Protein AF-A0A388K4M9-F1 (afdb_monomer_lite)

Structure (mmCIF, N/CA/C/O backbone):
data_AF-A0A388K4M9-F1
#
_entry.id   AF-A0A388K4M9-F1
#
loop_
_atom_site.group_PDB
_atom_site.id
_atom_site.type_symbol
_atom_site.label_atom_id
_atom_site.label_alt_id
_atom_site.label_comp_id
_atom_site.label_asym_id
_atom_site.label_entity_id
_atom_site.label_seq_id
_atom_site.pdbx_PDB_ins_code
_atom_site.Cartn_x
_atom_site.Cartn_y
_atom_site.Cartn_z
_atom_site.occupancy
_atom_site.B_iso_or_equiv
_atom_site.auth_seq_id
_atom_site.auth_comp_id
_atom_site.auth_asym_id
_atom_site.auth_atom_id
_atom_site.pdbx_PDB_model_num
ATOM 1 N N . MET A 1 1 ? 69.221 -53.387 -74.752 1.00 43.31 1 MET A N 1
ATOM 2 C CA . MET A 1 1 ? 69.304 -51.910 -74.796 1.00 43.31 1 MET A CA 1
ATOM 3 C C . MET A 1 1 ? 68.475 -51.336 -73.655 1.00 43.31 1 MET A C 1
ATOM 5 O O . MET A 1 1 ? 67.285 -51.608 -73.589 1.00 43.31 1 MET A O 1
ATOM 9 N N . ARG A 1 2 ? 69.130 -50.636 -72.721 1.00 49.19 2 ARG A N 1
ATOM 10 C CA . ARG A 1 2 ? 68.546 -49.963 -71.547 1.00 49.19 2 ARG A CA 1
ATOM 11 C C . ARG A 1 2 ? 67.994 -48.592 -71.967 1.00 49.19 2 ARG A C 1
ATOM 13 O O . ARG A 1 2 ? 68.710 -47.861 -72.643 1.00 49.19 2 ARG A O 1
ATOM 20 N N . ARG A 1 3 ? 66.774 -48.233 -71.549 1.00 52.12 3 ARG A N 1
ATOM 21 C CA . ARG A 1 3 ? 66.249 -46.854 -71.605 1.00 52.12 3 ARG A CA 1
ATOM 22 C C . ARG A 1 3 ? 66.003 -46.350 -70.185 1.00 52.12 3 ARG A C 1
ATOM 24 O O . ARG A 1 3 ? 65.363 -47.021 -69.381 1.00 52.12 3 ARG A O 1
ATOM 31 N N . SER A 1 4 ? 66.614 -45.209 -69.903 1.00 60.78 4 SER A N 1
ATOM 32 C CA . SER A 1 4 ? 66.806 -44.604 -68.593 1.00 60.78 4 SER A CA 1
ATOM 33 C C . SER A 1 4 ? 65.573 -43.846 -68.101 1.00 60.78 4 SER A C 1
ATOM 35 O O . SER A 1 4 ? 64.842 -43.250 -68.887 1.00 60.78 4 SER A O 1
ATOM 37 N N . ARG A 1 5 ? 65.401 -43.854 -66.774 1.00 51.69 5 ARG A N 1
ATOM 38 C CA . ARG A 1 5 ? 64.570 -42.931 -65.991 1.00 51.69 5 ARG A CA 1
ATOM 39 C C . ARG A 1 5 ? 65.113 -41.500 -66.136 1.00 51.69 5 ARG A C 1
ATOM 41 O O . ARG A 1 5 ? 66.325 -41.334 -66.028 1.00 51.69 5 ARG A O 1
ATOM 48 N N . SER A 1 6 ? 64.240 -40.503 -66.290 1.00 55.78 6 SER A N 1
ATOM 49 C CA . SER A 1 6 ? 64.561 -39.101 -65.995 1.00 55.78 6 SER A CA 1
ATOM 50 C C . SER A 1 6 ? 63.522 -38.547 -65.024 1.00 55.78 6 SER A C 1
ATOM 52 O O . SER A 1 6 ? 62.330 -38.522 -65.322 1.00 55.78 6 SER A O 1
ATOM 54 N N . VAL A 1 7 ? 64.006 -38.208 -63.833 1.00 62.66 7 VAL A N 1
ATOM 55 C CA . VAL A 1 7 ? 63.351 -37.424 -62.788 1.00 62.66 7 VAL A CA 1
ATOM 56 C C . VAL A 1 7 ? 63.793 -35.990 -63.039 1.00 62.66 7 VAL A C 1
ATOM 58 O O . VAL A 1 7 ? 64.982 -35.711 -62.926 1.00 62.66 7 VAL A O 1
ATOM 61 N N . GLU A 1 8 ? 62.861 -35.097 -63.355 1.00 50.41 8 GLU A N 1
ATOM 62 C CA . GLU A 1 8 ? 63.085 -33.655 -63.253 1.00 50.41 8 GLU A CA 1
ATOM 63 C C . GLU A 1 8 ? 61.968 -33.060 -62.398 1.00 50.41 8 GLU A C 1
ATOM 65 O O . GLU A 1 8 ? 60.834 -32.847 -62.815 1.00 50.41 8 GLU A O 1
ATOM 70 N N . SER A 1 9 ? 62.338 -32.891 -61.133 1.00 62.28 9 SER A N 1
ATOM 71 C CA . SER A 1 9 ? 61.758 -31.991 -60.151 1.00 62.28 9 SER A CA 1
ATOM 72 C C . SER A 1 9 ? 62.135 -30.563 -60.551 1.00 62.28 9 SER A C 1
ATOM 74 O O . SER A 1 9 ? 63.321 -30.242 -60.590 1.00 62.28 9 SER A O 1
ATOM 76 N N . GLY A 1 10 ? 61.151 -29.713 -60.841 1.00 48.94 10 GLY A N 1
ATOM 77 C CA . GLY A 1 10 ? 61.364 -28.334 -61.280 1.00 48.94 10 GLY A CA 1
ATOM 78 C C . GLY A 1 10 ? 60.375 -27.383 -60.619 1.00 48.94 10 GLY A C 1
ATOM 79 O O . GLY A 1 10 ? 59.351 -27.070 -61.207 1.00 48.94 10 GLY A O 1
ATOM 80 N N . GLY A 1 11 ? 60.719 -26.995 -59.388 1.00 56.16 11 GLY A N 1
ATOM 81 C CA . GLY A 1 11 ? 60.156 -25.941 -58.539 1.00 56.16 11 GLY A CA 1
ATOM 82 C C . GLY A 1 11 ? 58.960 -25.158 -59.070 1.00 56.16 11 GLY A C 1
ATOM 83 O O . GLY A 1 11 ? 59.120 -24.208 -59.838 1.00 56.16 11 GLY A O 1
ATOM 84 N N . GLU A 1 12 ? 57.787 -25.469 -58.522 1.00 54.53 12 GLU A N 1
ATOM 85 C CA . GLU A 1 12 ? 56.731 -24.477 -58.381 1.00 54.53 12 GLU A CA 1
ATOM 86 C C . GLU A 1 12 ? 57.297 -23.355 -57.510 1.00 54.53 12 GLU A C 1
ATOM 88 O O . GLU A 1 12 ? 57.520 -23.496 -56.309 1.00 54.53 12 GLU A O 1
ATOM 93 N N . CYS A 1 13 ? 57.655 -22.262 -58.175 1.00 48.34 13 CYS A N 1
ATOM 94 C CA . CYS A 1 13 ? 58.009 -21.011 -57.543 1.00 48.34 13 CYS A CA 1
ATOM 95 C C . CYS A 1 13 ? 56.725 -20.510 -56.881 1.00 48.34 13 CYS A C 1
ATOM 97 O O . CYS A 1 13 ? 55.894 -19.878 -57.534 1.00 48.34 13 CYS A O 1
ATOM 99 N N . GLU A 1 14 ? 56.551 -20.917 -55.625 1.00 58.22 14 GLU A N 1
ATOM 100 C CA . GLU A 1 14 ? 55.515 -20.529 -54.677 1.00 58.22 14 GLU A CA 1
ATOM 101 C C . GLU A 1 14 ? 55.541 -19.001 -54.565 1.00 58.22 14 GLU A C 1
ATOM 103 O O . GLU A 1 14 ? 56.216 -18.401 -53.728 1.00 58.22 14 GLU A O 1
ATOM 108 N N . ARG A 1 15 ? 54.881 -18.348 -55.525 1.00 59.38 15 ARG A N 1
ATOM 109 C CA . ARG A 1 15 ? 54.555 -16.934 -55.457 1.00 59.38 15 ARG A CA 1
ATOM 110 C C . ARG A 1 15 ? 53.638 -16.827 -54.260 1.00 59.38 15 ARG A C 1
ATOM 112 O O . ARG A 1 15 ? 52.476 -17.193 -54.349 1.00 59.38 15 ARG A O 1
ATOM 119 N N . THR A 1 16 ? 54.207 -16.411 -53.138 1.00 61.00 16 THR A N 1
ATOM 120 C CA . THR A 1 16 ? 53.469 -16.051 -51.937 1.00 61.00 16 THR A CA 1
ATOM 121 C C . THR A 1 16 ? 52.482 -14.981 -52.375 1.00 61.00 16 THR A C 1
ATOM 123 O O . THR A 1 16 ? 52.883 -13.847 -52.659 1.00 61.00 16 THR A O 1
ATOM 126 N N . ASP A 1 17 ? 51.229 -15.383 -52.584 1.00 69.19 17 ASP A N 1
ATOM 127 C CA . ASP A 1 17 ? 50.222 -14.503 -53.142 1.00 69.19 17 ASP A CA 1
ATOM 128 C C . ASP A 1 17 ? 50.055 -13.343 -52.154 1.00 69.19 17 ASP A C 1
ATOM 130 O O . ASP A 1 17 ? 49.812 -13.564 -50.962 1.00 69.19 17 ASP A O 1
ATOM 134 N N . PRO A 1 18 ? 50.211 -12.082 -52.593 1.00 75.62 18 PRO A N 1
ATOM 135 C CA . PRO A 1 18 ? 50.041 -10.927 -51.712 1.00 75.62 18 PRO A CA 1
ATOM 136 C C . PRO A 1 18 ? 48.643 -10.892 -51.060 1.00 75.62 18 PRO A C 1
ATOM 138 O O . PRO A 1 18 ? 48.448 -10.218 -50.045 1.00 75.62 18 PRO A O 1
ATOM 141 N N . ASP A 1 19 ? 47.695 -11.666 -51.588 1.00 82.12 19 ASP A N 1
ATOM 142 C CA . ASP A 1 19 ? 46.345 -11.847 -51.068 1.00 82.12 19 ASP A CA 1
ATOM 143 C C . ASP A 1 19 ? 46.285 -12.621 -49.736 1.00 82.12 19 ASP A C 1
ATOM 145 O O . ASP A 1 19 ? 45.409 -12.333 -48.915 1.00 82.12 19 ASP A O 1
ATOM 149 N N . ASP A 1 20 ? 47.251 -13.495 -49.433 1.00 86.62 20 ASP A N 1
ATOM 150 C CA . ASP A 1 20 ? 47.300 -14.216 -48.149 1.00 86.62 20 ASP A CA 1
ATOM 151 C C . ASP A 1 20 ? 47.605 -13.264 -46.989 1.00 86.62 20 ASP A C 1
ATOM 153 O O . ASP A 1 20 ? 46.967 -13.301 -45.933 1.00 86.62 20 ASP A O 1
ATOM 157 N N . THR A 1 21 ? 48.532 -12.326 -47.207 1.00 87.38 21 THR A N 1
ATOM 158 C CA . THR A 1 21 ? 48.868 -11.309 -46.199 1.00 87.38 21 THR A CA 1
ATOM 159 C C . THR A 1 21 ? 47.705 -10.345 -45.949 1.00 87.38 21 THR A C 1
ATOM 161 O O . THR A 1 21 ? 47.452 -9.949 -44.809 1.00 87.38 21 THR A O 1
ATOM 164 N N . ASN A 1 22 ? 46.942 -10.004 -46.992 1.00 91.81 22 ASN A N 1
ATOM 165 C CA . ASN A 1 22 ? 45.747 -9.166 -46.886 1.00 91.81 22 ASN A CA 1
ATOM 166 C C . ASN A 1 22 ? 44.615 -9.891 -46.138 1.00 91.81 22 ASN A C 1
ATOM 168 O O . ASN A 1 22 ? 43.924 -9.283 -45.319 1.00 91.81 22 ASN A O 1
ATOM 172 N N . THR A 1 23 ? 44.460 -11.196 -46.370 1.00 93.94 23 THR A N 1
ATOM 173 C CA . THR A 1 23 ? 43.475 -12.043 -45.682 1.00 93.94 23 THR A CA 1
ATOM 174 C C . THR A 1 23 ? 43.780 -12.136 -44.187 1.00 93.94 23 THR A C 1
ATOM 176 O O . THR A 1 23 ? 42.919 -11.792 -43.376 1.00 93.94 23 THR A O 1
ATOM 179 N N . LEU A 1 24 ? 45.030 -12.437 -43.815 1.00 94.50 24 LEU A N 1
ATOM 180 C CA . LEU A 1 24 ? 45.490 -12.444 -42.419 1.00 94.50 24 LEU A CA 1
ATOM 181 C C . LEU A 1 24 ? 45.253 -11.103 -41.706 1.00 94.50 24 LEU A C 1
ATOM 183 O O . LEU A 1 24 ? 44.788 -11.075 -40.566 1.00 94.50 24 LEU A O 1
ATOM 187 N N . MET A 1 25 ? 45.521 -9.972 -42.370 1.00 95.12 25 MET A N 1
ATOM 188 C CA . MET A 1 25 ? 45.263 -8.653 -41.775 1.00 95.12 25 MET A CA 1
ATOM 189 C C . MET A 1 25 ? 43.768 -8.371 -41.572 1.00 95.12 25 MET A C 1
ATOM 191 O O . MET A 1 25 ? 43.390 -7.761 -40.568 1.00 95.12 25 MET A O 1
ATOM 195 N N . ARG A 1 26 ? 42.902 -8.802 -42.497 1.00 95.88 26 ARG A N 1
ATOM 196 C CA . ARG A 1 26 ? 41.444 -8.643 -42.364 1.00 95.88 26 ARG A CA 1
ATOM 197 C C . ARG A 1 26 ? 40.886 -9.494 -41.232 1.00 95.88 26 ARG A C 1
ATOM 199 O O . ARG A 1 26 ? 40.092 -8.987 -40.443 1.00 95.88 26 ARG A O 1
ATOM 206 N N . GLU A 1 27 ? 41.322 -10.745 -41.133 1.00 96.25 27 GLU A N 1
ATOM 207 C CA . GLU A 1 27 ? 40.940 -11.647 -40.046 1.00 96.25 27 GLU A CA 1
ATOM 208 C C . GLU A 1 27 ? 41.382 -11.099 -38.690 1.00 96.25 27 GLU A C 1
ATOM 210 O O . GLU A 1 27 ? 40.573 -11.041 -37.767 1.00 96.25 27 GLU A O 1
ATOM 215 N N . TYR A 1 28 ? 42.609 -10.581 -38.590 1.00 97.12 28 TYR A N 1
ATOM 216 C CA . TYR A 1 28 ? 43.100 -9.948 -37.367 1.00 97.12 28 TYR A CA 1
ATOM 217 C C . TYR A 1 28 ? 42.239 -8.749 -36.932 1.00 97.12 28 TYR A C 1
ATOM 219 O O . TYR A 1 28 ? 41.904 -8.612 -35.755 1.00 97.12 28 TYR A O 1
ATOM 227 N N . LEU A 1 29 ? 41.826 -7.887 -37.869 1.00 98.06 29 LEU A N 1
ATOM 228 C CA . LEU A 1 29 ? 40.950 -6.748 -37.562 1.00 98.06 29 LEU A CA 1
ATOM 229 C C . LEU A 1 29 ? 39.539 -7.182 -37.143 1.00 98.06 29 LEU A C 1
ATOM 231 O O . LEU A 1 29 ? 38.957 -6.568 -36.244 1.00 98.06 29 LEU A O 1
ATOM 235 N N . LEU A 1 30 ? 38.990 -8.228 -37.769 1.00 97.81 30 LEU A N 1
ATOM 236 C CA . LEU A 1 30 ? 37.705 -8.809 -37.373 1.00 97.81 30 LEU A CA 1
ATOM 237 C C . LEU A 1 30 ? 37.789 -9.426 -35.977 1.00 97.81 30 LEU A C 1
ATOM 239 O O . LEU A 1 30 ? 36.929 -9.144 -35.145 1.00 97.81 30 LEU A O 1
ATOM 243 N N . GLN A 1 31 ? 38.861 -10.160 -35.685 1.00 97.81 31 GLN A N 1
ATOM 244 C CA . GLN A 1 31 ? 39.112 -10.740 -34.371 1.00 97.81 31 GLN A CA 1
ATOM 245 C C . GLN A 1 31 ? 39.222 -9.655 -33.289 1.00 97.81 31 GLN A C 1
ATOM 247 O O . GLN A 1 31 ? 38.605 -9.775 -32.232 1.00 97.81 31 GLN A O 1
ATOM 252 N N . LEU A 1 32 ? 39.918 -8.544 -33.566 1.00 97.88 32 LEU A N 1
ATOM 253 C CA . LEU A 1 32 ? 39.989 -7.400 -32.648 1.00 97.88 32 LEU A CA 1
ATOM 254 C C . LEU A 1 32 ? 38.613 -6.750 -32.414 1.00 97.88 32 LEU A C 1
ATOM 256 O O . LEU A 1 32 ? 38.307 -6.290 -31.310 1.00 97.88 32 LEU A O 1
ATOM 260 N N . ALA A 1 33 ? 37.783 -6.672 -33.457 1.00 97.25 33 ALA A N 1
ATOM 261 C CA . ALA A 1 33 ? 36.439 -6.113 -33.368 1.00 97.25 33 ALA A CA 1
ATOM 262 C C . ALA A 1 33 ? 35.493 -7.023 -32.570 1.00 97.25 33 ALA A C 1
ATOM 264 O O . ALA A 1 33 ? 34.699 -6.520 -31.771 1.00 97.25 33 ALA A O 1
ATOM 265 N N . GLU A 1 34 ? 35.591 -8.338 -32.756 1.00 97.38 34 GLU A N 1
ATOM 266 C CA . GLU A 1 34 ? 34.853 -9.337 -31.983 1.00 97.38 34 GLU A CA 1
ATOM 267 C C . GLU A 1 34 ? 35.275 -9.327 -30.516 1.00 97.38 34 GLU A C 1
ATOM 269 O O . GLU A 1 34 ? 34.413 -9.183 -29.651 1.00 97.38 34 GLU A O 1
ATOM 274 N N . GLU A 1 35 ? 36.578 -9.340 -30.223 1.00 97.44 35 GLU A N 1
ATOM 275 C CA . GLU A 1 35 ? 37.084 -9.269 -28.848 1.00 97.44 35 GLU A CA 1
ATOM 276 C C . GLU A 1 35 ? 36.601 -7.992 -28.139 1.00 97.44 35 GLU A C 1
ATOM 278 O O . GLU A 1 35 ? 36.205 -8.013 -26.970 1.00 97.44 35 GLU A O 1
ATOM 283 N N . ARG A 1 36 ? 36.568 -6.858 -28.853 1.00 97.62 36 ARG A N 1
ATOM 284 C CA . ARG A 1 36 ? 36.063 -5.592 -28.306 1.00 97.62 36 ARG A CA 1
ATOM 285 C C . ARG A 1 36 ? 34.558 -5.629 -28.039 1.00 97.62 36 ARG A C 1
ATOM 287 O O . ARG A 1 36 ? 34.123 -5.074 -27.030 1.00 97.62 36 ARG A O 1
ATOM 294 N N . ARG A 1 37 ? 33.763 -6.266 -28.907 1.00 97.06 37 ARG A N 1
ATOM 295 C CA . ARG A 1 37 ? 32.321 -6.464 -28.672 1.00 97.06 37 ARG A CA 1
ATOM 296 C C . ARG A 1 37 ? 32.082 -7.379 -27.483 1.00 97.06 37 ARG A C 1
ATOM 298 O O . ARG A 1 37 ? 31.277 -7.035 -26.626 1.00 97.06 37 ARG A O 1
ATOM 305 N N . GLU A 1 38 ? 32.814 -8.482 -27.402 1.00 97.31 38 GLU A N 1
ATOM 306 C CA . GLU A 1 38 ? 32.681 -9.445 -26.314 1.00 97.31 38 GLU A CA 1
ATOM 307 C C . GLU A 1 38 ? 33.071 -8.823 -24.967 1.00 97.31 38 GLU A C 1
ATOM 309 O O . GLU A 1 38 ? 32.377 -9.008 -23.969 1.00 97.31 38 GLU A O 1
ATOM 314 N N . ARG A 1 39 ? 34.132 -8.005 -24.931 1.00 97.31 39 ARG A N 1
ATOM 315 C CA . ARG A 1 39 ? 34.526 -7.260 -23.726 1.00 97.31 39 ARG A CA 1
ATOM 316 C C . ARG A 1 39 ? 33.433 -6.291 -23.273 1.00 97.31 39 ARG A C 1
ATOM 318 O O . ARG A 1 39 ? 33.088 -6.291 -22.095 1.00 97.31 39 ARG A O 1
ATOM 325 N N . MET A 1 40 ? 32.849 -5.525 -24.199 1.00 94.56 40 MET A N 1
ATOM 326 C CA . MET A 1 40 ? 31.731 -4.631 -23.870 1.00 94.56 40 MET A CA 1
ATOM 327 C C . MET A 1 40 ? 30.476 -5.396 -23.435 1.00 94.56 40 MET A C 1
ATOM 329 O O . MET A 1 40 ? 29.751 -4.932 -22.560 1.00 94.56 40 MET A O 1
ATOM 333 N N . GLU A 1 41 ? 30.203 -6.565 -24.016 1.00 96.12 41 GLU A N 1
ATOM 334 C CA . GLU A 1 41 ? 29.063 -7.390 -23.618 1.00 96.12 41 GLU A CA 1
ATOM 335 C C . GLU A 1 41 ? 29.248 -7.977 -22.214 1.00 96.12 41 GLU A C 1
ATOM 337 O O . GLU A 1 41 ? 28.314 -7.921 -21.412 1.00 96.12 41 GLU A O 1
ATOM 342 N N . ARG A 1 42 ? 30.452 -8.461 -21.878 1.00 97.50 42 ARG A N 1
ATOM 343 C CA . ARG A 1 42 ? 30.781 -8.919 -20.519 1.00 97.50 42 ARG A CA 1
ATOM 344 C C . ARG A 1 42 ? 30.637 -7.789 -19.496 1.00 97.50 42 ARG A C 1
ATOM 346 O O . ARG A 1 42 ? 29.966 -7.975 -18.486 1.00 97.50 42 ARG A O 1
ATOM 353 N N . GLU A 1 43 ? 31.164 -6.599 -19.789 1.00 94.06 43 GLU A N 1
ATOM 354 C CA . GLU A 1 43 ? 31.009 -5.421 -18.920 1.00 94.06 43 GLU A CA 1
ATOM 355 C C . GLU A 1 43 ? 29.533 -5.021 -18.743 1.00 94.06 43 GLU A C 1
ATOM 357 O O . GLU A 1 43 ? 29.090 -4.750 -17.626 1.00 94.06 43 GLU A O 1
ATOM 362 N N . ALA A 1 44 ? 28.737 -5.062 -19.816 1.00 96.31 44 ALA A N 1
ATOM 363 C CA . ALA A 1 44 ? 27.308 -4.766 -19.752 1.00 96.31 44 ALA A CA 1
ATOM 364 C C . ALA A 1 44 ? 26.517 -5.811 -18.943 1.00 96.31 44 ALA A C 1
ATOM 366 O O . ALA A 1 44 ? 25.538 -5.467 -18.275 1.00 96.31 44 ALA A O 1
ATOM 367 N N . GLN A 1 45 ? 26.908 -7.087 -18.994 1.00 94.94 45 GLN A N 1
ATOM 368 C CA . GLN A 1 45 ? 26.304 -8.137 -18.170 1.00 94.94 45 GLN A CA 1
ATOM 369 C C . GLN A 1 45 ? 26.659 -7.958 -16.690 1.00 94.94 45 GLN A C 1
ATOM 371 O O . GLN A 1 45 ? 25.760 -8.003 -15.846 1.00 94.94 45 GLN A O 1
ATOM 376 N N . ASP A 1 46 ? 27.920 -7.668 -16.374 1.00 94.75 46 ASP A N 1
ATOM 377 C CA . ASP A 1 46 ? 28.363 -7.402 -15.003 1.00 94.75 46 ASP A CA 1
ATOM 378 C C . ASP A 1 46 ? 27.672 -6.166 -14.413 1.00 94.75 46 ASP A C 1
ATOM 380 O O . ASP A 1 46 ? 27.239 -6.173 -13.257 1.00 94.75 46 ASP A O 1
ATOM 384 N N . GLU A 1 47 ? 27.491 -5.110 -15.207 1.00 96.12 47 GLU A N 1
ATOM 385 C CA . GLU A 1 47 ? 26.770 -3.915 -14.771 1.00 96.12 47 GLU A CA 1
ATOM 386 C C . GLU A 1 47 ? 25.282 -4.200 -14.519 1.00 96.12 47 GLU A C 1
ATOM 388 O O . GLU A 1 47 ? 24.729 -3.763 -13.505 1.00 96.12 47 GLU A O 1
ATOM 393 N N . ARG A 1 48 ? 24.636 -5.021 -15.359 1.00 93.12 48 ARG A N 1
ATOM 394 C CA . ARG A 1 48 ? 23.260 -5.490 -15.107 1.00 93.12 48 ARG A CA 1
ATOM 395 C C . ARG A 1 48 ? 23.156 -6.289 -13.811 1.00 93.12 48 ARG A C 1
ATOM 397 O O . ARG A 1 48 ? 22.213 -6.069 -13.051 1.00 93.12 48 ARG A O 1
ATOM 404 N N . MET A 1 49 ? 24.123 -7.163 -13.533 1.00 93.31 49 MET A N 1
ATOM 405 C CA . MET A 1 49 ? 24.162 -7.939 -12.290 1.00 93.31 49 MET A CA 1
ATOM 406 C C . MET A 1 49 ? 24.330 -7.036 -11.064 1.00 93.31 49 MET A C 1
ATOM 408 O O . MET A 1 49 ? 23.604 -7.203 -10.082 1.00 93.31 49 MET A O 1
ATOM 412 N N . ARG A 1 50 ? 25.196 -6.016 -11.138 1.00 95.69 50 ARG A N 1
ATOM 413 C CA . ARG A 1 50 ? 25.366 -5.024 -10.060 1.00 95.69 50 ARG A CA 1
ATOM 414 C C . ARG A 1 50 ? 24.095 -4.220 -9.803 1.00 95.69 50 ARG A C 1
ATOM 416 O O . ARG A 1 50 ? 23.728 -4.004 -8.649 1.00 95.69 50 ARG A O 1
ATOM 423 N N . ILE A 1 51 ? 23.404 -3.796 -10.861 1.00 94.38 51 ILE A N 1
ATOM 424 C CA . ILE A 1 51 ? 22.139 -3.061 -10.739 1.00 94.38 51 ILE A CA 1
ATOM 425 C C . ILE A 1 51 ? 21.053 -3.956 -10.124 1.00 94.38 51 ILE A C 1
ATOM 427 O O . ILE A 1 51 ? 20.321 -3.506 -9.238 1.00 94.38 51 ILE A O 1
ATOM 431 N N . GLU A 1 52 ? 20.943 -5.222 -10.544 1.00 96.06 52 GLU A N 1
ATOM 432 C CA . GLU A 1 52 ? 19.965 -6.149 -9.964 1.00 96.06 52 GLU A CA 1
ATOM 433 C C . GLU A 1 52 ? 20.252 -6.419 -8.479 1.00 96.06 52 GLU A C 1
ATOM 435 O O . GLU A 1 52 ? 19.329 -6.400 -7.657 1.00 96.06 52 GLU A O 1
ATOM 440 N N . GLU A 1 53 ? 21.516 -6.634 -8.113 1.00 95.00 53 GLU A N 1
ATOM 441 C CA . GLU A 1 53 ? 21.925 -6.865 -6.728 1.00 95.00 53 GLU A CA 1
ATOM 442 C C . GLU A 1 53 ? 21.650 -5.640 -5.843 1.00 95.00 53 GLU A C 1
ATOM 444 O O . GLU A 1 53 ? 21.024 -5.769 -4.786 1.00 95.00 53 GLU A O 1
ATOM 449 N N . ALA A 1 54 ? 21.991 -4.436 -6.314 1.00 94.81 54 ALA A N 1
ATOM 450 C CA . ALA A 1 54 ? 21.655 -3.189 -5.628 1.00 94.81 54 ALA A CA 1
ATOM 451 C C . ALA A 1 54 ? 20.135 -3.041 -5.430 1.00 94.81 54 ALA A C 1
ATOM 453 O O . ALA A 1 54 ? 19.673 -2.712 -4.333 1.00 94.81 54 ALA A O 1
ATOM 454 N N . ALA A 1 55 ? 19.336 -3.379 -6.447 1.00 96.94 55 ALA A N 1
ATOM 455 C CA . ALA A 1 55 ? 17.879 -3.350 -6.355 1.00 96.94 55 ALA A CA 1
ATOM 456 C C . ALA A 1 55 ? 17.318 -4.396 -5.370 1.00 96.94 55 ALA A C 1
ATOM 458 O O . ALA A 1 55 ? 16.257 -4.180 -4.771 1.00 96.94 55 ALA A O 1
ATOM 459 N N . ARG A 1 56 ? 17.989 -5.541 -5.179 1.00 96.62 56 ARG A N 1
ATOM 460 C CA . ARG A 1 56 ? 17.613 -6.530 -4.151 1.00 96.62 56 ARG A CA 1
ATOM 461 C C . ARG A 1 56 ? 17.912 -6.016 -2.748 1.00 96.62 56 ARG A C 1
ATOM 463 O O . ARG A 1 56 ? 17.017 -6.073 -1.900 1.00 96.62 56 ARG A O 1
ATOM 470 N N . LEU A 1 57 ? 19.100 -5.456 -2.532 1.00 95.69 57 LEU A N 1
ATOM 471 C CA . LEU A 1 57 ? 19.494 -4.879 -1.245 1.00 95.69 57 LEU A CA 1
ATOM 472 C C . LEU A 1 57 ? 18.594 -3.701 -0.850 1.00 95.69 57 LEU A C 1
ATOM 474 O O . LEU A 1 57 ? 18.161 -3.604 0.298 1.00 95.69 57 LEU A O 1
ATOM 478 N N . GLU A 1 58 ? 18.217 -2.844 -1.801 1.00 96.38 58 GLU A N 1
ATOM 479 C CA . GLU A 1 58 ? 17.289 -1.740 -1.542 1.00 96.38 58 GLU A CA 1
ATOM 480 C C . GLU A 1 58 ? 15.893 -2.247 -1.133 1.00 96.38 58 GLU A C 1
ATOM 482 O O . GLU A 1 58 ? 15.288 -1.750 -0.175 1.00 96.38 58 GLU A O 1
ATOM 487 N N . LYS A 1 59 ? 15.384 -3.292 -1.802 1.00 96.31 59 LYS A N 1
ATOM 488 C CA . LYS A 1 59 ? 14.109 -3.935 -1.435 1.00 96.31 59 LYS A CA 1
ATOM 489 C C . LYS A 1 59 ? 14.158 -4.544 -0.035 1.00 96.31 59 LYS A C 1
ATOM 491 O O . LYS A 1 59 ? 13.155 -4.474 0.680 1.00 96.31 59 LYS A O 1
ATOM 496 N N . GLU A 1 60 ? 15.278 -5.141 0.358 1.00 93.19 60 GLU A N 1
ATOM 497 C CA . GLU A 1 60 ? 15.467 -5.715 1.692 1.00 93.19 60 GLU A CA 1
ATOM 498 C C . GLU A 1 60 ? 15.547 -4.628 2.770 1.00 93.19 60 GLU A C 1
ATOM 500 O O . GLU A 1 60 ? 14.791 -4.676 3.746 1.00 93.19 60 GLU A O 1
ATOM 505 N N . LYS A 1 61 ? 16.334 -3.573 2.536 1.00 95.75 61 LYS A N 1
ATOM 506 C CA . LYS A 1 61 ? 16.406 -2.395 3.413 1.00 95.75 61 LYS A CA 1
ATOM 507 C C . LYS A 1 61 ? 15.026 -1.771 3.634 1.00 95.75 61 LYS A C 1
ATOM 509 O O . LYS A 1 61 ? 14.640 -1.504 4.770 1.00 95.75 61 LYS A O 1
ATOM 514 N N . LYS A 1 62 ? 14.227 -1.640 2.571 1.00 97.44 62 LYS A N 1
ATOM 515 C CA . LYS A 1 62 ? 12.849 -1.125 2.636 1.00 97.44 62 LYS A CA 1
ATOM 516 C C . LYS A 1 62 ? 11.901 -2.033 3.427 1.00 97.44 62 LYS A C 1
ATOM 518 O O . LYS A 1 62 ? 10.949 -1.550 4.041 1.00 97.44 62 LYS A O 1
ATOM 523 N N . ARG A 1 63 ? 12.111 -3.355 3.421 1.00 94.38 63 ARG A N 1
ATOM 524 C CA . ARG A 1 63 ? 11.343 -4.285 4.272 1.00 94.38 63 ARG A CA 1
ATOM 525 C C . ARG A 1 63 ? 11.702 -4.105 5.742 1.00 94.38 63 ARG A C 1
ATOM 527 O O . ARG A 1 63 ? 10.795 -4.082 6.570 1.00 94.38 63 ARG A O 1
ATOM 534 N N . LEU A 1 64 ? 12.988 -3.945 6.041 1.00 94.19 64 LEU A N 1
ATOM 535 C CA . LEU A 1 64 ? 13.486 -3.763 7.401 1.00 94.19 64 LEU A CA 1
ATOM 536 C C . LEU A 1 64 ? 13.037 -2.420 7.997 1.00 94.19 64 LEU A C 1
ATOM 538 O O . LEU A 1 64 ? 12.565 -2.372 9.129 1.00 94.19 64 LEU A O 1
ATOM 542 N N . GLU A 1 65 ? 13.059 -1.350 7.204 1.00 95.38 65 GLU A N 1
ATOM 543 C CA . GLU A 1 65 ? 12.541 -0.036 7.603 1.00 95.38 65 GLU A CA 1
ATOM 544 C C . GLU A 1 65 ? 11.040 -0.079 7.932 1.00 95.38 65 GLU A C 1
ATOM 546 O O . GLU A 1 65 ? 10.617 0.413 8.975 1.00 95.38 65 GLU A O 1
ATOM 551 N N . ARG A 1 66 ? 10.231 -0.767 7.112 1.00 96.00 66 ARG A N 1
ATOM 552 C CA . ARG A 1 66 ? 8.797 -0.968 7.391 1.00 96.00 66 ARG A CA 1
ATOM 553 C C . ARG A 1 66 ? 8.537 -1.756 8.672 1.00 96.00 66 ARG A C 1
ATOM 555 O O . ARG A 1 66 ? 7.495 -1.561 9.288 1.00 96.00 66 ARG A O 1
ATOM 562 N N . LEU A 1 67 ? 9.413 -2.693 9.037 1.00 92.62 67 LEU A N 1
ATOM 563 C CA . LEU A 1 67 ? 9.297 -3.420 10.304 1.00 92.62 67 LEU A CA 1
ATOM 564 C C . LEU A 1 67 ? 9.609 -2.499 11.483 1.00 92.62 67 LEU A C 1
ATOM 566 O O . LEU A 1 67 ? 8.844 -2.477 12.442 1.00 92.62 67 LEU A O 1
ATOM 570 N N . ARG A 1 68 ? 10.655 -1.679 11.362 1.00 95.44 68 ARG A N 1
ATOM 571 C CA . ARG A 1 68 ? 11.019 -0.689 12.379 1.00 95.44 68 ARG A CA 1
ATOM 572 C C . ARG A 1 68 ? 9.919 0.353 12.597 1.00 95.44 68 ARG A C 1
ATOM 574 O O . ARG A 1 68 ? 9.599 0.662 13.736 1.00 95.44 68 ARG A O 1
ATOM 581 N N . GLU A 1 69 ? 9.294 0.847 11.529 1.00 95.69 69 GLU A N 1
ATOM 582 C CA . GLU A 1 69 ? 8.173 1.796 11.627 1.00 95.69 69 GLU A CA 1
ATOM 583 C C . GLU A 1 69 ? 6.954 1.177 12.334 1.00 95.69 69 GLU A C 1
ATOM 585 O O . GLU A 1 69 ? 6.306 1.824 13.156 1.00 95.69 69 GLU A O 1
ATOM 590 N N . LYS A 1 70 ? 6.643 -0.096 12.052 1.00 95.19 70 LYS A N 1
ATOM 591 C CA . LYS A 1 70 ? 5.558 -0.813 12.744 1.00 95.19 70 LYS A CA 1
ATOM 592 C C . LYS A 1 70 ? 5.854 -0.988 14.225 1.00 95.19 70 LYS A C 1
ATOM 594 O O . LYS A 1 70 ? 4.968 -0.744 15.033 1.00 95.19 70 LYS A O 1
ATOM 599 N N . GLN A 1 71 ? 7.087 -1.364 14.552 1.00 96.56 71 GLN A N 1
ATOM 600 C CA . GLN A 1 71 ? 7.532 -1.512 15.929 1.00 96.56 71 GLN A CA 1
ATOM 601 C C . GLN A 1 71 ? 7.411 -0.185 16.687 1.00 96.56 71 GLN A C 1
ATOM 603 O O . GLN A 1 71 ? 6.797 -0.148 17.744 1.00 96.56 71 GLN A O 1
ATOM 608 N N . GLN A 1 72 ? 7.862 0.925 16.097 1.00 97.12 72 GLN A N 1
ATOM 609 C CA . GLN A 1 72 ? 7.683 2.256 16.688 1.00 97.12 72 GLN A CA 1
ATOM 610 C C . GLN A 1 72 ? 6.209 2.619 16.891 1.00 97.12 72 GLN A C 1
ATOM 612 O O . GLN A 1 72 ? 5.844 3.226 17.891 1.00 97.12 72 GLN A O 1
ATOM 617 N N . TYR A 1 73 ? 5.333 2.251 15.954 1.00 95.56 73 TYR A N 1
ATOM 618 C CA . TYR A 1 73 ? 3.902 2.508 16.098 1.00 95.56 73 TYR A CA 1
ATOM 619 C C . TYR A 1 73 ? 3.266 1.704 17.244 1.00 95.56 73 TYR A C 1
ATOM 621 O O . TYR A 1 73 ? 2.356 2.203 17.916 1.00 95.56 73 TYR A O 1
ATOM 629 N N . GLU A 1 74 ? 3.716 0.466 17.449 1.00 95.12 74 GLU A N 1
ATOM 630 C CA . GLU A 1 74 ? 3.320 -0.379 18.578 1.00 95.12 74 GLU A CA 1
ATOM 631 C C . GLU A 1 74 ? 3.848 0.196 19.897 1.00 95.12 74 GLU A C 1
ATOM 633 O O . GLU A 1 74 ? 3.048 0.442 20.796 1.00 95.12 74 GLU A O 1
ATOM 638 N N . GLU A 1 75 ? 5.129 0.564 19.960 1.00 96.50 75 GLU A N 1
ATOM 639 C CA . GLU A 1 75 ? 5.742 1.240 21.113 1.00 96.50 75 GLU A CA 1
ATOM 640 C C . GLU A 1 75 ? 5.006 2.545 21.471 1.00 96.50 75 GLU A C 1
ATOM 642 O O . GLU A 1 75 ? 4.663 2.771 22.628 1.00 96.50 75 GLU A O 1
ATOM 647 N N . ASP A 1 76 ? 4.650 3.376 20.487 1.00 97.62 76 ASP A N 1
ATOM 648 C CA . ASP A 1 76 ? 3.862 4.602 20.685 1.00 97.62 76 ASP A CA 1
ATOM 649 C C . ASP A 1 76 ? 2.444 4.320 21.206 1.00 97.62 76 ASP A C 1
ATOM 651 O O . ASP A 1 76 ? 1.829 5.125 21.919 1.00 97.62 76 ASP A O 1
ATOM 655 N N . ARG A 1 77 ? 1.835 3.219 20.758 1.00 98.25 77 ARG A N 1
ATOM 656 C CA . ARG A 1 77 ? 0.511 2.797 21.223 1.00 98.25 77 ARG A CA 1
ATOM 657 C C . ARG A 1 77 ? 0.592 2.331 22.673 1.00 98.25 77 ARG A C 1
ATOM 659 O O . ARG A 1 77 ? -0.259 2.748 23.461 1.00 98.25 77 ARG A O 1
ATOM 666 N N . ASP A 1 78 ? 1.601 1.541 23.004 1.00 97.25 78 ASP A N 1
ATOM 667 C CA . ASP A 1 78 ? 1.818 1.008 24.342 1.00 97.25 78 ASP A CA 1
ATOM 668 C C . ASP A 1 78 ? 2.220 2.119 25.314 1.00 97.25 78 ASP A C 1
ATOM 670 O O . ASP A 1 78 ? 1.647 2.208 26.395 1.00 97.25 78 ASP A O 1
ATOM 674 N N . ALA A 1 79 ? 3.056 3.074 24.898 1.00 97.88 79 ALA A N 1
ATOM 675 C CA . ALA A 1 79 ? 3.377 4.267 25.679 1.00 97.88 79 ALA A CA 1
ATOM 676 C C . ALA A 1 79 ? 2.122 5.091 26.015 1.00 97.88 79 ALA A C 1
ATOM 678 O O . ALA A 1 79 ? 1.920 5.497 27.159 1.00 97.88 79 ALA A O 1
ATOM 679 N N . ARG A 1 80 ? 1.216 5.297 25.047 1.00 98.12 80 ARG A N 1
ATOM 680 C CA . ARG A 1 80 ? -0.073 5.971 25.303 1.00 98.12 80 ARG A CA 1
ATOM 681 C C . ARG A 1 80 ? -0.965 5.188 26.264 1.00 98.12 80 ARG A C 1
ATOM 683 O O . ARG A 1 80 ? -1.695 5.801 27.044 1.00 98.12 80 ARG A O 1
ATOM 690 N N . LEU A 1 81 ? -0.940 3.860 26.184 1.00 98.00 81 LEU A N 1
ATOM 691 C CA . LEU A 1 81 ? -1.692 2.999 27.088 1.00 98.00 81 LEU A CA 1
ATOM 692 C C . LEU A 1 81 ? -1.124 3.069 28.510 1.00 98.00 81 LEU A C 1
ATOM 694 O O . LEU A 1 81 ? -1.897 3.255 29.447 1.00 98.00 81 LEU A O 1
ATOM 698 N N . LEU A 1 82 ? 0.201 3.006 28.658 1.00 98.06 82 LEU A N 1
ATOM 699 C CA . LEU A 1 82 ? 0.901 3.145 29.935 1.00 98.06 82 LEU A CA 1
ATOM 700 C C . LEU A 1 82 ? 0.597 4.494 30.592 1.00 98.06 82 LEU A C 1
ATOM 702 O O . LEU A 1 82 ? 0.151 4.514 31.733 1.00 98.06 82 LEU A O 1
ATOM 706 N N . ILE A 1 83 ? 0.665 5.601 29.843 1.00 98.25 83 ILE A N 1
ATOM 707 C CA . ILE A 1 83 ? 0.286 6.935 30.348 1.00 98.25 83 ILE A CA 1
ATOM 708 C C . ILE A 1 83 ? -1.160 6.950 30.878 1.00 98.25 83 ILE A C 1
ATOM 710 O O . ILE A 1 83 ? -1.453 7.583 31.891 1.00 98.25 83 ILE A O 1
ATOM 714 N N . MET A 1 84 ? -2.088 6.258 30.209 1.00 97.75 84 MET A N 1
ATOM 715 C CA . MET A 1 84 ? -3.488 6.191 30.639 1.00 97.75 84 MET A CA 1
ATOM 716 C C . MET A 1 84 ? -3.675 5.336 31.898 1.00 97.75 84 MET A C 1
ATOM 718 O O . MET A 1 84 ? -4.495 5.685 32.750 1.00 97.75 84 MET A O 1
ATOM 722 N N . ILE A 1 85 ? -2.931 4.233 32.012 1.00 97.81 85 ILE A N 1
ATOM 723 C CA . ILE A 1 85 ? -2.915 3.369 33.196 1.00 97.81 85 ILE A CA 1
ATOM 724 C C . ILE A 1 85 ? -2.341 4.139 34.386 1.00 97.81 85 ILE A C 1
ATOM 726 O O . ILE A 1 85 ? -2.997 4.196 35.424 1.00 97.81 85 ILE A O 1
ATOM 730 N N . ASP A 1 86 ? -1.202 4.809 34.220 1.00 98.12 86 ASP A N 1
ATOM 731 C CA . ASP A 1 86 ? -0.565 5.603 35.273 1.00 98.12 86 ASP A CA 1
ATOM 732 C C . ASP A 1 86 ? -1.470 6.745 35.739 1.00 98.12 86 ASP A C 1
ATOM 734 O O . ASP A 1 86 ? -1.684 6.925 36.938 1.00 98.12 86 ASP A O 1
ATOM 738 N N . ALA A 1 87 ? -2.100 7.463 34.802 1.00 97.94 87 ALA A N 1
ATOM 739 C CA . ALA A 1 87 ? -3.070 8.507 35.126 1.00 97.94 87 ALA A CA 1
ATOM 740 C C . ALA A 1 87 ? -4.295 7.960 35.881 1.00 97.94 87 ALA A C 1
ATOM 742 O O . ALA A 1 87 ? -4.872 8.655 36.721 1.00 97.94 87 ALA A O 1
ATOM 743 N N . LYS A 1 88 ? -4.715 6.721 35.594 1.00 97.62 88 LYS A N 1
ATOM 744 C CA . LYS A 1 88 ? -5.806 6.063 36.319 1.00 97.62 88 LYS A CA 1
ATOM 745 C C . LYS A 1 88 ? -5.368 5.640 37.721 1.00 97.62 88 LYS A C 1
ATOM 747 O O . LYS A 1 88 ? -6.085 5.930 38.668 1.00 97.62 88 LYS A O 1
ATOM 752 N N . ILE A 1 89 ? -4.188 5.034 37.864 1.00 96.50 89 ILE A N 1
ATOM 753 C CA . ILE A 1 89 ? -3.626 4.647 39.166 1.00 96.50 89 ILE A CA 1
ATOM 754 C C . ILE A 1 89 ? -3.459 5.876 40.063 1.00 96.50 89 ILE A C 1
ATOM 756 O O . ILE A 1 89 ? -3.839 5.830 41.231 1.00 96.50 89 ILE A O 1
ATOM 760 N N . GLN A 1 90 ? -2.944 6.986 39.525 1.00 97.56 90 GLN A N 1
ATOM 761 C CA . GLN A 1 90 ? -2.825 8.241 40.269 1.00 97.56 90 GLN A CA 1
ATOM 762 C C . GLN A 1 90 ? -4.190 8.774 40.713 1.00 97.56 90 GLN A C 1
ATOM 764 O O . GLN A 1 90 ? -4.346 9.133 41.878 1.00 97.56 90 GLN A O 1
ATOM 769 N N . ARG A 1 91 ? -5.196 8.764 39.827 1.00 97.00 91 ARG A N 1
ATOM 770 C CA . ARG A 1 91 ? -6.558 9.197 40.171 1.00 97.00 91 ARG A CA 1
ATOM 771 C C . ARG A 1 91 ? -7.185 8.318 41.254 1.00 97.00 91 ARG A C 1
ATOM 773 O O . ARG A 1 91 ? -7.764 8.852 42.191 1.00 97.00 91 ARG A O 1
ATOM 780 N N . ASP A 1 92 ? -7.036 6.999 41.157 1.00 93.88 92 ASP A N 1
ATOM 781 C CA . ASP A 1 92 ? -7.563 6.052 42.144 1.00 93.88 92 ASP A CA 1
ATOM 782 C C . ASP A 1 92 ? -6.856 6.221 43.507 1.00 93.88 92 ASP A C 1
ATOM 784 O O . ASP A 1 92 ? -7.491 6.137 44.560 1.00 93.88 92 ASP A O 1
ATOM 788 N N . GLN A 1 93 ? -5.545 6.500 43.517 1.00 94.62 93 GLN A N 1
ATOM 789 C CA . GLN A 1 93 ? -4.803 6.822 44.743 1.00 94.62 93 GLN A CA 1
ATOM 790 C C . GLN A 1 93 ? -5.260 8.144 45.368 1.00 94.62 93 GLN A C 1
ATOM 792 O O . GLN A 1 93 ? -5.421 8.221 46.587 1.00 94.62 93 GLN A O 1
ATOM 797 N N . GLU A 1 94 ? -5.472 9.179 44.559 1.00 95.50 94 GLU A N 1
ATOM 798 C CA . GLU A 1 94 ? -5.960 10.475 45.026 1.00 95.50 94 GLU A CA 1
ATOM 799 C C . GLU A 1 94 ? -7.403 10.384 45.538 1.00 95.50 94 GLU A C 1
ATOM 801 O O . GLU A 1 94 ? -7.721 10.950 46.580 1.00 95.50 94 GLU A O 1
ATOM 806 N N . GLU A 1 95 ? -8.257 9.583 44.898 1.00 94.81 95 GLU A N 1
ATOM 807 C CA . GLU A 1 95 ? -9.608 9.302 45.385 1.00 94.81 95 GLU A CA 1
ATOM 808 C C . GLU A 1 95 ? -9.591 8.585 46.744 1.00 94.81 95 GLU A C 1
ATOM 810 O O . GLU A 1 95 ? -10.360 8.953 47.632 1.00 94.81 95 GLU A O 1
ATOM 815 N N . ARG A 1 96 ? -8.681 7.622 46.957 1.00 90.50 96 ARG A N 1
ATOM 816 C CA . ARG A 1 96 ? -8.489 6.983 48.275 1.00 90.50 96 ARG A CA 1
ATOM 817 C C . ARG A 1 96 ? -8.033 7.978 49.342 1.00 90.50 96 ARG A C 1
ATOM 819 O O . ARG A 1 96 ? -8.531 7.925 50.462 1.00 90.50 96 ARG A O 1
ATOM 826 N N . ARG A 1 97 ? -7.131 8.907 49.000 1.00 90.56 97 ARG A N 1
ATOM 827 C CA . ARG A 1 97 ? -6.710 9.990 49.911 1.00 90.56 97 ARG A CA 1
ATOM 828 C C . ARG A 1 97 ? -7.871 10.937 50.232 1.00 90.56 97 ARG A C 1
ATOM 830 O O . ARG A 1 97 ? -8.063 11.287 51.392 1.00 90.56 97 ARG A O 1
ATOM 837 N N . ASN A 1 98 ? -8.672 11.300 49.231 1.00 89.31 98 ASN A N 1
ATOM 838 C CA . ASN A 1 98 ? -9.788 12.237 49.374 1.00 89.31 98 ASN A CA 1
ATOM 839 C C . ASN A 1 98 ? -10.992 11.646 50.113 1.00 89.31 98 ASN A C 1
ATOM 841 O O . ASN A 1 98 ? -11.701 12.379 50.798 1.00 89.31 98 ASN A O 1
ATOM 845 N N . ARG A 1 99 ? -11.235 10.333 50.010 1.00 87.19 99 ARG A N 1
ATOM 846 C CA . ARG A 1 99 ? -12.338 9.666 50.722 1.00 87.19 99 ARG A CA 1
ATOM 847 C C . ARG A 1 99 ? -12.142 9.592 52.233 1.00 87.19 99 ARG A C 1
ATOM 849 O O . ARG A 1 99 ? -13.057 9.142 52.915 1.00 87.19 99 ARG A O 1
ATOM 856 N N . GLY A 1 100 ? -10.998 10.038 52.758 1.00 67.75 100 GLY A N 1
ATOM 857 C CA . GLY A 1 100 ? -10.770 10.076 54.196 1.00 67.75 100 GLY A CA 1
ATOM 858 C C . GLY A 1 100 ? -10.983 8.709 54.836 1.00 67.75 100 GLY A C 1
ATOM 859 O O . GLY A 1 100 ? -11.467 8.644 55.964 1.00 67.75 100 GLY A O 1
ATOM 860 N N . GLU A 1 101 ? -10.661 7.623 54.114 1.00 58.91 101 GLU A N 1
ATOM 861 C CA . GLU A 1 101 ? -10.524 6.306 54.721 1.00 58.91 101 GLU A CA 1
ATOM 862 C C . GLU A 1 101 ? -9.398 6.460 55.737 1.00 58.91 101 GLU A C 1
ATOM 864 O O . GLU A 1 101 ? -8.210 6.424 55.414 1.00 58.91 101 GLU A O 1
ATOM 869 N N . VAL A 1 102 ? -9.796 6.761 56.973 1.00 58.62 102 VAL A N 1
ATOM 870 C CA . VAL A 1 102 ? -8.967 6.667 58.156 1.00 58.62 102 VAL A CA 1
ATOM 871 C C . VAL A 1 102 ? -8.487 5.233 58.116 1.00 58.62 102 VAL A C 1
ATOM 873 O O . VAL A 1 102 ? -9.231 4.315 58.454 1.00 58.62 102 VAL A O 1
ATOM 876 N N . VAL A 1 103 ? -7.272 5.039 57.602 1.00 54.97 103 VAL A N 1
ATOM 877 C CA . VAL A 1 103 ? -6.544 3.782 57.678 1.00 54.97 103 VAL A CA 1
ATOM 878 C C . VAL A 1 103 ? -6.337 3.570 59.169 1.00 54.97 103 VAL A C 1
ATOM 880 O O . VAL A 1 103 ? -5.335 3.975 59.756 1.00 54.97 103 VAL A O 1
ATOM 883 N N . GLY A 1 104 ? -7.362 3.015 59.817 1.00 53.22 104 GLY A N 1
ATOM 884 C CA . GLY A 1 104 ? -7.261 2.470 61.148 1.00 53.22 104 GLY A CA 1
ATOM 885 C C . GLY A 1 104 ? -6.078 1.533 61.078 1.00 53.22 104 GLY A C 1
ATOM 886 O O . GLY A 1 104 ? -6.042 0.692 60.183 1.00 53.22 104 GLY A O 1
ATOM 887 N N . LYS A 1 105 ? -5.085 1.776 61.938 1.00 62.00 105 LYS A N 1
ATOM 888 C CA . LYS A 1 105 ? -3.853 1.000 62.094 1.00 62.00 105 LYS A CA 1
ATOM 889 C C . LYS A 1 105 ? -4.166 -0.497 61.981 1.00 62.00 105 LYS A C 1
ATOM 891 O O . LYS A 1 105 ? -4.421 -1.152 62.987 1.00 62.00 105 LYS A O 1
ATOM 896 N N . GLN A 1 106 ? -4.175 -1.048 60.771 1.00 53.16 106 GLN A N 1
ATOM 897 C CA . GLN A 1 106 ? -4.209 -2.484 60.587 1.00 53.16 106 GLN A CA 1
ATOM 898 C C . GLN A 1 106 ? -2.813 -2.916 60.994 1.00 53.16 106 GLN A C 1
ATOM 900 O O . GLN A 1 106 ? -1.830 -2.564 60.339 1.00 53.16 106 GLN A O 1
ATOM 905 N N . GLY A 1 107 ? -2.733 -3.554 62.164 1.00 59.78 107 GLY A N 1
ATOM 906 C CA . GLY A 1 107 ? -1.498 -4.124 62.676 1.00 59.78 107 GLY A CA 1
ATOM 907 C C . GLY A 1 107 ? -0.809 -4.878 61.550 1.00 59.78 107 GLY A C 1
ATOM 908 O O . GLY A 1 107 ? -1.477 -5.585 60.793 1.00 59.78 107 GLY A O 1
ATOM 909 N N . LYS A 1 108 ? 0.501 -4.648 61.404 1.00 59.38 108 LYS A N 1
ATOM 910 C CA . LYS A 1 108 ? 1.358 -5.334 60.437 1.00 59.38 108 LYS A CA 1
ATOM 911 C C . LYS A 1 108 ? 0.984 -6.816 60.452 1.00 59.38 108 LYS A C 1
ATOM 913 O O . LYS A 1 108 ? 1.259 -7.500 61.433 1.00 59.38 108 LYS A O 1
ATOM 918 N N . LYS A 1 109 ? 0.289 -7.285 59.414 1.00 61.84 109 LYS A N 1
ATOM 919 C CA . LYS A 1 109 ? 0.036 -8.711 59.229 1.00 61.84 109 LYS A CA 1
ATOM 920 C C . LYS A 1 109 ? 1.363 -9.295 58.788 1.00 61.84 109 LYS A C 1
ATOM 922 O O . LYS A 1 109 ? 1.783 -9.120 57.651 1.00 61.84 109 LYS A O 1
ATOM 927 N N . VAL A 1 110 ? 2.059 -9.847 59.765 1.00 54.91 110 VAL A N 1
ATOM 928 C CA . VAL A 1 110 ? 3.282 -10.606 59.579 1.00 54.91 110 VAL A CA 1
ATOM 929 C C . VAL A 1 110 ? 2.863 -11.984 59.071 1.00 54.91 110 VAL A C 1
ATO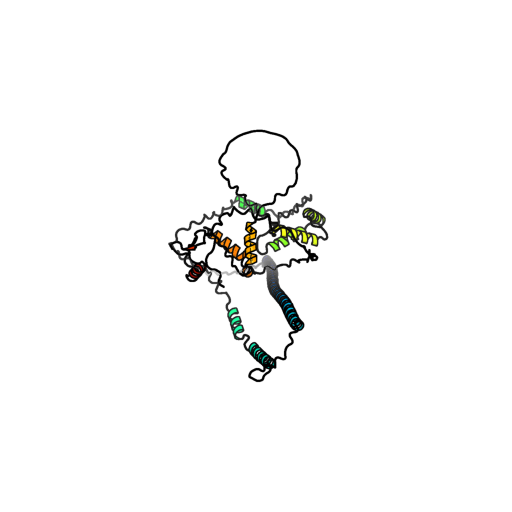M 931 O O . VAL A 1 110 ? 1.907 -12.552 59.602 1.00 54.91 110 VAL A O 1
ATOM 934 N N . ASN A 1 111 ? 3.505 -12.485 58.015 1.00 65.88 111 ASN A N 1
ATOM 935 C CA . ASN A 1 111 ? 3.214 -13.830 57.515 1.00 65.88 111 ASN A CA 1
ATOM 936 C C . ASN A 1 111 ? 3.690 -14.894 58.520 1.00 65.88 111 ASN A C 1
ATOM 938 O O . ASN A 1 111 ? 4.423 -14.575 59.455 1.00 65.88 111 ASN A O 1
ATOM 942 N N . GLU A 1 112 ? 3.289 -16.158 58.346 1.00 72.31 112 GLU A N 1
ATOM 943 C CA . GLU A 1 112 ? 3.594 -17.264 59.281 1.00 72.31 112 GLU A CA 1
ATOM 944 C C . GLU A 1 112 ? 5.096 -17.426 59.597 1.00 72.31 112 GLU A C 1
ATOM 946 O O . GLU A 1 112 ? 5.454 -17.982 60.631 1.00 72.31 112 GLU A O 1
ATOM 951 N N . LEU A 1 113 ? 5.975 -16.886 58.744 1.00 68.94 113 LEU A N 1
ATOM 952 C CA . LEU A 1 113 ? 7.429 -16.876 58.921 1.00 68.94 113 LEU A CA 1
ATOM 953 C C . LEU A 1 113 ? 8.001 -15.665 59.679 1.00 68.94 113 LEU A C 1
ATOM 955 O O . LEU A 1 113 ? 9.214 -15.577 59.837 1.00 68.94 113 LEU A O 1
ATOM 959 N N . GLY A 1 114 ? 7.188 -14.706 60.121 1.00 75.00 114 GLY A N 1
ATOM 960 C CA . GLY A 1 114 ? 7.710 -13.503 60.779 1.00 75.00 114 GLY A CA 1
ATOM 961 C C . GLY A 1 114 ? 8.168 -12.393 59.817 1.00 75.00 114 GLY A C 1
ATOM 962 O O . GLY A 1 114 ? 8.478 -11.289 60.266 1.00 75.00 114 GLY A O 1
ATOM 963 N N . GLU A 1 115 ? 8.187 -12.652 58.507 1.00 74.19 115 GLU A N 1
ATOM 964 C CA . GLU A 1 115 ? 8.673 -11.706 57.499 1.00 74.19 115 GLU A CA 1
ATOM 965 C C . GLU A 1 115 ? 7.598 -10.645 57.164 1.00 74.19 115 GLU A C 1
ATOM 967 O O . GLU A 1 115 ? 6.416 -10.977 56.973 1.00 74.19 115 GLU A O 1
ATOM 972 N N . PRO A 1 116 ? 7.957 -9.348 57.101 1.00 72.62 116 PRO A N 1
ATOM 973 C CA . PRO A 1 116 ? 7.073 -8.314 56.588 1.00 72.62 116 PRO A CA 1
ATOM 974 C C . PRO A 1 116 ? 6.790 -8.584 55.107 1.00 72.62 116 PRO A C 1
ATOM 976 O O . PRO A 1 116 ? 7.684 -8.904 54.331 1.00 72.62 116 PRO A O 1
ATOM 979 N N . THR A 1 117 ? 5.544 -8.388 54.682 1.00 72.31 117 THR A N 1
ATOM 980 C CA . THR A 1 117 ? 5.071 -8.689 53.318 1.00 72.31 117 THR A CA 1
ATOM 981 C C . THR A 1 117 ? 5.869 -8.031 52.182 1.00 72.31 117 THR A C 1
ATOM 983 O O . THR A 1 117 ? 5.728 -8.441 51.034 1.00 72.31 117 THR A O 1
ATOM 986 N N . GLU A 1 118 ? 6.677 -7.000 52.456 1.00 78.12 118 GLU A N 1
ATOM 987 C CA . GLU A 1 118 ? 7.609 -6.446 51.464 1.00 78.12 118 GLU A CA 1
ATOM 988 C C . GLU A 1 118 ? 8.843 -7.328 51.235 1.00 78.12 118 GLU A C 1
ATOM 990 O O . GLU A 1 118 ? 9.213 -7.518 50.077 1.00 78.12 118 GLU A O 1
ATOM 995 N N . GLU A 1 119 ? 9.430 -7.918 52.281 1.00 79.94 119 GLU A N 1
ATOM 996 C CA . GLU A 1 119 ? 10.620 -8.775 52.156 1.00 79.94 119 GLU A CA 1
ATOM 997 C C . GLU A 1 119 ? 10.300 -10.079 51.422 1.00 79.94 119 GLU A C 1
ATOM 999 O O . GLU A 1 119 ? 11.055 -10.493 50.543 1.00 79.94 119 GLU A O 1
ATOM 1004 N N . GLU A 1 120 ? 9.135 -10.682 51.667 1.00 79.94 120 GLU A N 1
ATOM 1005 C CA . GLU A 1 120 ? 8.698 -11.864 50.915 1.00 79.94 120 GLU A CA 1
ATOM 1006 C C . GLU A 1 120 ? 8.471 -11.539 49.431 1.00 79.94 120 GLU A C 1
ATOM 1008 O O . GLU A 1 120 ? 8.857 -12.298 48.535 1.00 79.94 120 GLU A O 1
ATOM 1013 N N . LYS A 1 121 ? 7.876 -10.375 49.149 1.00 82.50 121 LYS A N 1
ATOM 1014 C CA . LYS A 1 121 ? 7.628 -9.916 47.779 1.00 82.50 121 LYS A CA 1
ATOM 1015 C C . LYS A 1 121 ? 8.938 -9.616 47.054 1.00 82.50 121 LYS A C 1
ATOM 1017 O O . LYS A 1 121 ? 9.046 -9.876 45.855 1.00 82.50 121 LYS A O 1
ATOM 1022 N N . GLU A 1 122 ? 9.936 -9.098 47.764 1.00 84.56 122 GLU A N 1
ATOM 1023 C CA . GLU A 1 122 ? 11.284 -8.910 47.240 1.00 84.56 122 GLU A CA 1
ATOM 1024 C C . GLU A 1 122 ? 12.000 -10.248 47.014 1.00 84.56 122 GLU A C 1
ATOM 1026 O O . GLU A 1 122 ? 12.597 -10.444 45.953 1.00 84.56 122 GLU A O 1
ATOM 1031 N N . ARG A 1 123 ? 11.871 -11.211 47.934 1.00 89.75 123 ARG A N 1
ATOM 1032 C CA . ARG A 1 123 ? 12.409 -12.567 47.771 1.00 89.75 123 ARG A CA 1
ATOM 1033 C C . ARG A 1 123 ? 11.840 -13.238 46.524 1.00 89.75 123 ARG A C 1
ATOM 1035 O O . ARG A 1 123 ? 12.614 -13.698 45.692 1.00 89.75 123 ARG A O 1
ATOM 1042 N N . LEU A 1 124 ? 10.517 -13.211 46.344 1.00 89.25 124 LEU A N 1
ATOM 1043 C CA . LEU A 1 124 ? 9.845 -13.766 45.163 1.00 89.25 124 LEU A CA 1
ATOM 1044 C C . LEU A 1 124 ? 10.292 -13.086 43.861 1.00 89.25 124 LEU A C 1
ATOM 1046 O O . LEU A 1 124 ? 10.484 -13.768 42.856 1.00 89.25 124 LEU A O 1
ATOM 1050 N N . ARG A 1 125 ? 10.517 -11.762 43.870 1.00 88.38 125 ARG A N 1
ATOM 1051 C CA . ARG A 1 125 ? 11.090 -11.046 42.715 1.00 88.38 125 ARG A CA 1
ATOM 1052 C C . ARG A 1 125 ? 12.505 -11.518 42.393 1.00 88.38 125 ARG A C 1
ATOM 1054 O O . ARG A 1 125 ? 12.808 -11.719 41.221 1.00 88.38 125 ARG A O 1
ATOM 1061 N N . ARG A 1 126 ? 13.353 -11.734 43.406 1.00 88.12 126 ARG A N 1
ATOM 1062 C CA . ARG A 1 126 ? 14.707 -12.282 43.209 1.00 88.12 126 ARG A CA 1
ATOM 1063 C C . ARG A 1 126 ? 14.655 -13.709 42.663 1.00 88.12 126 ARG A C 1
ATOM 1065 O O . ARG A 1 126 ? 15.412 -14.018 41.752 1.00 88.12 126 ARG A O 1
ATOM 1072 N N . THR A 1 127 ? 13.742 -14.553 43.149 1.00 83.88 127 THR A N 1
ATOM 1073 C CA . THR A 1 127 ? 13.580 -15.930 42.650 1.00 83.88 127 THR A CA 1
ATOM 1074 C C . THR A 1 127 ? 13.087 -15.960 41.202 1.00 83.88 127 THR A C 1
ATOM 1076 O O . THR A 1 127 ? 13.632 -16.706 40.396 1.00 83.88 127 THR A O 1
ATOM 1079 N N . LEU A 1 128 ? 12.108 -15.121 40.846 1.00 81.50 128 LEU A N 1
ATOM 1080 C CA . LEU A 1 128 ? 11.597 -15.025 39.474 1.00 81.50 128 LEU A CA 1
ATOM 1081 C C . LEU A 1 128 ? 12.652 -14.490 38.498 1.00 81.50 128 LEU A C 1
ATOM 1083 O O . LEU A 1 128 ? 12.836 -15.083 37.441 1.00 81.50 128 LEU A O 1
ATOM 1087 N N . ALA A 1 129 ? 13.406 -13.449 38.867 1.00 80.31 129 ALA A N 1
ATOM 1088 C CA . ALA A 1 129 ? 14.494 -12.925 38.033 1.00 80.31 129 ALA A CA 1
ATOM 1089 C C . ALA A 1 129 ? 15.618 -13.957 37.808 1.00 80.31 129 ALA A C 1
ATOM 1091 O O . ALA A 1 129 ? 16.218 -14.017 36.731 1.00 80.31 129 ALA A O 1
ATOM 1092 N N . LEU A 1 130 ? 15.885 -14.808 38.805 1.00 78.75 130 LEU A N 1
ATOM 1093 C CA . LEU A 1 130 ? 16.837 -15.909 38.662 1.00 78.75 130 LEU A CA 1
ATOM 1094 C C . LEU A 1 130 ? 16.307 -16.999 37.713 1.00 78.75 130 LEU A C 1
ATOM 1096 O O . LEU A 1 130 ? 17.079 -17.593 36.968 1.00 78.75 130 LEU A O 1
ATOM 1100 N N . HIS A 1 131 ? 14.995 -17.248 37.722 1.00 65.31 131 HIS A N 1
ATOM 1101 C CA . HIS A 1 131 ? 14.364 -18.301 36.923 1.00 65.31 131 HIS A CA 1
ATOM 1102 C C . HIS A 1 131 ? 14.126 -17.886 35.461 1.00 65.31 131 HIS A C 1
ATOM 1104 O O . HIS A 1 131 ? 14.185 -18.721 34.560 1.00 65.31 131 HIS A O 1
ATOM 1110 N N . GLU A 1 132 ? 13.898 -16.595 35.209 1.00 62.09 132 GLU A N 1
ATOM 1111 C CA . GLU A 1 132 ? 13.656 -16.042 33.870 1.00 62.09 132 GLU A CA 1
ATOM 1112 C C . GLU A 1 132 ? 14.944 -15.948 33.029 1.00 62.09 132 GLU A C 1
ATOM 1114 O O . GLU A 1 132 ? 14.897 -16.057 31.806 1.00 62.09 132 GLU A O 1
ATOM 1119 N N . SER A 1 133 ? 16.114 -15.839 33.670 1.00 57.81 133 SER A N 1
ATOM 1120 C CA . SER A 1 133 ? 17.412 -15.800 32.975 1.00 57.81 133 SER A CA 1
ATOM 1121 C C . SER A 1 133 ? 17.982 -17.178 32.607 1.00 57.81 133 SER A C 1
ATOM 1123 O O . SER A 1 133 ? 18.854 -17.247 31.744 1.00 57.81 133 SER A O 1
ATOM 1125 N N . PHE A 1 134 ? 17.486 -18.270 33.203 1.00 53.38 134 PHE A N 1
ATOM 1126 C CA . PHE A 1 134 ? 18.043 -19.620 33.010 1.00 53.38 134 PHE A CA 1
ATOM 1127 C C . PHE A 1 134 ? 17.216 -20.559 32.117 1.00 53.38 134 PHE A C 1
ATOM 1129 O O . PHE A 1 134 ? 17.716 -21.617 31.745 1.00 53.38 134 PHE A O 1
ATOM 1136 N N . GLN A 1 135 ? 15.982 -20.202 31.746 1.00 52.69 135 GLN A N 1
ATOM 1137 C CA . GLN A 1 135 ? 15.122 -21.042 30.888 1.00 52.69 135 GLN A CA 1
ATOM 1138 C C . GLN A 1 135 ? 14.660 -20.372 29.593 1.00 52.69 135 GLN A C 1
ATOM 1140 O O . GLN A 1 135 ? 13.936 -20.990 28.813 1.00 52.69 135 GLN A O 1
ATOM 1145 N N . ALA A 1 136 ? 15.114 -19.151 29.315 1.00 53.09 136 ALA A N 1
ATOM 1146 C CA . ALA A 1 136 ? 14.940 -18.540 28.008 1.00 53.09 136 ALA A CA 1
ATOM 1147 C C . ALA A 1 136 ? 15.912 -19.177 26.990 1.00 53.09 136 ALA A C 1
ATOM 1149 O O . ALA A 1 136 ? 16.968 -18.638 26.666 1.00 53.09 136 ALA A O 1
ATOM 1150 N N . ASP A 1 137 ? 15.474 -20.322 26.460 1.00 56.25 137 ASP A N 1
ATOM 1151 C CA . ASP A 1 137 ? 15.473 -20.606 25.022 1.00 56.25 137 ASP A CA 1
ATOM 1152 C C . ASP A 1 137 ? 16.688 -21.271 24.358 1.00 56.25 137 ASP A C 1
ATOM 1154 O O . ASP A 1 137 ? 16.891 -21.092 23.158 1.00 56.25 137 ASP A O 1
ATOM 1158 N N . GLU A 1 138 ? 17.424 -22.158 25.029 1.00 71.00 138 GLU A N 1
ATOM 1159 C CA . GLU A 1 138 ? 18.281 -23.109 24.289 1.00 71.00 138 GLU A CA 1
ATOM 1160 C C . GLU A 1 138 ? 17.437 -24.081 23.437 1.00 71.00 138 GLU A C 1
ATOM 1162 O O . GLU A 1 138 ? 17.716 -24.291 22.252 1.00 71.00 138 GLU A O 1
ATOM 1167 N N . GLU A 1 139 ? 16.325 -24.590 23.983 1.00 72.38 139 GLU A N 1
ATOM 1168 C CA . GLU A 1 139 ? 15.364 -25.410 23.231 1.00 72.38 139 GLU A CA 1
ATOM 1169 C C . GLU A 1 139 ? 14.627 -24.606 22.155 1.00 72.38 139 GLU A C 1
ATOM 1171 O O . GLU A 1 139 ? 14.472 -25.080 21.029 1.00 72.38 139 GLU A O 1
ATOM 1176 N N . LEU A 1 140 ? 14.213 -23.367 22.440 1.00 76.62 140 LEU A N 1
ATOM 1177 C CA . LEU A 1 140 ? 13.527 -22.545 21.439 1.00 76.62 140 LEU A CA 1
ATOM 1178 C C . LEU A 1 140 ? 14.481 -22.107 20.314 1.00 76.62 140 LEU A C 1
ATOM 1180 O O . LEU A 1 140 ? 14.061 -22.014 19.155 1.00 76.62 140 LEU A O 1
ATOM 1184 N N . LEU A 1 141 ? 15.770 -21.895 20.613 1.00 79.69 141 LEU A N 1
ATOM 1185 C CA . LEU A 1 141 ? 16.814 -21.701 19.602 1.00 79.69 141 LEU A CA 1
ATOM 1186 C C . LEU A 1 141 ? 17.004 -22.957 18.746 1.00 79.69 141 LEU A C 1
ATOM 1188 O O . LEU A 1 141 ? 17.090 -22.834 17.521 1.00 79.69 141 LE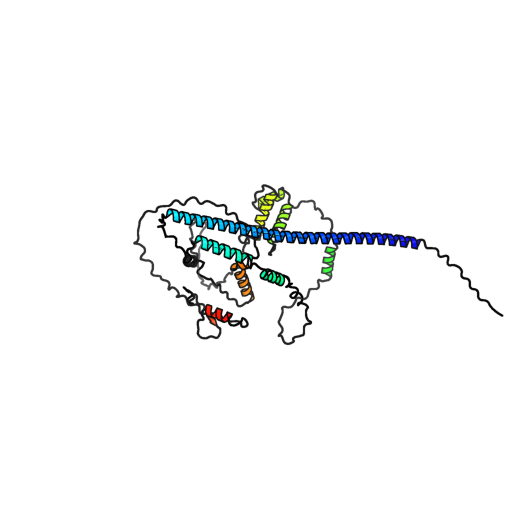U A O 1
ATOM 1192 N N . LEU A 1 142 ? 17.005 -24.153 19.344 1.00 84.44 142 LEU A N 1
ATOM 1193 C CA . LEU A 1 142 ? 17.064 -25.425 18.612 1.00 84.44 142 LEU A CA 1
ATOM 1194 C C . LEU A 1 142 ? 15.839 -25.625 17.709 1.00 84.44 142 LEU A C 1
ATOM 1196 O O . LEU A 1 142 ? 16.000 -25.972 16.537 1.00 84.44 142 LEU A O 1
ATOM 1200 N N . VAL A 1 143 ? 14.634 -25.314 18.193 1.00 81.75 143 VAL A N 1
ATOM 1201 C CA . VAL A 1 143 ? 13.389 -25.391 17.409 1.00 81.75 143 VAL A CA 1
ATOM 1202 C C . VAL A 1 143 ? 13.380 -24.362 16.274 1.00 81.75 143 VAL A C 1
ATOM 1204 O O . VAL A 1 143 ? 13.014 -24.699 15.147 1.00 81.75 143 VAL A O 1
ATOM 1207 N N . ARG A 1 144 ? 13.858 -23.127 16.500 1.00 81.12 144 ARG A N 1
ATOM 1208 C CA . ARG A 1 144 ? 14.037 -22.132 15.421 1.00 81.12 144 ARG A CA 1
ATOM 1209 C C . ARG A 1 144 ? 15.049 -22.593 14.379 1.00 81.12 144 ARG A C 1
ATOM 1211 O O . ARG A 1 144 ? 14.814 -22.407 13.185 1.00 81.12 144 ARG A O 1
ATOM 1218 N N . LYS A 1 145 ? 16.154 -23.203 14.811 1.00 85.12 145 LYS A N 1
ATOM 1219 C CA . LYS A 1 145 ? 17.201 -23.717 13.920 1.00 85.12 145 LYS A CA 1
ATOM 1220 C C . LYS A 1 145 ? 16.698 -24.905 13.092 1.00 85.12 145 LYS A C 1
ATOM 1222 O O . LYS A 1 145 ? 16.968 -24.956 11.895 1.00 85.12 145 LYS A O 1
ATOM 1227 N N . GLN A 1 146 ? 15.899 -25.797 13.682 1.00 80.62 146 GLN A N 1
ATOM 1228 C CA . GLN A 1 146 ? 15.235 -26.891 12.964 1.00 80.62 146 GLN A CA 1
ATOM 1229 C C . GLN A 1 146 ? 14.169 -26.381 11.984 1.00 80.62 146 GLN A C 1
ATOM 1231 O O . GLN A 1 146 ? 14.142 -26.811 10.831 1.00 80.62 146 GLN A O 1
ATOM 1236 N N . ALA A 1 147 ? 13.342 -25.412 12.386 1.00 75.69 147 ALA A N 1
ATOM 1237 C CA . ALA A 1 147 ? 12.314 -24.835 11.519 1.00 75.69 147 ALA A CA 1
ATOM 1238 C C . ALA A 1 147 ? 12.907 -24.067 10.322 1.00 75.69 147 ALA A C 1
ATOM 1240 O O . ALA A 1 147 ? 12.355 -24.119 9.225 1.00 75.69 147 ALA A O 1
ATOM 1241 N N . ALA A 1 148 ? 14.056 -23.404 10.498 1.00 75.81 148 ALA A N 1
ATOM 1242 C CA . ALA A 1 148 ? 14.783 -22.756 9.404 1.00 75.81 148 ALA A CA 1
ATOM 1243 C C . ALA A 1 148 ? 15.408 -23.763 8.412 1.00 75.81 148 ALA A C 1
ATOM 1245 O O . ALA A 1 148 ? 15.602 -23.432 7.241 1.00 75.81 148 ALA A O 1
ATOM 1246 N N . GLY A 1 149 ? 15.697 -24.991 8.864 1.00 66.75 149 GLY A N 1
ATOM 1247 C CA . GLY A 1 149 ? 16.212 -26.092 8.043 1.00 66.75 149 GLY A CA 1
ATOM 1248 C C . GLY A 1 149 ? 15.153 -26.793 7.186 1.00 66.75 149 GLY A C 1
ATOM 1249 O O . GLY A 1 149 ? 15.498 -27.399 6.171 1.00 66.75 149 GLY A O 1
ATOM 1250 N N . LEU A 1 150 ? 13.865 -26.653 7.519 1.00 60.03 150 LEU A N 1
ATOM 1251 C CA . LEU A 1 150 ? 12.743 -27.114 6.693 1.00 60.03 150 LEU A CA 1
ATOM 1252 C C . LEU A 1 150 ? 12.532 -26.164 5.501 1.00 60.03 150 LEU A C 1
ATOM 1254 O O . LEU A 1 150 ? 11.508 -25.492 5.357 1.00 60.03 150 LEU A O 1
ATOM 1258 N N . ARG A 1 151 ? 13.536 -26.098 4.617 1.00 53.94 151 ARG A N 1
ATOM 1259 C CA . ARG A 1 151 ? 13.415 -25.488 3.292 1.00 53.94 151 ARG A CA 1
ATOM 1260 C C . ARG A 1 151 ? 12.277 -26.186 2.553 1.00 53.94 151 ARG A C 1
ATOM 1262 O O . ARG A 1 151 ? 12.322 -27.386 2.302 1.00 53.94 151 ARG A O 1
ATOM 1269 N N . ILE A 1 152 ? 11.288 -25.398 2.147 1.00 57.31 152 ILE A N 1
ATOM 1270 C CA . ILE A 1 152 ? 10.124 -25.755 1.320 1.00 57.31 152 ILE A CA 1
ATOM 1271 C C . ILE A 1 152 ? 10.570 -26.118 -0.120 1.00 57.31 152 ILE A C 1
ATOM 1273 O O . ILE A 1 152 ? 9.992 -25.661 -1.100 1.00 57.31 152 ILE A O 1
ATOM 1277 N N . HIS A 1 153 ? 11.630 -26.911 -0.287 1.00 52.53 153 HIS A N 1
ATOM 1278 C CA . HIS A 1 153 ? 12.016 -27.457 -1.587 1.00 52.53 153 HIS A CA 1
ATOM 1279 C C . HIS A 1 153 ? 11.124 -28.641 -1.975 1.00 52.53 153 HIS A C 1
ATOM 1281 O O . HIS A 1 153 ? 10.810 -28.810 -3.149 1.00 52.53 153 HIS A O 1
ATOM 1287 N N . GLU A 1 154 ? 10.568 -29.372 -1.005 1.00 53.88 154 GLU A N 1
ATOM 1288 C CA . GLU A 1 154 ? 9.809 -30.591 -1.306 1.00 53.88 154 GLU A CA 1
ATOM 1289 C C . GLU A 1 154 ? 8.408 -30.348 -1.907 1.00 53.88 154 GLU A C 1
ATOM 1291 O O . GLU A 1 154 ? 7.817 -31.248 -2.505 1.00 53.88 154 GLU A O 1
ATOM 1296 N N . ARG A 1 155 ? 7.854 -29.129 -1.797 1.00 53.38 155 ARG A N 1
ATOM 1297 C CA . ARG A 1 155 ? 6.505 -28.817 -2.319 1.00 53.38 155 ARG A CA 1
ATOM 1298 C C . ARG A 1 155 ? 6.481 -28.267 -3.745 1.00 53.38 155 ARG A C 1
ATOM 1300 O O . ARG A 1 155 ? 5.419 -28.281 -4.362 1.00 53.38 155 ARG A O 1
ATOM 1307 N N . ILE A 1 156 ? 7.614 -27.804 -4.275 1.00 52.09 156 ILE A N 1
ATOM 1308 C CA . ILE A 1 156 ? 7.701 -27.278 -5.650 1.00 52.09 156 ILE A CA 1
ATOM 1309 C C . ILE A 1 156 ? 8.141 -28.379 -6.634 1.00 52.09 156 ILE A C 1
ATOM 1311 O O . ILE A 1 156 ? 7.773 -28.335 -7.804 1.00 52.09 156 ILE A O 1
ATOM 1315 N N . GLU A 1 157 ? 8.817 -29.431 -6.160 1.00 49.06 157 GLU A N 1
ATOM 1316 C CA . GLU A 1 157 ? 9.347 -30.500 -7.020 1.00 49.06 157 GLU A CA 1
ATOM 1317 C C . GLU A 1 157 ? 8.358 -31.635 -7.352 1.00 49.06 157 GLU A C 1
ATOM 1319 O O . GLU A 1 157 ? 8.525 -32.318 -8.361 1.00 49.06 157 GLU A O 1
ATOM 1324 N N . LYS A 1 158 ? 7.252 -31.799 -6.606 1.00 57.34 158 LYS A N 1
ATOM 1325 C CA . LYS A 1 158 ? 6.221 -32.827 -6.898 1.00 57.34 158 LYS A CA 1
ATOM 1326 C C . LYS A 1 158 ? 5.225 -32.439 -8.003 1.00 57.34 158 LYS A C 1
ATOM 1328 O O . LYS A 1 158 ? 4.180 -33.064 -8.148 1.00 57.34 158 LYS A O 1
ATOM 1333 N N . ARG A 1 159 ? 5.546 -31.435 -8.826 1.00 49.78 159 ARG A N 1
ATOM 1334 C CA . ARG A 1 159 ? 4.849 -31.170 -10.098 1.00 49.78 159 ARG A CA 1
ATOM 1335 C C . ARG A 1 159 ? 5.749 -31.429 -11.304 1.00 49.78 159 ARG A C 1
ATOM 1337 O O . ARG A 1 159 ? 5.774 -30.640 -12.243 1.00 49.78 159 ARG A O 1
ATOM 1344 N N . LYS A 1 160 ? 6.432 -32.573 -11.334 1.00 55.62 160 LYS A N 1
ATOM 1345 C CA . LYS A 1 160 ? 6.688 -33.225 -12.621 1.00 55.62 160 LYS A CA 1
ATOM 1346 C C . LYS A 1 160 ? 5.474 -34.082 -12.954 1.00 55.62 160 LYS A C 1
ATOM 1348 O O . LYS A 1 160 ? 5.215 -35.090 -12.309 1.00 55.62 160 LYS A O 1
ATOM 1353 N N . ARG A 1 161 ? 4.710 -33.590 -13.933 1.00 51.88 161 ARG A N 1
ATOM 1354 C CA . ARG A 1 161 ? 3.697 -34.307 -14.717 1.00 51.88 161 ARG A CA 1
ATOM 1355 C C . A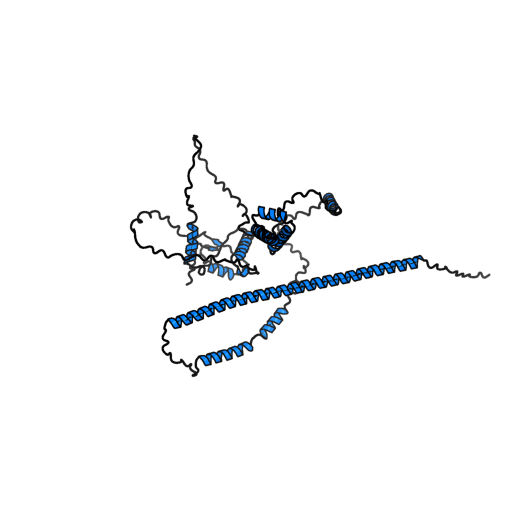RG A 1 161 ? 4.144 -35.759 -14.923 1.00 51.88 161 ARG A C 1
ATOM 1357 O O . ARG A 1 161 ? 5.044 -36.018 -15.717 1.00 51.88 161 ARG A O 1
ATOM 1364 N N . GLY A 1 162 ? 3.543 -36.679 -14.175 1.00 49.06 162 GLY A N 1
ATOM 1365 C CA . GLY A 1 162 ? 3.590 -38.096 -14.504 1.00 49.06 162 GLY A CA 1
ATOM 1366 C C . GLY A 1 162 ? 2.821 -38.327 -15.802 1.00 49.06 162 GLY A C 1
ATOM 1367 O O . GLY A 1 162 ? 1.843 -37.633 -16.077 1.00 49.06 162 GLY A O 1
ATOM 1368 N N . LYS A 1 163 ? 3.300 -39.270 -16.611 1.00 58.22 163 LYS A N 1
ATOM 1369 C CA . LYS A 1 163 ? 2.648 -39.755 -17.829 1.00 58.22 163 LYS A CA 1
ATOM 1370 C C . LYS A 1 163 ? 1.239 -40.243 -17.460 1.00 58.22 163 LYS A C 1
ATOM 1372 O O . LYS A 1 163 ? 1.115 -41.172 -16.667 1.00 58.22 163 LYS A O 1
ATOM 1377 N N . GLU A 1 164 ? 0.207 -39.569 -17.965 1.00 42.75 164 GLU A N 1
ATOM 1378 C CA . GLU A 1 164 ? -1.196 -39.906 -17.698 1.00 42.75 164 GLU A CA 1
ATOM 1379 C C . GLU A 1 164 ? -1.492 -41.333 -18.181 1.00 42.75 164 GLU A C 1
ATOM 1381 O O . GLU A 1 164 ? -1.278 -41.670 -19.345 1.00 42.75 164 GLU A O 1
ATOM 1386 N N . VAL A 1 165 ? -1.951 -42.178 -17.257 1.00 52.19 165 VAL A N 1
ATOM 1387 C CA . VAL A 1 165 ? -2.563 -43.477 -17.547 1.00 52.19 165 VAL A CA 1
ATOM 1388 C C . VAL A 1 165 ? -4.040 -43.207 -17.813 1.00 52.19 165 VAL A C 1
ATOM 1390 O O . VAL A 1 165 ? -4.708 -42.585 -16.986 1.00 52.19 165 VAL A O 1
ATOM 1393 N N . ALA A 1 166 ? -4.533 -43.628 -18.977 1.00 44.53 166 ALA A N 1
ATOM 1394 C CA . ALA A 1 166 ? -5.921 -43.443 -19.381 1.00 44.53 166 ALA A CA 1
ATOM 1395 C C . ALA A 1 166 ? -6.866 -44.180 -18.416 1.00 44.53 166 ALA A C 1
ATOM 1397 O O . ALA A 1 166 ? -6.797 -45.398 -18.270 1.00 44.53 166 ALA A O 1
ATOM 1398 N N . VAL A 1 167 ? -7.739 -43.429 -17.745 1.00 51.03 167 VAL A N 1
ATOM 1399 C CA . VAL A 1 167 ? -8.858 -43.959 -16.959 1.00 51.03 167 VAL A CA 1
ATOM 1400 C C . VAL A 1 167 ? -10.104 -43.828 -17.835 1.00 51.03 167 VAL A C 1
ATOM 1402 O O . VAL A 1 167 ? -10.631 -42.733 -18.003 1.00 51.03 167 VAL A O 1
ATOM 1405 N N . GLU A 1 168 ? -10.542 -44.937 -18.431 1.00 55.91 168 GLU A N 1
ATOM 1406 C CA . GLU A 1 168 ? -11.568 -44.982 -19.490 1.00 55.91 168 GLU A CA 1
ATOM 1407 C C . GLU A 1 168 ? -13.036 -44.921 -19.016 1.00 55.91 168 GLU A C 1
ATOM 1409 O O . GLU A 1 168 ? -13.933 -45.062 -19.835 1.00 55.91 168 GLU A O 1
ATOM 1414 N N . ASN A 1 169 ? -13.341 -44.661 -17.738 1.00 56.06 169 ASN A N 1
ATOM 1415 C CA . ASN A 1 169 ? -14.717 -44.809 -17.221 1.00 56.06 169 ASN A CA 1
ATOM 1416 C C . ASN A 1 169 ? -15.310 -43.558 -16.550 1.00 56.06 169 ASN A C 1
ATOM 1418 O O . ASN A 1 169 ? -16.046 -43.677 -15.571 1.00 56.06 169 ASN A O 1
ATOM 1422 N N . SER A 1 170 ? -15.027 -42.359 -17.068 1.00 58.47 170 SER A N 1
ATOM 1423 C CA . SER A 1 170 ? -15.718 -41.136 -16.628 1.00 58.47 170 SER A CA 1
ATOM 1424 C C . SER A 1 170 ? -16.679 -40.632 -17.710 1.00 58.47 170 SER A C 1
ATOM 1426 O O . SER A 1 170 ? -16.249 -40.438 -18.849 1.00 58.47 170 SER A O 1
ATOM 1428 N N . PRO A 1 171 ? -17.966 -40.402 -17.386 1.00 58.97 171 PRO A N 1
ATOM 1429 C CA . PRO A 1 171 ? -18.956 -39.924 -18.347 1.00 58.97 171 PRO A CA 1
ATOM 1430 C C . PRO A 1 171 ? -18.549 -38.562 -18.943 1.00 58.97 171 PRO A C 1
ATOM 1432 O O . PRO A 1 171 ? -17.974 -37.728 -18.235 1.00 58.97 171 PRO A O 1
ATOM 1435 N N . PRO A 1 172 ? -18.821 -38.325 -20.242 1.00 53.44 172 PRO A N 1
ATOM 1436 C CA . PRO A 1 172 ? -18.294 -37.185 -20.978 1.00 53.44 172 PRO A CA 1
ATOM 1437 C C . PRO A 1 172 ? -18.867 -35.883 -20.426 1.00 53.44 172 PRO A C 1
ATOM 1439 O O . PRO A 1 172 ? -20.046 -35.565 -20.574 1.00 53.44 172 PRO A O 1
ATOM 1442 N N . MET A 1 173 ? -17.998 -35.111 -19.786 1.00 52.41 173 MET A N 1
ATOM 1443 C CA . MET A 1 173 ? -18.309 -33.768 -19.340 1.00 52.41 173 MET A CA 1
ATOM 1444 C C . MET A 1 173 ? -18.365 -32.860 -20.577 1.00 52.41 173 MET A C 1
ATOM 1446 O O . MET A 1 173 ? -17.335 -32.558 -21.183 1.00 52.41 173 MET A O 1
ATOM 1450 N N . ILE A 1 174 ? -19.578 -32.458 -20.970 1.00 51.84 174 ILE A N 1
ATOM 1451 C CA . ILE A 1 174 ? -19.825 -31.496 -22.050 1.00 51.84 174 ILE A CA 1
ATOM 1452 C C . ILE A 1 174 ? -19.204 -30.165 -21.625 1.00 51.84 174 ILE A C 1
ATOM 1454 O O . ILE A 1 174 ? -19.758 -29.409 -20.830 1.00 51.84 174 ILE A O 1
ATOM 1458 N N . THR A 1 175 ? -18.000 -29.911 -22.124 1.00 51.66 175 THR A N 1
ATOM 1459 C CA . THR A 1 175 ? -17.330 -28.620 -22.006 1.00 51.66 175 THR A CA 1
ATOM 1460 C C . THR A 1 175 ? -17.736 -27.766 -23.204 1.00 51.66 175 THR A C 1
ATOM 1462 O O . THR A 1 175 ? -17.798 -28.286 -24.320 1.00 51.66 175 THR A O 1
ATOM 1465 N N . PRO A 1 176 ? -18.045 -26.473 -23.010 1.00 47.22 176 PRO A N 1
ATOM 1466 C CA . PRO A 1 176 ? -18.386 -25.592 -24.114 1.00 47.22 176 PRO A CA 1
ATOM 1467 C C . PRO A 1 176 ? -17.220 -25.526 -25.103 1.00 47.22 176 PRO A C 1
ATOM 1469 O O . PRO A 1 176 ? -16.063 -25.311 -24.733 1.00 47.22 176 PRO A O 1
ATOM 1472 N N . GLU A 1 177 ? -17.570 -25.758 -26.362 1.00 42.91 177 GLU A N 1
ATOM 1473 C CA . GLU A 1 177 ? -16.722 -25.828 -27.540 1.00 42.91 177 GLU A CA 1
ATOM 1474 C C . GLU A 1 177 ? -15.669 -24.709 -27.545 1.00 42.91 177 GLU A C 1
ATOM 1476 O O . GLU A 1 177 ? -15.971 -23.516 -27.668 1.00 42.91 177 GLU A O 1
ATOM 1481 N N . LYS A 1 178 ? -14.399 -25.101 -27.380 1.00 53.25 178 LYS A N 1
ATOM 1482 C CA . LYS A 1 178 ? -13.249 -24.231 -27.627 1.00 53.25 178 LYS A CA 1
ATOM 1483 C C . LYS A 1 178 ? -13.345 -23.768 -29.073 1.00 53.25 178 LYS A C 1
ATOM 1485 O O . LYS A 1 178 ? -12.979 -24.512 -29.977 1.00 53.25 178 LYS A O 1
ATOM 1490 N N . ARG A 1 179 ? -13.813 -22.534 -29.273 1.00 49.03 179 ARG A N 1
ATOM 1491 C CA . ARG A 1 179 ? -13.711 -21.831 -30.551 1.00 49.03 179 ARG A CA 1
ATOM 1492 C C . ARG A 1 179 ? -12.267 -21.948 -31.019 1.00 49.03 179 ARG A C 1
ATOM 1494 O O . ARG A 1 179 ? -11.356 -21.393 -30.405 1.00 49.03 179 ARG A O 1
ATOM 1501 N N . SER A 1 180 ? -12.081 -22.752 -32.057 1.00 47.50 180 SER A N 1
ATOM 1502 C CA . SER A 1 180 ? -10.838 -22.910 -32.788 1.00 47.50 180 SER A CA 1
ATOM 1503 C C . SER A 1 180 ? -10.272 -21.529 -33.079 1.00 47.50 180 SER A C 1
ATOM 1505 O O . SER A 1 180 ? -11.004 -20.655 -33.547 1.00 47.50 180 SER A O 1
ATOM 1507 N N . ASN A 1 181 ? -8.986 -21.343 -32.788 1.00 47.62 181 ASN A N 1
ATOM 1508 C CA . ASN A 1 181 ? -8.219 -20.176 -33.195 1.00 47.62 181 ASN A CA 1
ATOM 1509 C C . ASN A 1 181 ? -8.548 -19.869 -34.659 1.00 47.62 181 ASN A C 1
ATOM 1511 O O . ASN A 1 181 ? -8.127 -20.611 -35.546 1.00 47.62 181 ASN A O 1
ATOM 1515 N N . MET A 1 182 ? -9.333 -18.814 -34.898 1.00 51.53 182 MET A N 1
ATOM 1516 C CA . MET A 1 182 ? -9.513 -18.269 -36.235 1.00 51.53 182 MET A CA 1
ATOM 1517 C C . MET A 1 182 ? -8.115 -17.939 -36.730 1.00 51.53 182 MET A C 1
ATOM 1519 O O . MET A 1 182 ? -7.466 -17.023 -36.220 1.00 51.53 182 MET A O 1
ATOM 1523 N N . ALA A 1 183 ? -7.630 -18.735 -37.679 1.00 60.03 183 ALA A N 1
ATOM 1524 C CA . ALA A 1 183 ? -6.495 -18.364 -38.486 1.00 60.03 183 ALA A CA 1
ATOM 1525 C C . ALA A 1 183 ? -6.853 -17.009 -39.101 1.00 60.03 183 ALA A C 1
ATOM 1527 O O . ALA A 1 183 ? -7.740 -16.913 -39.947 1.00 60.03 183 ALA A O 1
ATOM 1528 N N . LEU A 1 184 ? -6.239 -15.948 -38.577 1.00 58.12 184 LEU A N 1
ATOM 1529 C CA . LEU A 1 184 ? -6.267 -14.633 -39.196 1.00 58.12 184 LEU A CA 1
ATOM 1530 C C . LEU A 1 184 ? -5.860 -14.839 -40.655 1.00 58.12 184 LEU A C 1
ATOM 1532 O O . LEU A 1 184 ? -4.793 -15.407 -40.900 1.00 58.12 184 LEU A O 1
ATOM 1536 N N . SER A 1 185 ? -6.735 -14.457 -41.589 1.00 74.94 185 SER A N 1
ATOM 1537 C CA . SER A 1 185 ? -6.484 -14.606 -43.022 1.00 74.94 185 SER A CA 1
ATOM 1538 C C . SER A 1 185 ? -5.140 -13.971 -43.370 1.00 74.94 185 SER A C 1
ATOM 1540 O O . SER A 1 185 ? -4.753 -12.964 -42.767 1.00 74.94 185 SER A O 1
ATOM 1542 N N . ASP A 1 186 ? -4.418 -14.534 -44.336 1.00 81.38 186 ASP A N 1
ATOM 1543 C CA . ASP A 1 186 ? -3.085 -14.037 -44.704 1.00 81.38 186 ASP A CA 1
ATOM 1544 C C . ASP A 1 186 ? -3.097 -12.551 -45.099 1.00 81.38 186 ASP A C 1
ATOM 1546 O O . ASP A 1 186 ? -2.122 -11.834 -44.882 1.00 81.38 186 ASP A O 1
ATOM 1550 N N . GLU A 1 187 ? -4.238 -12.049 -45.570 1.00 81.12 187 GLU A N 1
ATOM 1551 C CA . GLU A 1 187 ? -4.477 -10.630 -45.831 1.00 81.12 187 GLU A CA 1
ATOM 1552 C C . GLU A 1 187 ? -4.427 -9.772 -44.554 1.00 81.12 187 GLU A C 1
ATOM 1554 O O . GLU A 1 187 ? -3.786 -8.721 -44.521 1.00 81.12 187 GLU A O 1
ATOM 1559 N N . SER A 1 188 ? -5.028 -10.241 -43.457 1.00 79.75 188 SER A N 1
ATOM 1560 C CA . SER A 1 188 ? -4.968 -9.552 -42.163 1.00 79.75 188 SER A CA 1
ATOM 1561 C C . SER A 1 188 ? -3.577 -9.617 -41.524 1.00 79.75 188 SER A C 1
ATOM 1563 O O . SER A 1 188 ? -3.150 -8.646 -40.899 1.00 79.75 188 SER A O 1
ATOM 1565 N N . ARG A 1 189 ? -2.825 -10.704 -41.748 1.00 85.25 189 ARG A N 1
ATOM 1566 C CA . ARG A 1 189 ? -1.410 -10.786 -41.348 1.00 85.25 189 ARG A CA 1
ATOM 1567 C C . ARG A 1 189 ? -0.547 -9.802 -42.133 1.00 85.25 189 ARG A C 1
ATOM 1569 O O . ARG A 1 189 ? 0.192 -9.049 -41.506 1.00 85.25 189 ARG A O 1
ATOM 1576 N N . ARG A 1 190 ? -0.714 -9.724 -43.460 1.00 86.38 190 ARG A N 1
ATOM 1577 C CA . ARG A 1 190 ? -0.008 -8.741 -44.300 1.00 86.38 190 ARG A CA 1
ATOM 1578 C C . ARG A 1 190 ? -0.311 -7.307 -43.888 1.00 86.38 190 ARG A C 1
ATOM 1580 O O . ARG A 1 190 ? 0.616 -6.521 -43.781 1.00 86.38 190 ARG A O 1
ATOM 1587 N N . ARG A 1 191 ? -1.564 -6.976 -43.568 1.00 85.12 191 ARG A N 1
ATOM 1588 C CA . ARG A 1 191 ? -1.937 -5.618 -43.135 1.00 85.12 191 ARG A CA 1
ATOM 1589 C C . ARG A 1 191 ? -1.328 -5.229 -41.783 1.00 85.12 191 ARG A C 1
ATOM 1591 O O . ARG A 1 191 ? -0.969 -4.075 -41.577 1.00 85.12 191 ARG A O 1
ATOM 1598 N N . ILE A 1 192 ? -1.203 -6.177 -40.852 1.00 84.25 192 ILE A N 1
ATOM 1599 C CA . ILE A 1 192 ? -0.541 -5.941 -39.556 1.00 84.25 192 ILE A CA 1
ATOM 1600 C C . ILE A 1 192 ? 0.971 -5.787 -39.741 1.00 84.25 192 ILE A C 1
ATOM 1602 O O . ILE A 1 192 ? 1.592 -4.964 -39.068 1.00 84.25 192 ILE A O 1
ATOM 1606 N N . GLU A 1 193 ? 1.560 -6.568 -40.642 1.00 86.50 193 GLU A N 1
ATOM 1607 C CA . GLU A 1 193 ? 2.981 -6.479 -40.961 1.00 86.50 193 GLU A CA 1
ATOM 1608 C C . GLU A 1 193 ? 3.306 -5.181 -41.708 1.00 86.50 193 GLU A C 1
ATOM 1610 O O . GLU A 1 193 ? 4.257 -4.510 -41.332 1.00 86.50 193 GLU A O 1
ATOM 1615 N N . GLU A 1 194 ? 2.442 -4.736 -42.624 1.00 85.50 194 GLU A N 1
ATOM 1616 C CA . GLU A 1 194 ? 2.535 -3.447 -43.320 1.00 85.50 194 GLU A CA 1
ATOM 1617 C C . GLU A 1 194 ? 2.482 -2.255 -42.348 1.00 85.50 194 GLU A C 1
ATOM 1619 O O . GLU A 1 194 ? 3.294 -1.333 -42.440 1.00 85.50 194 GLU A O 1
ATOM 1624 N N . LEU A 1 195 ? 1.597 -2.306 -41.343 1.00 78.81 195 LEU A N 1
ATOM 1625 C CA . LEU A 1 195 ? 1.534 -1.301 -40.271 1.00 78.81 195 LEU A CA 1
ATOM 1626 C C . LEU A 1 195 ? 2.759 -1.320 -39.343 1.00 78.81 195 LEU A C 1
ATOM 1628 O O . LEU A 1 195 ? 3.037 -0.318 -38.689 1.00 78.81 195 LEU A O 1
ATOM 1632 N N . ARG A 1 196 ? 3.483 -2.443 -39.262 1.00 80.50 196 ARG A N 1
ATOM 1633 C CA . ARG A 1 196 ? 4.731 -2.561 -38.490 1.00 80.50 196 ARG A CA 1
ATOM 1634 C C . ARG A 1 196 ? 5.974 -2.205 -39.298 1.00 80.50 196 ARG A C 1
ATOM 1636 O O . ARG A 1 196 ? 6.949 -1.757 -38.704 1.00 80.50 196 ARG A O 1
ATOM 1643 N N . SER A 1 197 ? 5.955 -2.430 -40.609 1.00 76.31 197 SER A N 1
ATOM 1644 C CA . SER A 1 197 ? 7.060 -2.122 -41.519 1.00 76.31 197 SER A CA 1
ATOM 1645 C C . SER A 1 197 ? 7.037 -0.683 -42.018 1.00 76.31 197 SER A C 1
ATOM 1647 O O . SER A 1 197 ? 8.023 -0.237 -42.600 1.00 76.31 197 SER A O 1
ATOM 1649 N N . ALA A 1 198 ? 5.942 0.053 -41.797 1.00 61.41 198 ALA A N 1
ATOM 1650 C CA . ALA A 1 198 ? 5.960 1.498 -41.938 1.00 61.41 198 ALA A CA 1
ATOM 1651 C C . ALA A 1 198 ? 7.066 2.047 -41.012 1.00 61.41 198 ALA A C 1
ATOM 1653 O O . ALA A 1 198 ? 6.981 1.853 -39.794 1.00 61.41 198 ALA A O 1
ATOM 1654 N N . PRO A 1 199 ? 8.128 2.675 -41.557 1.00 58.88 199 PRO A N 1
ATOM 1655 C CA . PRO A 1 199 ? 9.171 3.266 -40.732 1.00 58.88 199 PRO A CA 1
ATOM 1656 C C . PRO A 1 199 ? 8.505 4.250 -39.765 1.00 58.88 199 PRO A C 1
ATOM 1658 O O . PRO A 1 199 ? 7.488 4.842 -40.141 1.00 58.88 199 PRO A O 1
ATOM 1661 N N . PRO A 1 200 ? 9.025 4.423 -38.536 1.00 56.50 200 PRO A N 1
ATOM 1662 C CA . PRO A 1 200 ? 8.537 5.425 -37.599 1.00 56.50 200 PRO A CA 1
ATOM 1663 C C . PRO A 1 200 ? 8.806 6.802 -38.208 1.00 56.50 200 PRO A C 1
ATOM 1665 O O . PRO A 1 200 ? 9.820 7.441 -37.939 1.00 56.50 200 PRO A O 1
ATOM 1668 N N . GLY A 1 201 ? 7.920 7.201 -39.118 1.00 45.12 201 GLY A N 1
ATOM 1669 C CA . GLY A 1 201 ? 7.919 8.485 -39.768 1.00 45.12 201 GLY A CA 1
ATOM 1670 C C . GLY A 1 201 ? 7.832 9.510 -38.665 1.00 45.12 201 GLY A C 1
ATOM 1671 O O . GLY A 1 201 ? 6.971 9.411 -37.785 1.00 45.12 201 GLY A O 1
ATOM 1672 N N . GLU A 1 202 ? 8.787 10.431 -38.701 1.00 45.81 202 GLU A N 1
ATOM 1673 C CA . GLU A 1 202 ? 8.863 11.586 -37.830 1.00 45.81 202 GLU A CA 1
ATOM 1674 C C . GLU A 1 202 ? 7.455 12.116 -37.557 1.00 45.81 202 GLU A C 1
ATOM 1676 O O . GLU A 1 202 ? 6.674 12.276 -38.504 1.00 45.81 202 GLU A O 1
ATOM 1681 N N . PRO A 1 203 ? 7.098 12.351 -36.282 1.00 51.72 203 PRO A N 1
ATOM 1682 C CA . PRO A 1 203 ? 5.795 12.886 -35.946 1.00 51.72 203 PRO A CA 1
ATOM 1683 C C . PRO A 1 203 ? 5.628 14.190 -36.718 1.00 51.72 203 PRO A C 1
ATOM 1685 O O . PRO A 1 203 ? 6.271 15.190 -36.404 1.00 51.72 203 PRO A O 1
ATOM 1688 N N . GLN A 1 204 ? 4.786 14.157 -37.755 1.00 41.47 204 GLN A N 1
ATOM 1689 C CA . GLN A 1 204 ? 4.388 15.341 -38.490 1.00 41.47 204 GLN A CA 1
ATOM 1690 C C . GLN A 1 204 ? 3.801 16.305 -37.468 1.00 41.47 204 GLN A C 1
ATOM 1692 O O . GLN A 1 204 ? 2.692 16.128 -36.961 1.00 41.47 204 GLN A O 1
ATOM 1697 N N . THR A 1 205 ? 4.589 17.321 -37.146 1.00 39.22 205 THR A N 1
ATOM 1698 C CA . THR A 1 205 ? 4.196 18.497 -36.393 1.00 39.22 205 THR A CA 1
ATOM 1699 C C . THR A 1 205 ? 3.223 19.277 -37.265 1.00 39.22 205 THR A C 1
ATOM 1701 O O . THR A 1 205 ? 3.563 20.273 -37.897 1.00 39.22 205 THR A O 1
ATOM 1704 N N . SER A 1 206 ? 1.977 18.802 -37.340 1.00 41.25 206 SER A N 1
ATOM 1705 C CA . SER A 1 206 ? 0.883 19.576 -37.907 1.00 41.25 206 SER A CA 1
ATOM 1706 C C . SER A 1 206 ? 0.745 20.842 -37.062 1.00 41.25 206 SER A C 1
ATOM 1708 O O . SER A 1 206 ? 0.268 20.810 -35.928 1.00 41.25 206 SER A O 1
ATOM 1710 N N . SER A 1 207 ? 1.232 21.943 -37.621 1.00 41.25 207 SER A N 1
ATOM 1711 C CA . SER A 1 207 ? 1.499 23.249 -37.018 1.00 41.25 207 SER A CA 1
ATOM 1712 C C . SER A 1 207 ? 0.247 24.081 -36.732 1.00 41.25 207 SER A C 1
ATOM 1714 O O . SER A 1 207 ? 0.254 25.305 -36.826 1.00 41.25 207 SER A O 1
ATOM 1716 N N . THR A 1 208 ? -0.839 23.437 -36.312 1.00 40.44 208 THR A N 1
ATOM 1717 C CA . THR A 1 208 ? -1.936 24.140 -35.648 1.00 40.44 208 THR A CA 1
ATOM 1718 C C . THR A 1 208 ? -2.152 23.482 -34.292 1.00 40.44 208 THR A C 1
ATOM 1720 O O . THR A 1 208 ? -2.471 22.292 -34.255 1.00 40.44 208 THR A O 1
ATOM 1723 N N . PRO A 1 209 ? -1.952 24.199 -33.167 1.00 45.66 209 PRO A N 1
ATOM 1724 C CA . PRO A 1 209 ? -2.213 23.663 -31.840 1.00 45.66 209 PRO A CA 1
ATOM 1725 C C . PRO A 1 209 ? -3.725 23.482 -31.694 1.00 45.66 209 PRO A C 1
ATOM 1727 O O . PRO A 1 209 ? -4.445 24.338 -31.180 1.00 45.66 209 PRO A O 1
ATOM 1730 N N . ARG A 1 210 ? -4.238 22.358 -32.202 1.00 47.69 210 ARG A N 1
ATOM 1731 C CA . ARG A 1 210 ? -5.553 21.857 -31.829 1.00 47.69 210 ARG A CA 1
ATOM 1732 C C . ARG A 1 210 ? -5.468 21.657 -30.330 1.00 47.69 210 ARG A C 1
ATOM 1734 O O . ARG A 1 210 ? -4.695 20.816 -29.887 1.00 47.69 210 ARG A O 1
ATOM 1741 N N . ARG A 1 211 ? -6.194 22.492 -29.580 1.00 59.88 211 ARG A N 1
ATOM 1742 C CA . ARG A 1 211 ? -6.390 22.379 -28.132 1.00 59.88 211 ARG A CA 1
ATOM 1743 C C . ARG A 1 211 ? -6.533 20.902 -27.804 1.00 59.88 211 ARG A C 1
ATOM 1745 O O . ARG A 1 211 ? -7.561 20.312 -28.124 1.00 59.88 211 ARG A O 1
ATOM 1752 N N . ILE A 1 212 ? -5.468 20.300 -27.280 1.00 58.91 212 ILE A N 1
ATOM 1753 C CA . ILE A 1 212 ? -5.480 18.891 -26.921 1.00 58.91 212 ILE A CA 1
ATOM 1754 C C . ILE A 1 212 ? -6.571 18.810 -25.873 1.00 58.91 212 ILE A C 1
ATOM 1756 O O . ILE A 1 212 ? -6.496 19.485 -24.845 1.00 58.91 212 ILE A O 1
ATOM 1760 N N . ASP A 1 213 ? -7.642 18.086 -26.174 1.00 62.53 213 ASP A N 1
ATOM 1761 C CA . ASP A 1 213 ? -8.702 17.875 -25.211 1.00 62.53 213 ASP A CA 1
ATOM 1762 C C . ASP A 1 213 ? -8.065 17.138 -24.034 1.00 62.53 213 ASP A C 1
ATOM 1764 O O . ASP A 1 213 ? -7.887 15.921 -24.075 1.00 62.53 213 ASP A O 1
ATOM 1768 N N . LEU A 1 214 ? -7.714 17.889 -22.979 1.00 72.31 214 LEU A N 1
ATOM 1769 C CA . LEU A 1 214 ? -7.119 17.437 -21.709 1.00 72.31 214 LEU A CA 1
ATOM 1770 C C . LEU A 1 214 ? -8.092 16.554 -20.904 1.00 72.31 214 LEU A C 1
ATOM 1772 O O . LEU A 1 214 ? -8.124 16.552 -19.673 1.00 72.31 214 LEU A O 1
ATOM 1776 N N . THR A 1 215 ? -8.960 15.834 -21.604 1.00 75.38 215 THR A N 1
ATOM 1777 C CA . THR A 1 215 ? -9.892 14.882 -21.046 1.00 75.38 215 THR A CA 1
ATOM 1778 C C . THR A 1 215 ? -9.107 13.644 -20.643 1.00 75.38 215 THR A C 1
ATOM 1780 O O . THR A 1 215 ? -8.442 13.006 -21.453 1.00 75.38 215 THR A O 1
ATOM 1783 N N . LEU A 1 216 ? -9.219 13.285 -19.367 1.00 78.56 216 LEU A N 1
ATOM 1784 C CA . LEU A 1 216 ? -8.558 12.143 -18.728 1.00 78.56 216 LEU A CA 1
ATOM 1785 C C . LEU A 1 216 ? -9.019 10.768 -19.275 1.00 78.56 216 LEU A C 1
ATOM 1787 O O . LEU A 1 216 ? -8.835 9.751 -18.617 1.00 78.56 216 LEU A O 1
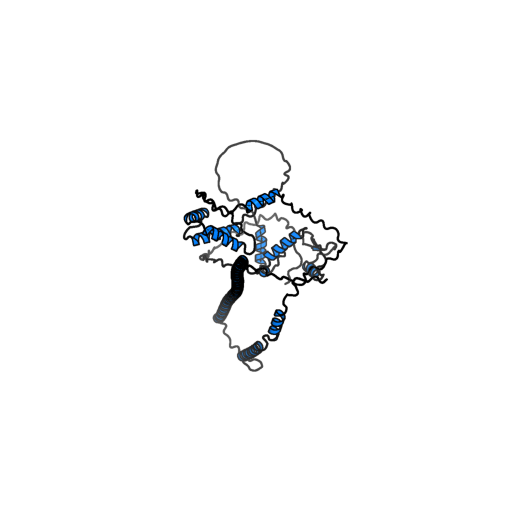ATOM 1791 N N . LYS A 1 217 ? -9.656 10.725 -20.455 1.00 82.50 217 LYS A N 1
ATOM 1792 C CA . LYS A 1 217 ? -10.293 9.544 -21.059 1.00 82.50 217 LYS A CA 1
ATOM 1793 C C . LYS A 1 217 ? -9.307 8.412 -21.344 1.00 82.50 217 LYS A C 1
ATOM 1795 O O . LYS A 1 217 ? -9.718 7.261 -21.395 1.00 82.50 217 LYS A O 1
ATOM 1800 N N . HIS A 1 218 ? -8.029 8.734 -21.530 1.00 81.50 218 HIS A N 1
ATOM 1801 C CA . HIS A 1 218 ? -6.995 7.745 -21.832 1.00 81.50 218 HIS A CA 1
ATOM 1802 C C . HIS A 1 218 ? -6.432 7.049 -20.586 1.00 81.50 218 HIS A C 1
ATOM 1804 O O . HIS A 1 218 ? -5.806 6.002 -20.716 1.00 81.50 218 HIS A O 1
ATOM 1810 N N . ILE A 1 219 ? -6.680 7.580 -19.383 1.00 88.50 219 ILE A N 1
ATOM 1811 C CA . ILE A 1 219 ? -6.174 6.998 -18.138 1.00 88.50 219 ILE A CA 1
ATOM 1812 C C . ILE A 1 219 ? -7.270 6.126 -17.531 1.00 88.50 219 ILE A C 1
ATOM 1814 O O . ILE A 1 219 ? -8.250 6.617 -16.970 1.00 88.50 219 ILE A O 1
ATOM 1818 N N . SER A 1 220 ? -7.112 4.812 -17.659 1.00 89.19 220 SER A N 1
ATOM 1819 C CA . SER A 1 220 ? -8.081 3.845 -17.142 1.00 89.19 220 SER A CA 1
ATOM 1820 C C . SER A 1 220 ? -7.793 3.520 -15.677 1.00 89.19 220 SER A C 1
ATOM 1822 O O . SER A 1 220 ? -6.684 3.125 -15.317 1.00 89.19 220 SER A O 1
ATOM 1824 N N . ALA A 1 221 ? -8.801 3.640 -14.812 1.00 90.88 221 ALA A N 1
ATOM 1825 C CA . ALA A 1 221 ? -8.677 3.220 -13.420 1.00 90.88 221 ALA A CA 1
ATOM 1826 C C . ALA A 1 221 ? -8.581 1.687 -13.346 1.00 90.88 221 ALA A C 1
ATOM 1828 O O . ALA A 1 221 ? -9.559 0.974 -13.559 1.00 90.88 221 ALA A O 1
ATOM 1829 N N . SER A 1 222 ? -7.385 1.171 -13.062 1.00 87.75 222 SER A N 1
ATOM 1830 C CA . SER A 1 222 ? -7.181 -0.272 -12.916 1.00 87.75 222 SER A CA 1
ATOM 1831 C C . SER A 1 222 ? -7.735 -0.797 -11.581 1.00 87.75 222 SER A C 1
ATOM 1833 O O . SER A 1 222 ? -7.360 -0.349 -10.495 1.00 87.75 222 SER A O 1
ATOM 1835 N N . CYS A 1 223 ? -8.623 -1.791 -11.641 1.00 78.62 223 CYS A N 1
ATOM 1836 C CA . CYS A 1 223 ? -9.167 -2.460 -10.458 1.00 78.62 223 CYS A CA 1
ATOM 1837 C C . CYS A 1 223 ? -8.227 -3.591 -10.005 1.00 78.62 223 CYS A C 1
ATOM 1839 O O . CYS A 1 223 ? -8.328 -4.721 -10.472 1.00 78.62 223 CYS A O 1
ATOM 1841 N N . GLY A 1 224 ? -7.297 -3.302 -9.091 1.00 83.56 224 GLY A N 1
ATOM 1842 C CA . GLY A 1 224 ? -6.404 -4.318 -8.523 1.00 83.56 224 GLY A CA 1
ATOM 1843 C C . GLY A 1 224 ? -5.520 -3.799 -7.383 1.00 83.56 224 GLY A C 1
ATOM 1844 O O . GLY A 1 224 ? -5.436 -2.585 -7.169 1.00 83.56 224 GLY A O 1
ATOM 1845 N N . PRO A 1 225 ? -4.847 -4.688 -6.624 1.00 75.94 225 PRO A N 1
ATOM 1846 C CA . PRO A 1 225 ? -3.869 -4.277 -5.620 1.00 75.94 225 PRO A CA 1
ATOM 1847 C C . PRO A 1 225 ? -2.745 -3.470 -6.287 1.00 75.94 225 PRO A C 1
ATOM 1849 O O . PRO A 1 225 ? -2.085 -3.946 -7.205 1.00 75.94 225 PRO A O 1
ATOM 1852 N N . GLY A 1 226 ? -2.560 -2.223 -5.846 1.00 89.69 226 GLY A N 1
ATOM 1853 C CA . GLY A 1 226 ? -1.624 -1.270 -6.458 1.00 89.69 226 GLY A CA 1
ATOM 1854 C C . GLY A 1 226 ? -2.182 -0.482 -7.652 1.00 89.69 226 GLY A C 1
ATOM 1855 O O . GLY A 1 226 ? -1.541 0.468 -8.092 1.00 89.69 226 GLY A O 1
ATOM 1856 N N . GLY A 1 227 ? -3.391 -0.789 -8.136 1.00 91.38 227 GLY A N 1
ATOM 1857 C CA . GLY A 1 227 ? -4.009 -0.067 -9.255 1.00 91.38 227 GLY A CA 1
ATOM 1858 C C . GLY A 1 227 ? -4.255 1.414 -8.958 1.00 91.38 227 GLY A C 1
ATOM 1859 O O . GLY A 1 227 ? -4.018 2.278 -9.801 1.00 91.38 227 GLY A O 1
ATOM 1860 N N . LYS A 1 228 ? -4.594 1.724 -7.700 1.00 94.44 228 LYS A N 1
ATOM 1861 C CA . LYS A 1 228 ? -4.712 3.100 -7.203 1.00 94.44 228 LYS A CA 1
ATOM 1862 C C . LYS A 1 228 ? -3.396 3.880 -7.281 1.00 94.44 228 LYS A C 1
ATOM 1864 O O . LYS A 1 228 ? -3.422 5.054 -7.621 1.00 94.44 228 LYS A O 1
ATOM 1869 N N . GLU A 1 229 ? -2.270 3.247 -6.953 1.00 95.31 229 GLU A N 1
ATOM 1870 C CA . GLU A 1 229 ? -0.952 3.899 -6.962 1.00 95.31 229 GLU A CA 1
ATOM 1871 C C . GLU A 1 229 ? -0.485 4.175 -8.395 1.00 95.31 229 GLU A C 1
ATOM 1873 O O . GLU A 1 229 ? -0.006 5.270 -8.675 1.00 95.31 229 GLU A O 1
ATOM 1878 N N . ARG A 1 230 ? -0.713 3.226 -9.314 1.00 94.88 230 ARG A N 1
ATOM 1879 C CA . ARG A 1 230 ? -0.446 3.416 -10.749 1.00 94.88 230 ARG A CA 1
ATOM 1880 C C . ARG A 1 230 ? -1.290 4.540 -11.335 1.00 94.88 230 ARG A C 1
ATOM 1882 O O . ARG A 1 230 ? -0.742 5.451 -11.937 1.00 94.88 230 ARG A O 1
ATOM 1889 N N . TYR A 1 231 ? -2.593 4.535 -11.056 1.00 95.88 231 TYR A N 1
ATOM 1890 C CA . TYR A 1 231 ? -3.489 5.603 -11.494 1.00 95.88 231 TYR A CA 1
ATOM 1891 C C . TYR A 1 231 ? -3.076 6.967 -10.920 1.00 95.88 231 TYR A C 1
ATOM 1893 O O . TYR A 1 231 ? -3.054 7.959 -11.636 1.00 95.88 231 TYR A O 1
ATOM 1901 N N . GLU A 1 232 ? -2.696 7.040 -9.641 1.00 96.31 232 GLU A N 1
ATOM 1902 C CA . GLU A 1 232 ? -2.196 8.283 -9.040 1.00 96.31 232 GLU A CA 1
ATOM 1903 C C . GLU A 1 232 ? -0.923 8.794 -9.739 1.00 96.31 232 GLU A C 1
ATOM 1905 O O . GLU A 1 232 ? -0.791 10.001 -9.952 1.00 96.31 232 GLU A O 1
ATOM 1910 N N . ALA A 1 233 ? -0.001 7.894 -10.098 1.00 96.50 233 ALA A N 1
ATOM 1911 C CA . ALA A 1 233 ? 1.227 8.230 -10.813 1.00 96.50 233 ALA A CA 1
ATOM 1912 C C . ALA A 1 233 ? 0.946 8.712 -12.244 1.00 96.50 233 ALA A C 1
ATOM 1914 O O . ALA A 1 233 ? 1.406 9.791 -12.607 1.00 96.50 233 ALA A O 1
ATOM 1915 N N . GLU A 1 234 ? 0.127 7.982 -13.004 1.00 95.62 234 GLU A N 1
ATOM 1916 C CA . GLU A 1 234 ? -0.263 8.336 -14.376 1.00 95.62 234 GLU A CA 1
ATOM 1917 C C . GLU A 1 234 ? -1.009 9.679 -14.421 1.00 95.62 234 GLU A C 1
ATOM 1919 O O . GLU A 1 234 ? -0.704 10.538 -15.244 1.00 95.62 234 GLU A O 1
ATOM 1924 N N . VAL A 1 235 ? -1.939 9.925 -13.488 1.00 96.06 235 VAL A N 1
ATOM 1925 C CA . VAL A 1 235 ? -2.652 11.212 -13.395 1.00 96.06 235 VAL A CA 1
ATOM 1926 C C . VAL A 1 235 ? -1.705 12.349 -12.992 1.00 96.06 235 VAL A C 1
ATOM 1928 O O . VAL A 1 235 ? -1.847 13.476 -13.469 1.00 96.06 235 VAL A O 1
ATOM 1931 N N . ARG A 1 236 ? -0.721 12.083 -12.123 1.00 97.38 236 ARG A N 1
ATOM 1932 C CA . ARG A 1 236 ? 0.292 13.077 -11.738 1.00 97.38 236 ARG A CA 1
ATOM 1933 C C . ARG A 1 236 ? 1.200 13.438 -12.911 1.00 97.38 236 ARG A C 1
ATOM 1935 O O . ARG A 1 236 ? 1.474 14.620 -13.092 1.00 97.38 236 ARG A O 1
ATOM 1942 N N . GLU A 1 237 ? 1.653 12.450 -13.675 1.00 96.12 237 GLU A N 1
ATOM 1943 C CA . GLU A 1 237 ? 2.455 12.648 -14.886 1.00 96.12 237 GLU A CA 1
ATOM 1944 C C . GLU A 1 237 ? 1.657 13.421 -15.943 1.00 96.12 237 GLU A C 1
ATOM 1946 O O . GLU A 1 237 ? 2.129 14.436 -16.457 1.00 96.12 237 GLU A O 1
ATOM 1951 N N . PHE A 1 238 ? 0.394 13.037 -16.151 1.00 95.56 238 PHE A N 1
ATOM 1952 C CA . PHE A 1 238 ? -0.513 13.701 -17.082 1.00 95.56 238 PHE A CA 1
ATOM 1953 C C . PHE A 1 238 ? -0.735 15.178 -16.760 1.00 95.56 238 PHE A C 1
ATOM 1955 O O . PHE A 1 238 ? -0.722 15.995 -17.668 1.00 95.56 238 PHE A O 1
ATOM 1962 N N . TYR A 1 239 ? -0.909 15.559 -15.490 1.00 96.00 239 TYR A N 1
ATOM 1963 C CA . TYR A 1 239 ? -1.018 16.977 -15.114 1.00 96.00 239 TYR A CA 1
ATOM 1964 C C . TYR A 1 239 ? 0.341 17.679 -14.947 1.00 96.00 239 TYR A C 1
ATOM 1966 O O . TYR A 1 239 ? 0.385 18.902 -14.805 1.00 96.00 239 TYR A O 1
ATOM 1974 N N . GLY A 1 240 ? 1.445 16.931 -14.975 1.00 96.19 240 GLY A N 1
ATOM 1975 C CA . GLY A 1 240 ? 2.807 17.461 -14.975 1.00 96.19 240 GLY A CA 1
ATOM 1976 C C . GLY A 1 240 ? 3.276 17.948 -16.348 1.00 96.19 240 GLY A C 1
ATOM 1977 O O . GLY A 1 240 ? 4.088 18.870 -16.405 1.00 96.19 240 GLY A O 1
ATOM 1978 N N . ALA A 1 241 ? 2.753 17.378 -17.437 1.00 94.94 241 ALA A N 1
ATOM 1979 C CA . ALA A 1 241 ? 3.113 17.756 -18.806 1.00 94.94 241 ALA A CA 1
ATOM 1980 C C . ALA A 1 241 ? 2.540 19.117 -19.284 1.00 94.94 241 ALA A C 1
ATOM 1982 O O . ALA A 1 241 ? 3.290 19.864 -19.912 1.00 94.94 241 ALA A O 1
ATOM 1983 N N . PRO A 1 242 ? 1.280 19.498 -18.974 1.00 93.94 242 PRO A N 1
ATOM 1984 C CA . PRO A 1 242 ? 0.680 20.747 -19.430 1.00 93.94 242 PRO A CA 1
ATOM 1985 C C . PRO A 1 242 ? 1.411 21.999 -18.950 1.00 93.94 242 PRO A C 1
ATOM 1987 O O . PRO A 1 242 ? 1.998 22.051 -17.856 1.00 93.94 242 PRO A O 1
ATOM 1990 N N . THR A 1 243 ? 1.298 23.041 -19.767 1.00 96.56 243 THR A N 1
ATOM 1991 C CA . THR A 1 243 ? 1.760 24.394 -19.454 1.00 96.56 243 THR A CA 1
ATOM 1992 C C . THR A 1 243 ? 0.935 25.017 -18.321 1.00 96.56 243 THR A C 1
ATOM 1994 O O . THR A 1 243 ? -0.130 24.535 -17.928 1.00 96.56 243 THR A O 1
ATOM 1997 N N . VAL A 1 244 ? 1.432 26.116 -17.749 1.00 96.56 244 VAL A N 1
ATOM 1998 C CA . VAL A 1 244 ? 0.773 26.799 -16.621 1.00 96.56 244 VAL A CA 1
ATOM 1999 C C . VAL A 1 244 ? -0.623 27.320 -16.990 1.00 96.56 244 VAL A C 1
ATOM 2001 O O . VAL A 1 244 ? -1.522 27.303 -16.150 1.00 96.56 244 VAL A O 1
ATOM 2004 N N . GLU A 1 245 ? -0.817 27.776 -18.226 1.00 96.75 245 GLU A N 1
ATOM 2005 C CA . GLU A 1 245 ? -2.091 28.310 -18.724 1.00 96.75 245 GLU A CA 1
ATOM 2006 C C . GLU A 1 245 ? -3.139 27.204 -18.882 1.00 96.75 245 GLU A C 1
ATOM 2008 O O . GLU A 1 245 ? -4.251 27.322 -18.364 1.00 96.75 245 GLU A O 1
ATOM 2013 N N . GLU A 1 246 ? -2.749 26.081 -19.481 1.00 95.44 246 GLU A N 1
ATOM 2014 C CA . GLU A 1 246 ? -3.585 24.885 -19.608 1.00 95.44 246 GLU A CA 1
ATOM 2015 C C . GLU A 1 246 ? -3.978 24.325 -18.237 1.00 95.44 246 GLU A C 1
ATOM 2017 O O . GLU A 1 246 ? -5.143 24.008 -17.988 1.00 95.44 246 GLU A O 1
ATOM 2022 N N . LEU A 1 247 ? -3.026 24.267 -17.300 1.00 96.50 247 LEU A N 1
ATOM 2023 C CA . LEU A 1 247 ? -3.291 23.794 -15.945 1.00 96.50 247 LEU A CA 1
ATOM 2024 C C . LEU A 1 247 ? -4.271 24.715 -15.198 1.00 96.50 247 LEU A C 1
ATOM 2026 O O . LEU A 1 247 ? -5.137 24.226 -14.471 1.00 96.50 247 LEU A O 1
ATOM 2030 N N . LYS A 1 248 ? -4.192 26.039 -15.402 1.00 97.56 248 LYS A N 1
ATOM 2031 C CA . LYS A 1 248 ? -5.176 26.996 -14.863 1.00 97.56 248 LYS A CA 1
ATOM 2032 C C . LYS A 1 248 ? -6.574 26.755 -15.433 1.00 97.56 248 LYS A C 1
ATOM 2034 O O . LYS A 1 248 ? -7.546 26.815 -14.678 1.00 97.56 248 LYS A O 1
ATOM 2039 N N . GLU A 1 249 ? -6.695 26.455 -16.726 1.00 96.25 249 GLU A N 1
ATOM 2040 C CA . GLU A 1 249 ? -7.987 26.107 -17.324 1.00 96.25 249 GLU A CA 1
ATOM 2041 C C . GLU A 1 249 ? -8.574 24.826 -16.726 1.00 96.25 249 GLU A C 1
ATOM 2043 O O . GLU A 1 249 ? -9.755 24.802 -16.374 1.00 96.25 249 GLU A O 1
ATOM 2048 N N . VAL A 1 250 ? -7.761 23.778 -16.565 1.00 95.50 250 VAL A N 1
ATOM 2049 C CA . VAL A 1 250 ? -8.189 22.521 -15.927 1.00 95.50 250 VAL A CA 1
ATOM 2050 C C . VAL A 1 250 ? -8.651 22.777 -14.492 1.00 95.50 250 VAL A C 1
ATOM 2052 O O . VAL A 1 250 ? -9.740 22.347 -14.109 1.00 95.50 250 VAL A O 1
ATOM 2055 N N . CYS A 1 251 ? -7.878 23.543 -13.718 1.00 97.00 251 CYS A N 1
ATOM 2056 C CA . CYS A 1 251 ? -8.251 23.961 -12.369 1.00 97.00 251 CYS A CA 1
ATOM 2057 C C . CYS A 1 251 ? -9.596 24.702 -12.340 1.00 97.00 251 CYS A C 1
ATOM 2059 O O . CYS A 1 251 ? -10.441 24.400 -11.497 1.00 97.00 251 CYS A O 1
ATOM 2061 N N . LYS A 1 252 ? -9.849 25.608 -13.294 1.00 97.31 252 LYS A N 1
ATOM 2062 C CA . LYS A 1 252 ? -11.131 26.320 -13.413 1.00 97.31 252 LYS A CA 1
ATOM 2063 C C . LYS A 1 252 ? -12.296 25.369 -13.715 1.00 97.31 252 LYS A C 1
ATOM 2065 O O . LYS A 1 252 ? -13.359 25.515 -13.115 1.00 97.31 252 LYS A O 1
ATOM 2070 N N . ARG A 1 253 ? -12.102 24.386 -14.604 1.00 95.19 253 ARG A N 1
ATOM 2071 C CA . ARG A 1 253 ? -13.131 23.388 -14.966 1.00 95.19 253 ARG A CA 1
ATOM 2072 C C . ARG A 1 253 ? -13.468 22.455 -13.797 1.00 95.19 253 ARG A C 1
ATOM 2074 O O . ARG A 1 253 ? -14.640 22.181 -13.564 1.00 95.19 253 ARG A O 1
ATOM 2081 N N . GLU A 1 254 ? -12.466 22.008 -13.038 1.00 94.25 254 GLU A N 1
ATOM 2082 C CA . GLU A 1 254 ? -12.652 21.106 -11.885 1.00 94.25 254 GLU A CA 1
ATOM 2083 C C . GLU A 1 254 ? -12.968 21.828 -10.564 1.00 94.25 254 GLU 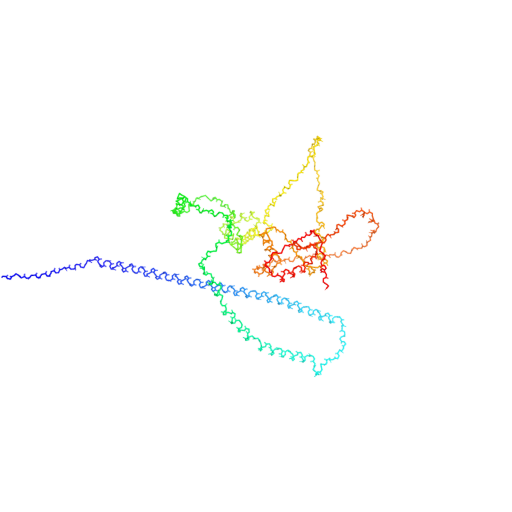A C 1
ATOM 2085 O O . GLU A 1 254 ? -13.168 21.173 -9.539 1.00 94.25 254 GLU A O 1
ATOM 2090 N N . LYS A 1 255 ? -13.070 23.167 -10.591 1.00 96.75 255 LYS A N 1
ATOM 2091 C CA . LYS A 1 255 ? -13.304 24.038 -9.424 1.00 96.75 255 LYS A CA 1
ATOM 2092 C C . LYS A 1 255 ? -12.210 23.915 -8.348 1.00 96.75 255 LYS A C 1
ATOM 2094 O O . LYS A 1 255 ? -12.488 23.979 -7.152 1.00 96.75 255 LYS A O 1
ATOM 2099 N N . VAL A 1 256 ? -10.956 23.766 -8.774 1.00 97.06 256 VAL A N 1
ATOM 2100 C CA . VAL A 1 256 ? -9.765 23.742 -7.912 1.00 97.06 256 VAL A CA 1
ATOM 2101 C C . VAL A 1 256 ? -9.068 25.100 -7.961 1.00 97.06 256 VAL A C 1
ATOM 2103 O O . VAL A 1 256 ? -8.748 25.599 -9.035 1.00 97.06 256 VAL A O 1
ATOM 2106 N N . ASN A 1 257 ? -8.769 25.690 -6.802 1.00 97.31 257 ASN A N 1
ATOM 2107 C CA . ASN A 1 257 ? -8.016 26.948 -6.740 1.00 97.31 257 ASN A CA 1
ATOM 2108 C C . ASN A 1 257 ? -6.555 26.738 -7.169 1.00 97.31 257 ASN A C 1
ATOM 2110 O O . ASN A 1 257 ? -5.859 25.872 -6.619 1.00 97.31 257 ASN A O 1
ATOM 2114 N N . TYR A 1 258 ? -6.097 27.547 -8.129 1.00 98.06 258 TYR A N 1
ATOM 2115 C CA . TYR A 1 258 ? -4.723 27.547 -8.625 1.00 98.06 258 TYR A CA 1
ATOM 2116 C C . TYR A 1 258 ? -3.850 28.493 -7.785 1.00 98.06 258 TYR A C 1
ATOM 2118 O O . TYR A 1 258 ? -3.924 29.706 -7.954 1.00 98.06 258 TYR A O 1
ATOM 2126 N N . ASP A 1 259 ? -3.006 27.933 -6.913 1.00 95.62 259 ASP A N 1
ATOM 2127 C CA . ASP A 1 259 ? -2.058 28.708 -6.092 1.00 95.62 259 ASP A CA 1
ATOM 2128 C C . ASP A 1 259 ? -0.618 28.550 -6.620 1.00 95.62 259 ASP A C 1
ATOM 2130 O O . ASP A 1 259 ? 0.020 29.493 -7.079 1.00 95.62 259 ASP A O 1
ATOM 2134 N N . LYS A 1 260 ? -0.102 27.315 -6.585 1.00 97.81 260 LYS A N 1
ATOM 2135 C CA . LYS A 1 260 ? 1.213 26.910 -7.105 1.00 97.81 260 LYS A CA 1
ATOM 2136 C C . LYS A 1 260 ? 1.040 25.662 -7.963 1.00 97.81 260 LYS A C 1
ATOM 2138 O O . LYS A 1 260 ? 0.231 24.806 -7.601 1.00 97.81 260 LYS A O 1
ATOM 2143 N N . ARG A 1 261 ? 1.838 25.522 -9.030 1.00 97.12 261 ARG A N 1
ATOM 2144 C CA . ARG A 1 261 ? 1.753 24.410 -10.001 1.00 97.12 261 ARG A CA 1
ATOM 2145 C C . ARG A 1 261 ? 1.665 23.043 -9.316 1.00 97.12 261 ARG A C 1
ATOM 2147 O O . ARG A 1 261 ? 0.707 22.309 -9.519 1.00 97.12 261 ARG A O 1
ATOM 2154 N N . GLU A 1 262 ? 2.600 22.738 -8.420 1.00 97.38 262 GLU A N 1
ATOM 2155 C CA . GLU A 1 262 ? 2.627 21.448 -7.716 1.00 97.38 262 GLU A CA 1
ATOM 2156 C C . GLU A 1 262 ? 1.430 21.221 -6.784 1.00 97.38 262 GLU A C 1
ATOM 2158 O O . GLU A 1 262 ? 0.948 20.096 -6.650 1.00 97.38 262 GLU A O 1
ATOM 2163 N N . ILE A 1 263 ? 0.943 22.274 -6.119 1.00 97.44 263 ILE A N 1
ATOM 2164 C CA . ILE A 1 263 ? -0.205 22.182 -5.205 1.00 97.44 263 ILE A CA 1
ATOM 2165 C C . ILE A 1 263 ? -1.484 21.946 -6.010 1.00 97.44 263 ILE A C 1
ATOM 2167 O O . ILE A 1 263 ? -2.302 21.114 -5.621 1.00 97.44 263 ILE A O 1
ATOM 2171 N N . ALA A 1 264 ? -1.634 22.637 -7.141 1.00 97.81 264 ALA A N 1
ATOM 2172 C CA . ALA A 1 264 ? -2.739 22.452 -8.071 1.00 97.81 264 ALA A CA 1
ATOM 2173 C C . ALA A 1 264 ? -2.771 21.015 -8.616 1.00 97.81 264 ALA A C 1
ATOM 2175 O O . ALA A 1 264 ? -3.797 20.349 -8.492 1.00 97.81 264 ALA A O 1
ATOM 2176 N N . ILE A 1 265 ? -1.631 20.496 -9.093 1.00 97.81 265 ILE A N 1
ATOM 2177 C CA . ILE A 1 265 ? -1.499 19.103 -9.555 1.00 97.81 265 ILE A CA 1
ATOM 2178 C C . ILE A 1 265 ? -1.876 18.125 -8.437 1.00 97.81 265 ILE A C 1
ATOM 2180 O O . ILE A 1 265 ? -2.700 17.240 -8.644 1.00 97.81 265 ILE A O 1
ATOM 2184 N N . LYS A 1 266 ? -1.335 18.299 -7.223 1.00 97.94 266 LYS A N 1
ATOM 2185 C CA . LYS A 1 266 ? -1.671 17.435 -6.077 1.00 97.94 266 LYS A CA 1
ATOM 2186 C C . LYS A 1 266 ? -3.172 17.448 -5.764 1.00 97.94 266 LYS A C 1
ATOM 2188 O O . LYS A 1 266 ? -3.733 16.387 -5.498 1.00 97.94 266 LYS A O 1
ATOM 2193 N N . ARG A 1 267 ? -3.832 18.613 -5.804 1.00 97.75 267 ARG A N 1
ATOM 2194 C CA . ARG A 1 267 ? -5.283 18.738 -5.567 1.00 97.75 267 ARG A CA 1
ATOM 2195 C C . ARG A 1 267 ? -6.102 18.047 -6.662 1.00 97.75 267 ARG A C 1
ATOM 2197 O O . ARG A 1 267 ? -6.998 17.279 -6.321 1.00 97.75 267 ARG A O 1
ATOM 2204 N N . LEU A 1 268 ? -5.752 18.253 -7.934 1.00 97.06 268 LEU A N 1
ATOM 2205 C CA . LEU A 1 268 ? -6.393 17.587 -9.076 1.00 97.06 268 LEU A CA 1
ATOM 2206 C C . LEU A 1 268 ? -6.254 16.062 -8.987 1.00 97.06 268 LEU A C 1
ATOM 2208 O O . LEU A 1 268 ? -7.239 15.339 -9.110 1.00 97.06 268 LEU A O 1
ATOM 2212 N N . VAL A 1 269 ? -5.055 15.563 -8.671 1.00 97.25 269 VAL A N 1
ATOM 2213 C CA . VAL A 1 269 ? -4.804 14.126 -8.472 1.00 97.25 269 VAL A CA 1
ATOM 2214 C C . VAL A 1 269 ? -5.693 13.563 -7.359 1.00 97.25 269 VAL A C 1
ATOM 2216 O O . VAL A 1 269 ? -6.344 12.541 -7.556 1.00 97.25 269 VAL A O 1
ATOM 2219 N N . ILE A 1 270 ? -5.774 14.233 -6.203 1.00 96.62 270 ILE A N 1
ATOM 2220 C CA . ILE A 1 270 ? -6.629 13.791 -5.088 1.00 96.62 270 ILE A CA 1
ATOM 2221 C C . ILE A 1 270 ? -8.101 13.737 -5.512 1.00 96.62 270 ILE A C 1
ATOM 2223 O O . ILE A 1 270 ? -8.773 12.744 -5.229 1.00 96.62 270 ILE A O 1
ATOM 2227 N N . GLN A 1 271 ? -8.595 14.769 -6.198 1.00 96.00 271 GLN A N 1
ATOM 2228 C CA . GLN A 1 271 ? -9.980 14.839 -6.664 1.00 96.00 271 GLN A CA 1
ATOM 2229 C C . GLN A 1 271 ? -10.293 13.731 -7.676 1.00 96.00 271 GLN A C 1
ATOM 2231 O O . GLN A 1 271 ? -11.293 13.031 -7.530 1.00 96.00 271 GLN A O 1
ATOM 2236 N N . ARG A 1 272 ? -9.404 13.489 -8.645 1.00 95.00 272 ARG A N 1
ATOM 2237 C CA . ARG A 1 272 ? -9.559 12.414 -9.635 1.00 95.00 272 ARG A CA 1
ATOM 2238 C C . ARG A 1 272 ? -9.487 11.021 -9.024 1.00 95.00 272 ARG A C 1
ATOM 2240 O O . ARG A 1 272 ? -10.270 10.153 -9.400 1.00 95.00 272 ARG A O 1
ATOM 2247 N N . VAL A 1 273 ? -8.587 10.801 -8.068 1.00 95.25 273 VAL A N 1
ATOM 2248 C CA . VAL A 1 273 ? -8.504 9.537 -7.324 1.00 95.25 273 VAL A CA 1
ATOM 2249 C C . VAL A 1 273 ? -9.766 9.314 -6.487 1.00 95.25 273 VAL A C 1
ATOM 2251 O O . VAL A 1 273 ? -10.246 8.184 -6.420 1.00 95.25 273 VAL A O 1
ATOM 2254 N N . ALA A 1 274 ? -10.321 10.364 -5.875 1.00 94.56 274 ALA A N 1
ATOM 2255 C CA . ALA A 1 274 ? -11.591 10.273 -5.159 1.00 94.56 274 ALA A CA 1
ATOM 2256 C C . ALA A 1 274 ? -12.738 9.918 -6.115 1.00 94.56 274 ALA A C 1
ATOM 2258 O O . ALA A 1 274 ? -13.454 8.962 -5.861 1.00 94.56 274 ALA A O 1
ATOM 2259 N N . MET A 1 275 ? -12.858 10.588 -7.262 1.00 92.62 275 MET A N 1
ATOM 2260 C CA . MET A 1 275 ? -13.898 10.262 -8.247 1.00 92.62 275 MET A CA 1
ATOM 2261 C C . MET A 1 275 ? -13.815 8.819 -8.770 1.00 92.62 275 MET A C 1
ATOM 2263 O O . MET A 1 275 ? -14.846 8.203 -9.011 1.00 92.62 275 MET A O 1
ATOM 2267 N N . ALA A 1 276 ? -12.604 8.282 -8.947 1.00 92.19 276 ALA A N 1
ATOM 2268 C CA . ALA A 1 276 ? -12.408 6.938 -9.488 1.00 92.19 276 ALA A CA 1
ATOM 2269 C C . ALA A 1 276 ? -12.580 5.811 -8.451 1.00 92.19 276 ALA A C 1
ATOM 2271 O O . ALA A 1 276 ? -13.010 4.720 -8.814 1.00 92.19 276 ALA A O 1
ATOM 2272 N N . TYR A 1 277 ? -12.220 6.042 -7.181 1.00 92.75 277 TYR A N 1
ATOM 2273 C CA . TYR A 1 277 ? -12.143 4.979 -6.165 1.00 92.75 277 TYR A CA 1
ATOM 2274 C C . TYR A 1 277 ? -13.011 5.201 -4.921 1.00 92.75 277 TYR A C 1
ATOM 2276 O O . TYR A 1 277 ? -13.147 4.275 -4.120 1.00 92.75 277 TYR A O 1
ATOM 2284 N N . ASP A 1 278 ? -13.553 6.397 -4.695 1.00 92.31 278 ASP A N 1
ATOM 2285 C CA . ASP A 1 278 ? -14.443 6.654 -3.563 1.00 92.31 278 ASP A CA 1
ATOM 2286 C C . ASP A 1 278 ? -15.877 6.256 -3.930 1.00 92.31 278 ASP A C 1
ATOM 2288 O O . ASP A 1 278 ? -16.462 6.751 -4.895 1.00 92.31 278 ASP A O 1
ATOM 2292 N N . ALA A 1 279 ? -16.453 5.358 -3.134 1.00 85.56 279 ALA A N 1
ATOM 2293 C CA . ALA A 1 279 ? -17.772 4.778 -3.368 1.00 85.56 279 ALA A CA 1
ATOM 2294 C C . ALA A 1 279 ? -18.902 5.819 -3.383 1.00 85.56 279 ALA A C 1
ATOM 2296 O O . ALA A 1 279 ? -19.962 5.550 -3.935 1.00 85.56 279 ALA A O 1
ATOM 2297 N N . VAL A 1 280 ? -18.686 7.002 -2.794 1.00 87.44 280 VAL A N 1
ATOM 2298 C CA . VAL A 1 280 ? -19.658 8.108 -2.824 1.00 87.44 280 VAL A CA 1
ATOM 2299 C C . VAL A 1 280 ? -19.801 8.702 -4.230 1.00 87.44 280 VAL A C 1
ATOM 2301 O O . VAL A 1 280 ? -20.871 9.193 -4.580 1.00 87.44 280 VAL A O 1
ATOM 2304 N N . TYR A 1 281 ? -18.732 8.659 -5.031 1.00 83.06 281 TYR A N 1
ATOM 2305 C CA . TYR A 1 281 ? -18.667 9.301 -6.347 1.00 83.06 281 TYR A CA 1
ATOM 2306 C C . TYR A 1 281 ? -18.756 8.326 -7.510 1.00 83.06 281 TYR A C 1
ATOM 2308 O O . TYR A 1 281 ? -19.002 8.772 -8.627 1.00 83.06 281 TYR A O 1
ATOM 2316 N N . ILE A 1 282 ? -18.571 7.027 -7.269 1.00 82.44 282 ILE A N 1
ATOM 2317 C CA . ILE A 1 282 ? -18.862 5.999 -8.263 1.00 82.44 282 ILE A CA 1
ATOM 2318 C C . ILE A 1 282 ? -20.388 5.969 -8.399 1.00 82.44 282 ILE A C 1
ATOM 2320 O O . ILE A 1 282 ? -21.051 5.511 -7.463 1.00 82.44 282 ILE A O 1
ATOM 2324 N N . PRO A 1 283 ? -20.975 6.476 -9.505 1.00 72.88 283 PRO A N 1
ATOM 2325 C CA . PRO A 1 283 ? -22.405 6.351 -9.704 1.00 72.88 283 PRO A CA 1
ATOM 2326 C C . PRO A 1 283 ? -22.693 4.858 -9.708 1.00 72.88 283 PRO A C 1
ATOM 2328 O O . PRO A 1 283 ? -22.209 4.126 -10.576 1.00 72.88 283 PRO A O 1
ATOM 2331 N N . LEU A 1 284 ? -23.420 4.394 -8.689 1.00 71.38 284 LEU A N 1
ATOM 2332 C CA . LEU A 1 284 ? -23.913 3.029 -8.690 1.00 71.38 284 LEU A CA 1
ATOM 2333 C C . LEU A 1 284 ? -24.630 2.850 -10.029 1.00 71.38 284 LEU A C 1
ATOM 2335 O O . LEU A 1 284 ? -25.415 3.738 -10.390 1.00 71.38 284 LEU A O 1
ATOM 2339 N N . PRO A 1 285 ? -24.325 1.781 -10.791 1.00 72.75 285 PRO A N 1
ATOM 2340 C CA . PRO A 1 285 ? -25.015 1.536 -12.046 1.00 72.75 285 PRO A CA 1
ATOM 2341 C C . PRO A 1 285 ? -26.497 1.634 -11.727 1.00 72.75 285 PRO A C 1
ATOM 2343 O O . PRO A 1 285 ? -26.941 0.979 -10.780 1.00 72.75 285 PRO A O 1
ATOM 2346 N N . ALA A 1 286 ? -27.200 2.543 -12.417 1.00 69.19 286 ALA A N 1
ATOM 2347 C CA . ALA A 1 286 ? -28.611 2.792 -12.174 1.00 69.19 286 ALA A CA 1
ATOM 2348 C C . ALA A 1 286 ? -29.263 1.422 -12.154 1.00 69.19 286 ALA A C 1
ATOM 2350 O O . ALA A 1 286 ? -29.248 0.731 -13.176 1.00 69.19 286 ALA A O 1
ATOM 2351 N N . THR A 1 287 ? -29.683 0.983 -10.963 1.00 51.44 287 THR A N 1
ATOM 2352 C CA . THR A 1 287 ? -30.207 -0.364 -10.807 1.00 51.44 287 THR A CA 1
ATOM 2353 C C . THR A 1 287 ? -31.308 -0.459 -11.842 1.00 51.44 287 THR A C 1
ATOM 2355 O O . THR A 1 287 ? -32.158 0.442 -11.870 1.00 51.44 287 THR A O 1
ATOM 2358 N N . PRO A 1 288 ? -31.234 -1.421 -12.782 1.00 58.53 288 PRO A N 1
ATOM 2359 C CA . PRO A 1 288 ? -32.230 -1.521 -13.827 1.00 58.53 288 PRO A CA 1
ATOM 2360 C C . PRO A 1 288 ? -33.551 -1.598 -13.084 1.00 58.53 288 PRO A C 1
ATOM 2362 O O . PRO A 1 288 ? -33.771 -2.536 -12.316 1.00 58.53 288 PRO A O 1
ATOM 2365 N N . LYS A 1 289 ? -34.354 -0.529 -13.188 1.00 49.09 289 LYS A N 1
ATOM 2366 C CA . LYS A 1 289 ? -35.658 -0.462 -12.548 1.00 49.09 289 LYS A CA 1
ATOM 2367 C C . LYS A 1 289 ? -36.390 -1.647 -13.139 1.00 49.09 289 LYS A C 1
ATOM 2369 O O . LYS A 1 289 ? -36.796 -1.586 -14.299 1.00 49.09 289 LYS A O 1
ATOM 2374 N N . MET A 1 290 ? -36.469 -2.741 -12.385 1.00 41.88 290 MET A N 1
ATOM 2375 C CA . MET A 1 290 ? -37.332 -3.848 -12.729 1.00 41.88 290 MET A CA 1
ATOM 2376 C C . MET A 1 290 ? -38.717 -3.237 -12.670 1.00 41.88 290 MET A C 1
ATOM 2378 O O . MET A 1 290 ? -39.291 -3.046 -11.601 1.00 41.88 290 MET A O 1
ATOM 2382 N N . THR A 1 291 ? -39.186 -2.792 -13.831 1.00 41.62 291 THR A N 1
ATOM 2383 C CA . THR A 1 291 ? -40.572 -2.455 -14.055 1.00 41.62 291 THR A CA 1
ATOM 2384 C C . THR A 1 291 ? -41.285 -3.778 -13.881 1.00 41.62 291 THR A C 1
ATOM 2386 O O . THR A 1 291 ? -41.395 -4.590 -14.796 1.00 41.62 291 THR A O 1
ATOM 2389 N N . THR A 1 292 ? -41.685 -4.058 -12.646 1.00 43.25 292 THR A N 1
ATOM 2390 C CA . THR A 1 292 ? -42.671 -5.080 -12.377 1.00 43.25 292 THR A CA 1
ATOM 2391 C C . THR A 1 292 ? -43.895 -4.638 -13.162 1.00 43.25 292 THR A C 1
ATOM 2393 O O . THR A 1 292 ? -44.588 -3.687 -12.803 1.00 43.25 292 THR A O 1
ATOM 2396 N N . ARG A 1 293 ? -44.103 -5.273 -14.319 1.00 42.56 293 ARG A N 1
ATOM 2397 C CA . ARG A 1 293 ? -45.361 -5.224 -15.053 1.00 42.56 293 ARG A CA 1
ATOM 2398 C C . ARG A 1 293 ? -46.410 -5.844 -14.135 1.00 42.56 293 ARG A C 1
ATOM 2400 O O . ARG A 1 293 ? -46.694 -7.032 -14.205 1.00 42.56 293 ARG A O 1
ATOM 2407 N N . SER A 1 294 ? -46.928 -5.035 -13.219 1.00 39.84 294 SER A N 1
ATOM 2408 C CA . SER A 1 294 ? -48.195 -5.287 -12.558 1.00 39.84 294 SER A CA 1
ATOM 2409 C C . SER A 1 294 ? -49.240 -5.303 -13.665 1.00 39.84 294 SER A C 1
ATOM 2411 O O . SER A 1 294 ? -49.490 -4.280 -14.308 1.00 39.84 294 SER A O 1
ATOM 2413 N N . ALA A 1 295 ? -49.766 -6.492 -13.952 1.00 44.47 295 ALA A N 1
ATOM 2414 C CA . ALA A 1 295 ? -50.914 -6.685 -14.817 1.00 44.47 295 ALA A CA 1
ATOM 2415 C C . ALA A 1 295 ? -52.112 -5.980 -14.167 1.00 44.47 295 ALA A C 1
ATOM 2417 O O . ALA A 1 295 ? -52.817 -6.539 -13.330 1.00 44.47 295 ALA A O 1
ATOM 2418 N N . LYS A 1 296 ? -52.293 -4.705 -14.514 1.00 45.75 296 LYS A N 1
ATOM 2419 C CA . LYS A 1 296 ? -53.463 -3.920 -14.144 1.00 45.75 296 LYS A CA 1
ATOM 2420 C C . LYS A 1 296 ? -54.620 -4.412 -15.006 1.00 45.75 296 LYS A C 1
ATOM 2422 O O . LYS A 1 296 ? -54.685 -4.108 -16.195 1.00 45.75 296 LYS A O 1
ATOM 2427 N N . ALA A 1 297 ? -55.481 -5.223 -14.396 1.00 39.03 297 ALA A N 1
ATOM 2428 C CA . ALA A 1 297 ? -56.776 -5.581 -14.945 1.00 39.03 297 ALA A CA 1
ATOM 2429 C C . ALA A 1 297 ? -57.551 -4.306 -15.304 1.00 39.03 297 ALA A C 1
ATOM 2431 O O . ALA A 1 297 ? -57.529 -3.312 -14.572 1.00 39.03 297 ALA A O 1
ATOM 2432 N N . ALA A 1 298 ? -58.182 -4.362 -16.471 1.00 46.19 298 ALA A N 1
ATOM 2433 C CA . ALA A 1 298 ? -59.002 -3.314 -17.035 1.00 46.19 298 ALA A CA 1
ATOM 2434 C C . ALA A 1 298 ? -60.160 -2.953 -16.097 1.00 46.19 298 ALA A C 1
ATOM 2436 O O . ALA A 1 298 ? -60.936 -3.813 -15.688 1.00 46.19 298 ALA A O 1
ATOM 2437 N N . SER A 1 299 ? -60.302 -1.661 -15.818 1.00 41.25 299 SER A N 1
ATOM 2438 C CA . SER A 1 299 ? -61.600 -1.065 -15.530 1.00 41.25 299 SER A CA 1
ATOM 2439 C C . SER A 1 299 ? -61.726 0.177 -16.402 1.00 41.25 299 SER A C 1
ATOM 2441 O O . SER A 1 299 ? -61.034 1.178 -16.209 1.00 41.25 299 SER A O 1
ATOM 2443 N N . GLU A 1 300 ? -62.565 0.025 -17.408 1.00 43.81 300 GLU A N 1
ATOM 2444 C CA . GLU A 1 300 ? -63.010 0.996 -18.390 1.00 43.81 300 GLU A CA 1
ATOM 2445 C C . GLU A 1 300 ? -64.200 1.780 -17.809 1.00 43.81 300 GLU A C 1
ATOM 2447 O O . GLU A 1 300 ? -65.149 1.160 -17.328 1.00 43.81 300 GLU A O 1
ATOM 2452 N N . ASN A 1 301 ? -64.109 3.118 -17.779 1.00 39.75 301 ASN A N 1
ATOM 2453 C CA . ASN A 1 301 ? -65.182 4.109 -18.029 1.00 39.75 301 ASN A CA 1
ATOM 2454 C C . ASN A 1 301 ? -64.707 5.521 -17.598 1.00 39.75 301 ASN A C 1
ATOM 2456 O O . ASN A 1 301 ? -64.260 5.688 -16.468 1.00 39.75 301 ASN A O 1
ATOM 2460 N N . VAL A 1 302 ? -64.552 6.484 -18.530 1.00 42.19 302 VAL A N 1
ATOM 2461 C CA . VAL A 1 302 ? -65.552 7.504 -18.974 1.00 42.19 302 VAL A CA 1
ATOM 2462 C C . VAL A 1 302 ? -65.781 8.548 -17.854 1.00 42.19 302 VAL A C 1
ATOM 2464 O O . VAL A 1 302 ? -66.175 8.155 -16.768 1.00 42.19 302 VAL A O 1
ATOM 2467 N N . LYS A 1 303 ? -65.563 9.873 -17.976 1.00 40.75 303 LYS A N 1
ATOM 2468 C CA . LYS A 1 303 ? -65.677 10.851 -19.085 1.00 40.75 303 LYS A CA 1
ATOM 2469 C C . LYS A 1 303 ? -65.006 12.200 -18.688 1.00 40.75 303 LYS A C 1
ATOM 2471 O O . LYS A 1 303 ? -64.892 12.433 -17.493 1.00 40.75 303 LYS A O 1
ATOM 2476 N N . ALA A 1 304 ? -64.632 13.011 -19.700 1.00 43.34 304 ALA A N 1
ATOM 2477 C CA . ALA A 1 304 ? -64.643 14.498 -19.881 1.00 43.34 304 ALA A CA 1
ATOM 2478 C C . ALA A 1 304 ? -64.650 15.445 -18.647 1.00 43.34 304 ALA A C 1
ATOM 2480 O O . ALA A 1 304 ? -65.283 15.127 -17.654 1.00 43.34 304 ALA A O 1
ATOM 2481 N N . GLU A 1 305 ? -64.082 16.658 -18.599 1.00 41.56 305 GLU A N 1
ATOM 2482 C CA . GLU A 1 305 ? -63.639 17.727 -19.532 1.00 41.56 305 GLU A CA 1
ATOM 2483 C C . GLU A 1 305 ? -62.701 18.637 -18.682 1.00 41.56 305 GLU A C 1
ATOM 2485 O O . GLU A 1 305 ? -62.918 18.776 -17.481 1.00 41.56 305 GLU A O 1
ATOM 2490 N N . ASP A 1 306 ? -61.510 19.026 -19.133 1.00 47.19 306 ASP A N 1
ATOM 2491 C CA . ASP A 1 306 ? -61.176 20.290 -19.821 1.00 47.19 306 ASP A CA 1
ATOM 2492 C C . ASP A 1 306 ? -61.398 21.577 -18.992 1.00 47.19 306 ASP A C 1
ATOM 2494 O O . ASP A 1 306 ? -62.499 22.117 -18.987 1.00 47.19 306 ASP A O 1
ATOM 2498 N N . THR A 1 307 ? -60.360 22.096 -18.306 1.00 42.00 307 THR A N 1
ATOM 2499 C CA . THR A 1 307 ? -60.156 23.556 -18.114 1.00 42.00 307 THR A CA 1
ATOM 2500 C C . THR A 1 307 ? -58.781 23.930 -17.526 1.00 42.00 307 THR A C 1
ATOM 2502 O O . THR A 1 307 ? -58.395 23.474 -16.454 1.00 42.00 307 THR A O 1
ATOM 2505 N N . SER A 1 308 ? -58.110 24.826 -18.259 1.00 41.75 308 SER A N 1
ATOM 2506 C CA . SER A 1 308 ? -57.312 25.994 -17.838 1.00 41.75 308 SER A CA 1
ATOM 2507 C C . SER A 1 308 ? -56.084 25.875 -16.920 1.00 41.75 308 SER A C 1
ATOM 2509 O O . SER A 1 308 ? -56.148 25.541 -15.741 1.00 41.75 308 SER A O 1
ATOM 2511 N N . GLU A 1 309 ? -54.994 26.326 -17.539 1.00 43.34 309 GLU A N 1
ATOM 2512 C CA . GLU A 1 309 ? -53.810 27.050 -17.072 1.00 43.34 309 GLU A CA 1
ATOM 2513 C C . GLU A 1 309 ? -53.874 27.809 -15.729 1.00 43.34 309 GLU A C 1
ATOM 2515 O O . GLU A 1 309 ? -54.875 28.421 -15.371 1.00 43.34 309 GLU A O 1
ATOM 2520 N N . ASP A 1 310 ? -52.681 27.862 -15.125 1.00 37.41 310 ASP A N 1
ATOM 2521 C CA . ASP A 1 310 ? -52.123 28.947 -14.308 1.00 37.41 310 ASP A CA 1
ATOM 2522 C C . ASP A 1 310 ? -52.715 29.183 -12.909 1.00 37.41 310 ASP A C 1
ATOM 2524 O O . ASP A 1 310 ? -53.694 29.899 -12.745 1.00 37.41 310 ASP A O 1
ATOM 2528 N N . SER A 1 311 ? -52.046 28.670 -11.869 1.00 35.62 311 SER A N 1
ATOM 2529 C CA . SER A 1 311 ? -51.643 29.512 -10.732 1.00 35.62 311 SER A CA 1
ATOM 2530 C C . SER A 1 311 ? -50.761 28.759 -9.734 1.00 35.62 311 SER A C 1
ATOM 2532 O O . SER A 1 311 ? -50.904 27.562 -9.501 1.00 35.62 311 SER A O 1
ATOM 2534 N N . SER A 1 312 ? -49.841 29.519 -9.153 1.00 45.31 312 SER A N 1
ATOM 2535 C CA . SER A 1 312 ? -48.925 29.203 -8.060 1.00 45.31 312 SER A CA 1
ATOM 2536 C C . SER A 1 312 ? -49.580 28.544 -6.849 1.00 45.31 312 SER A C 1
ATOM 2538 O O . SER A 1 312 ? -50.628 29.022 -6.438 1.00 45.31 312 SER A O 1
ATOM 2540 N N . GLU A 1 313 ? -48.891 27.603 -6.195 1.00 31.86 313 GLU A N 1
ATOM 2541 C CA . GLU A 1 313 ? -48.998 27.355 -4.744 1.00 31.86 313 GLU A CA 1
ATOM 2542 C C . GLU A 1 313 ? -47.874 26.387 -4.296 1.00 31.86 313 GLU A C 1
ATOM 2544 O O . GLU A 1 313 ? -47.593 25.385 -4.949 1.00 31.86 313 GLU A O 1
ATOM 2549 N N . THR A 1 314 ? -46.940 26.895 -3.484 1.00 36.69 314 THR A N 1
ATOM 2550 C CA . THR A 1 314 ? -46.777 26.643 -2.033 1.00 36.69 314 THR A CA 1
ATOM 2551 C C . THR A 1 314 ? -46.109 25.310 -1.693 1.00 36.69 314 THR A C 1
ATOM 2553 O O . THR A 1 314 ? -46.627 24.216 -1.887 1.00 36.69 314 THR A O 1
ATOM 2556 N N . GLU A 1 315 ? -44.900 25.442 -1.145 1.00 39.88 315 GLU A N 1
ATOM 2557 C CA . GLU A 1 315 ? -44.140 24.372 -0.514 1.00 39.88 315 GLU A CA 1
ATOM 2558 C C . GLU A 1 315 ? -44.850 23.938 0.776 1.00 39.88 315 GLU A C 1
ATOM 2560 O O . GLU A 1 315 ? -44.682 24.566 1.822 1.00 39.88 315 GLU A O 1
ATOM 2565 N N . GLU A 1 316 ? -45.632 22.859 0.709 1.00 39.94 316 GLU A N 1
ATOM 2566 C CA . GLU A 1 316 ? -46.079 22.141 1.899 1.00 39.94 316 GLU A CA 1
ATOM 2567 C C . GLU A 1 316 ? -45.392 20.777 2.046 1.00 39.94 316 GLU A C 1
ATOM 2569 O O . GLU A 1 316 ? -45.173 20.001 1.117 1.00 39.94 316 GLU A O 1
ATOM 2574 N N . ASP A 1 317 ? -44.997 20.572 3.294 1.00 48.38 317 ASP A N 1
ATOM 2575 C CA . ASP A 1 317 ? -44.140 19.568 3.896 1.00 48.38 317 ASP A CA 1
ATOM 2576 C C . ASP A 1 317 ? -44.793 18.172 3.877 1.00 48.38 317 ASP A C 1
ATOM 2578 O O . ASP A 1 317 ? -45.488 17.771 4.815 1.00 48.38 317 ASP A O 1
ATOM 2582 N N . GLU A 1 318 ? -44.567 17.388 2.816 1.00 43.72 318 GLU A N 1
ATOM 2583 C CA . GLU A 1 318 ? -44.927 15.966 2.819 1.00 43.72 318 GLU A CA 1
ATOM 2584 C C . GLU A 1 318 ? -43.925 15.142 3.642 1.00 43.72 318 GLU A C 1
ATOM 2586 O O . GLU A 1 318 ? -42.902 14.627 3.176 1.00 43.72 318 GLU A O 1
ATOM 2591 N N . GLY A 1 319 ? -44.274 14.983 4.919 1.00 42.56 319 GLY A N 1
ATOM 2592 C CA . GLY A 1 319 ? -43.644 14.077 5.866 1.00 42.56 319 GLY A CA 1
ATOM 2593 C C . GLY A 1 319 ? -43.611 12.630 5.366 1.00 42.56 319 GLY A C 1
ATOM 2594 O O . GLY A 1 319 ? -44.547 11.852 5.560 1.00 42.56 319 GLY A O 1
ATOM 2595 N N . GLY A 1 320 ? -42.464 12.236 4.809 1.00 41.28 320 GLY A N 1
ATOM 2596 C CA . GLY A 1 320 ? -42.145 10.864 4.428 1.00 41.28 320 GLY A CA 1
ATOM 2597 C C . GLY A 1 320 ? -42.296 9.881 5.595 1.00 41.28 320 GLY A C 1
ATOM 2598 O O . GLY A 1 320 ? -41.416 9.733 6.445 1.00 41.28 320 GLY A O 1
ATOM 2599 N N . GLY A 1 321 ? -43.407 9.143 5.598 1.00 47.06 321 GLY A N 1
ATOM 2600 C CA . GLY A 1 321 ? -43.735 8.045 6.513 1.00 47.06 321 GLY A CA 1
ATOM 2601 C C . GLY A 1 321 ? -42.900 6.770 6.319 1.00 47.06 321 GLY A C 1
ATOM 2602 O O . GLY A 1 321 ? -43.412 5.667 6.505 1.00 47.06 321 GLY A O 1
ATOM 2603 N N . GLY A 1 322 ? -41.624 6.894 5.955 1.00 49.50 322 GLY A N 1
ATOM 2604 C CA . GLY A 1 322 ? -40.690 5.779 5.809 1.00 49.50 322 GLY A CA 1
ATOM 2605 C C . GLY A 1 322 ? -39.942 5.471 7.110 1.00 49.50 322 GLY A C 1
ATOM 2606 O O . GLY A 1 322 ? -39.535 6.362 7.847 1.00 49.50 322 GLY A O 1
ATOM 2607 N N . ASP A 1 323 ? -39.709 4.188 7.387 1.00 52.09 323 ASP A N 1
ATOM 2608 C CA . ASP A 1 323 ? -38.707 3.701 8.351 1.00 52.09 323 ASP A CA 1
ATOM 2609 C C . ASP A 1 323 ? -38.995 3.767 9.862 1.00 52.09 323 ASP A C 1
ATOM 2611 O O . ASP A 1 323 ? -38.080 3.830 10.691 1.00 52.09 323 ASP A O 1
ATOM 2615 N N . LYS A 1 324 ? -40.247 3.562 10.285 1.00 53.47 324 LYS A N 1
ATOM 2616 C CA . LYS A 1 324 ? -40.497 3.157 11.688 1.00 53.47 324 LYS A CA 1
ATOM 2617 C C . LYS A 1 324 ? -39.956 1.749 11.998 1.00 53.47 324 LYS A C 1
ATOM 2619 O O . LYS A 1 324 ? -39.519 1.513 13.120 1.00 53.47 324 LYS A O 1
ATOM 2624 N N . ARG A 1 325 ? -39.898 0.837 11.012 1.00 53.69 325 ARG A N 1
ATOM 2625 C CA . ARG A 1 325 ? -39.375 -0.536 11.198 1.00 53.69 325 ARG A CA 1
ATOM 2626 C C . ARG A 1 325 ? -37.856 -0.593 11.404 1.00 53.69 325 ARG A C 1
ATOM 2628 O O . ARG A 1 325 ? -37.396 -1.398 12.209 1.00 53.69 325 ARG A O 1
ATOM 2635 N N . ARG A 1 326 ? -37.071 0.284 10.761 1.00 53.19 326 ARG A N 1
ATOM 2636 C CA . ARG A 1 326 ? -35.604 0.291 10.928 1.00 53.19 326 ARG A CA 1
ATOM 2637 C C . ARG A 1 326 ? -35.174 0.672 12.343 1.00 53.19 326 ARG A C 1
ATOM 2639 O O . ARG A 1 326 ? -34.192 0.138 12.845 1.00 53.19 326 ARG A O 1
ATOM 2646 N N . ARG A 1 327 ? -35.926 1.538 13.029 1.00 57.38 327 ARG A N 1
ATOM 2647 C CA . ARG A 1 327 ? -35.571 1.986 14.388 1.00 57.38 327 ARG A CA 1
ATOM 2648 C C . ARG A 1 327 ? -35.727 0.885 15.441 1.00 57.38 327 ARG A C 1
ATOM 2650 O O . ARG A 1 327 ? -35.024 0.922 16.445 1.00 57.38 327 ARG A O 1
ATOM 2657 N N . THR A 1 328 ? -36.591 -0.108 15.223 1.00 66.69 328 THR A N 1
ATOM 2658 C CA . THR A 1 328 ? -36.851 -1.172 16.208 1.00 66.69 328 THR A CA 1
ATOM 2659 C C . THR A 1 328 ? -35.632 -2.068 16.421 1.00 66.69 328 THR A C 1
ATOM 2661 O O . THR A 1 328 ? -35.290 -2.353 17.567 1.00 66.69 328 THR A O 1
ATOM 2664 N N . LEU A 1 329 ? -34.929 -2.435 15.342 1.00 63.09 329 LEU A N 1
ATOM 2665 C CA . LEU A 1 329 ? -33.711 -3.248 15.411 1.00 63.09 329 LEU A CA 1
ATOM 2666 C C . LEU A 1 329 ? -32.590 -2.506 16.151 1.00 63.09 329 LEU A C 1
ATOM 2668 O O . LEU A 1 329 ? -32.016 -3.048 17.087 1.00 63.09 329 LEU A O 1
ATOM 2672 N N . TYR A 1 330 ? -32.317 -1.248 15.786 1.00 67.06 330 TYR A N 1
ATOM 2673 C CA . TYR A 1 330 ? -31.267 -0.454 16.436 1.00 67.06 330 TYR A CA 1
ATOM 2674 C C . TYR A 1 330 ? -31.582 -0.143 17.906 1.00 67.06 330 TYR A C 1
ATOM 2676 O O . TYR A 1 330 ? -30.680 -0.165 18.740 1.00 67.06 330 TYR A O 1
ATOM 2684 N N . ASN A 1 331 ? -32.855 0.076 18.251 1.00 74.00 331 ASN A N 1
ATOM 2685 C CA . ASN A 1 331 ? -33.281 0.253 19.642 1.00 74.00 331 ASN A CA 1
ATOM 2686 C C . ASN A 1 331 ? -33.139 -1.037 20.457 1.00 74.00 331 ASN A C 1
ATOM 2688 O O . ASN A 1 331 ? -32.782 -0.984 21.633 1.00 74.00 331 ASN A O 1
ATOM 2692 N N . TRP A 1 332 ? -33.413 -2.193 19.850 1.00 73.81 332 TRP A N 1
ATOM 2693 C CA . TRP A 1 332 ? -33.203 -3.491 20.484 1.00 73.81 332 TRP A CA 1
ATOM 2694 C C . TRP A 1 332 ? -31.705 -3.791 20.661 1.00 73.81 332 TRP A C 1
ATOM 2696 O O . TRP A 1 332 ? -31.283 -4.088 21.777 1.00 73.81 332 TRP A O 1
ATOM 2706 N N . LEU A 1 333 ? -30.886 -3.573 19.622 1.00 65.38 333 LEU A N 1
ATOM 2707 C CA . LEU A 1 333 ? -29.417 -3.658 19.676 1.00 65.38 333 LEU A CA 1
ATOM 2708 C C . LEU A 1 333 ? -28.832 -2.773 20.787 1.00 65.38 333 LEU A C 1
ATOM 2710 O O . LEU A 1 333 ? -27.952 -3.206 21.528 1.00 65.38 333 LEU A O 1
ATOM 2714 N N . GLY A 1 334 ? -29.325 -1.536 20.912 1.00 70.06 334 GLY A N 1
ATOM 2715 C CA . GLY A 1 334 ? -28.882 -0.590 21.935 1.00 70.06 334 GLY A CA 1
ATOM 2716 C C . GLY A 1 334 ? -29.224 -1.027 23.362 1.00 70.06 334 GLY A C 1
ATOM 2717 O O . GLY A 1 334 ? -28.453 -0.750 24.275 1.00 70.06 334 GLY A O 1
ATOM 2718 N N . LYS A 1 335 ? -30.345 -1.739 23.560 1.00 76.44 335 LYS A N 1
ATOM 2719 C CA . LYS A 1 335 ? -30.761 -2.269 24.872 1.00 76.44 335 LYS A CA 1
ATOM 2720 C C . LYS A 1 335 ? -30.013 -3.542 25.267 1.00 76.44 335 LYS A C 1
ATOM 2722 O O . LYS A 1 335 ? -29.696 -3.716 26.438 1.00 76.44 335 LYS A O 1
ATOM 2727 N N . VAL A 1 336 ? -29.760 -4.433 24.310 1.00 68.88 336 VAL A N 1
ATOM 2728 C CA . VAL A 1 336 ? -29.082 -5.717 24.557 1.00 68.88 336 VAL A CA 1
ATOM 2729 C C . VAL A 1 336 ? -27.561 -5.529 24.648 1.00 68.88 336 VAL A C 1
ATOM 2731 O O . VAL A 1 336 ? -26.897 -6.226 25.413 1.00 68.88 336 VAL A O 1
ATOM 2734 N N . GLY A 1 337 ? -27.019 -4.528 23.948 1.00 64.06 337 GLY A N 1
ATOM 2735 C CA . GLY A 1 337 ? -25.589 -4.253 23.863 1.00 64.06 337 GLY A CA 1
ATOM 2736 C C . GLY A 1 337 ? -24.918 -5.100 22.780 1.00 64.06 337 GLY A C 1
ATOM 2737 O O . GLY A 1 337 ? -25.173 -6.296 22.657 1.00 64.06 337 GLY A O 1
ATOM 2738 N N . ALA A 1 338 ? -24.019 -4.484 22.004 1.00 61.94 338 ALA A N 1
ATOM 2739 C CA . ALA A 1 338 ? -23.335 -5.107 20.861 1.00 61.94 338 ALA A CA 1
ATOM 2740 C C . ALA A 1 338 ? -22.507 -6.363 21.201 1.00 61.94 338 ALA A C 1
ATOM 2742 O O . ALA A 1 338 ? -22.102 -7.088 20.302 1.00 61.94 338 ALA A O 1
ATOM 2743 N N . GLN A 1 339 ? -22.246 -6.615 22.485 1.00 58.25 339 GLN A N 1
ATOM 2744 C CA . GLN A 1 339 ? -21.449 -7.747 22.963 1.00 58.25 339 GLN A CA 1
ATOM 2745 C C . GLN A 1 339 ? -22.287 -8.981 23.336 1.00 58.25 339 GLN A C 1
ATOM 2747 O O . GLN A 1 339 ? -21.712 -10.017 23.647 1.00 58.25 339 GLN A O 1
ATOM 2752 N N . LYS A 1 340 ? -23.625 -8.884 23.342 1.00 65.38 340 LYS A N 1
ATOM 2753 C CA . LYS A 1 340 ? -24.516 -9.941 23.861 1.00 65.38 340 LYS A CA 1
ATOM 2754 C C . LYS A 1 340 ? -25.340 -10.660 22.793 1.00 65.38 340 LYS A C 1
ATOM 2756 O O . LYS A 1 340 ? -26.267 -11.390 23.129 1.00 65.38 340 LYS A O 1
ATOM 2761 N N . TYR A 1 341 ? -25.041 -10.451 21.516 1.00 61.44 341 TYR A N 1
ATOM 2762 C CA . TYR A 1 341 ? -25.681 -11.194 20.437 1.00 61.44 341 TYR A CA 1
ATOM 2763 C C . TYR A 1 341 ? -24.671 -11.533 19.344 1.00 61.44 341 TYR A C 1
ATOM 2765 O O . TYR A 1 341 ? -23.732 -10.782 19.084 1.00 61.44 341 TYR A O 1
ATOM 2773 N N . VAL A 1 342 ? -24.904 -12.662 18.683 1.00 63.41 342 VAL A N 1
ATOM 2774 C CA . VAL A 1 342 ? -24.217 -13.054 17.454 1.00 63.41 342 VAL A CA 1
ATOM 2775 C C . VAL A 1 342 ? -25.270 -13.027 16.358 1.00 63.41 342 VAL A C 1
ATOM 2777 O O . VAL A 1 342 ? -26.253 -13.760 16.419 1.00 63.41 342 VAL A O 1
ATOM 2780 N N . ALA A 1 343 ? -25.109 -12.139 15.381 1.00 66.19 343 ALA A N 1
ATOM 2781 C CA . ALA A 1 343 ? -25.905 -12.213 14.164 1.00 66.19 343 ALA A CA 1
ATOM 2782 C C . ALA A 1 343 ? -25.282 -13.297 13.281 1.00 66.19 343 ALA A C 1
ATOM 2784 O O . ALA A 1 343 ? -24.089 -13.230 13.014 1.00 66.19 343 ALA A O 1
ATOM 2785 N N . ILE A 1 344 ? -26.057 -14.288 12.846 1.00 70.75 344 ILE A N 1
ATOM 2786 C CA . ILE A 1 344 ? -25.602 -15.294 11.880 1.00 70.75 344 ILE A CA 1
ATOM 2787 C C . ILE A 1 344 ? -26.410 -15.059 10.605 1.00 70.75 344 ILE A C 1
ATOM 2789 O O . ILE A 1 344 ? -27.618 -15.300 10.606 1.00 70.75 344 ILE A O 1
ATOM 2793 N N . PRO A 1 345 ? -25.805 -14.510 9.542 1.00 70.75 345 PRO A N 1
ATOM 2794 C CA . PRO A 1 345 ? -26.519 -14.275 8.307 1.00 70.75 345 PRO A CA 1
ATOM 2795 C C . PRO A 1 345 ? -26.632 -15.607 7.555 1.00 70.75 345 PRO A C 1
ATOM 2797 O O . PRO A 1 345 ? -25.627 -16.266 7.296 1.00 70.75 345 PRO A O 1
ATOM 2800 N N . ILE A 1 346 ? -27.861 -16.008 7.234 1.00 75.19 346 ILE A N 1
ATOM 2801 C CA . ILE A 1 346 ? -28.156 -17.237 6.491 1.00 75.19 346 ILE A CA 1
ATOM 2802 C C . ILE A 1 346 ? -28.545 -16.837 5.070 1.00 75.19 346 ILE A C 1
ATOM 2804 O O . ILE A 1 346 ? -29.413 -15.982 4.887 1.00 75.19 346 ILE A O 1
ATOM 2808 N N . TYR A 1 347 ? -27.891 -17.437 4.078 1.00 75.38 347 TYR A N 1
ATOM 2809 C CA . TYR A 1 347 ? -28.163 -17.211 2.661 1.00 75.38 347 TYR A CA 1
ATOM 2810 C C . TYR A 1 347 ? -28.560 -18.524 2.003 1.00 75.38 347 TYR A C 1
ATOM 2812 O O . TYR A 1 347 ? -27.959 -19.561 2.272 1.00 75.38 347 TYR A O 1
ATOM 2820 N N . PHE A 1 348 ? -29.557 -18.453 1.127 1.00 75.56 348 PHE A N 1
ATOM 2821 C CA . PHE A 1 348 ? -30.044 -19.586 0.355 1.00 75.56 348 PHE A CA 1
ATOM 2822 C C . PHE A 1 348 ? -29.855 -19.266 -1.128 1.00 75.56 348 PHE A C 1
ATOM 2824 O O . PHE A 1 348 ? -30.342 -18.238 -1.596 1.00 75.56 348 PHE A O 1
ATOM 2831 N N . SER A 1 349 ? -29.144 -20.125 -1.856 1.00 84.06 349 SER A N 1
ATOM 2832 C CA . SER A 1 349 ? -29.098 -20.118 -3.320 1.00 84.06 349 SER A CA 1
ATOM 2833 C C . SER A 1 349 ? -29.020 -21.557 -3.820 1.00 84.06 349 SER A C 1
ATOM 2835 O O . SER A 1 349 ? -28.479 -22.429 -3.139 1.00 84.06 349 SER A O 1
ATOM 2837 N N . SER A 1 350 ? -29.594 -21.793 -5.000 1.00 80.12 350 SER A N 1
ATOM 2838 C CA . SER A 1 350 ? -29.512 -23.085 -5.692 1.00 80.12 350 SER A CA 1
ATOM 2839 C C . SER A 1 350 ? -28.150 -23.275 -6.367 1.00 80.12 350 SER A C 1
ATOM 2841 O O . SER A 1 350 ? -27.764 -24.397 -6.683 1.00 80.12 350 SER A O 1
ATOM 2843 N N . GLU A 1 351 ? -27.415 -22.182 -6.589 1.00 76.50 351 GLU A N 1
ATOM 2844 C CA . GLU A 1 351 ? -26.152 -22.175 -7.310 1.00 76.50 351 GLU A CA 1
ATOM 2845 C C . GLU A 1 351 ? -24.972 -21.996 -6.350 1.00 76.50 351 GLU A C 1
ATOM 2847 O O . GLU A 1 351 ? -24.856 -21.012 -5.614 1.00 76.50 351 GLU A O 1
ATOM 2852 N N . ARG A 1 352 ? -24.035 -22.949 -6.387 1.00 79.75 352 ARG A N 1
ATOM 2853 C CA . ARG A 1 352 ? -22.837 -22.933 -5.537 1.00 79.75 352 ARG A CA 1
ATOM 2854 C C . ARG A 1 352 ? -21.972 -21.687 -5.754 1.00 79.75 352 ARG A C 1
ATOM 2856 O O . ARG A 1 352 ? -21.419 -21.158 -4.794 1.00 79.75 352 ARG A O 1
ATOM 2863 N N . CYS A 1 353 ? -21.863 -21.209 -6.992 1.00 80.31 353 CYS A N 1
ATOM 2864 C CA . CYS A 1 353 ? -21.065 -20.030 -7.328 1.00 80.31 353 CYS A CA 1
ATOM 2865 C C . CYS A 1 353 ? -21.579 -18.759 -6.628 1.00 80.31 353 CYS A C 1
ATOM 2867 O O . CYS A 1 353 ? -20.773 -17.939 -6.191 1.00 80.31 353 CYS A O 1
ATOM 2869 N N . GLU A 1 354 ? -22.893 -18.607 -6.452 1.00 83.88 354 GLU A N 1
ATOM 2870 C CA . GLU A 1 354 ? -23.468 -17.474 -5.724 1.00 83.88 354 GLU A CA 1
ATOM 2871 C C . GLU A 1 354 ? -23.159 -17.554 -4.226 1.00 83.88 354 GLU A C 1
ATOM 2873 O O . GLU A 1 354 ? -22.772 -16.551 -3.621 1.00 83.88 354 GLU A O 1
ATOM 2878 N N . LEU A 1 355 ? -23.255 -18.753 -3.637 1.00 84.69 355 LEU A N 1
ATOM 2879 C CA . LEU A 1 355 ? -22.894 -18.980 -2.236 1.00 84.69 355 LEU A CA 1
ATOM 2880 C C . LEU A 1 355 ? -21.415 -18.673 -1.977 1.00 84.69 355 LEU A C 1
ATOM 2882 O O . LEU A 1 355 ? -21.106 -18.012 -0.989 1.00 84.69 355 LEU A O 1
ATOM 2886 N N . GLU A 1 356 ? -20.513 -19.056 -2.885 1.00 79.88 356 GLU A N 1
ATOM 2887 C CA . GLU A 1 356 ? -19.077 -18.754 -2.782 1.00 79.88 356 GLU A CA 1
ATOM 2888 C C . GLU A 1 356 ? -18.790 -17.241 -2.864 1.00 79.88 356 GLU A C 1
ATOM 2890 O O . GLU A 1 356 ? -17.915 -16.720 -2.161 1.00 79.88 356 GLU A O 1
ATOM 2895 N N . VAL A 1 357 ? -19.541 -16.497 -3.687 1.00 85.56 357 VAL A N 1
ATOM 2896 C CA . VAL A 1 357 ? -19.432 -15.028 -3.780 1.00 85.56 357 VAL A CA 1
ATOM 2897 C C . VAL A 1 357 ? -19.945 -14.359 -2.507 1.00 85.56 357 VAL A C 1
ATOM 2899 O O . VAL A 1 357 ? -19.303 -13.438 -1.987 1.00 85.56 357 VAL A O 1
ATOM 2902 N N . VAL A 1 358 ? -21.079 -14.820 -1.983 1.00 82.69 358 VAL A N 1
ATOM 2903 C CA . VAL A 1 358 ? -21.653 -14.326 -0.728 1.00 82.69 358 VAL A CA 1
ATOM 2904 C C . VAL A 1 358 ? -20.718 -14.624 0.441 1.00 82.69 358 VAL A C 1
ATOM 2906 O O . VAL A 1 358 ? -20.394 -13.709 1.197 1.00 82.69 358 VAL A O 1
ATOM 2909 N N . GLU A 1 359 ? -20.205 -15.848 0.550 1.00 81.75 359 GLU A N 1
ATOM 2910 C CA . GLU A 1 359 ? -19.220 -16.254 1.555 1.00 81.75 359 GLU A CA 1
ATOM 2911 C C . GLU A 1 359 ? -17.966 -15.377 1.473 1.00 81.75 359 GLU A C 1
ATOM 2913 O O . GLU A 1 359 ? -17.572 -14.752 2.459 1.00 81.75 359 GLU A O 1
ATOM 2918 N N . SER A 1 360 ? -17.388 -15.234 0.277 1.00 76.44 360 SER A N 1
ATOM 2919 C CA . SER A 1 360 ? -16.231 -14.365 0.036 1.00 76.44 360 SER A CA 1
ATOM 2920 C C . SER A 1 360 ? -16.495 -12.920 0.461 1.00 76.44 360 SER A C 1
ATOM 2922 O O . SER A 1 360 ? -15.597 -12.234 0.956 1.00 76.44 360 SER A O 1
ATOM 2924 N N . THR A 1 361 ? -17.722 -12.436 0.268 1.00 82.38 361 THR A N 1
ATOM 2925 C CA . THR A 1 361 ? -18.132 -11.086 0.660 1.00 82.38 361 THR A CA 1
ATOM 2926 C C . THR A 1 361 ? -18.277 -10.975 2.172 1.00 82.38 361 THR A C 1
ATOM 2928 O O . THR A 1 361 ? -17.742 -10.036 2.755 1.00 82.38 361 THR A O 1
ATOM 2931 N N . LEU A 1 362 ? -18.918 -11.942 2.828 1.00 79.12 362 LEU A N 1
ATOM 2932 C CA . LEU A 1 362 ? -19.078 -11.985 4.283 1.00 79.12 362 LEU A CA 1
ATOM 2933 C C . LEU A 1 362 ? -17.738 -12.105 5.003 1.00 79.12 362 LEU A C 1
ATOM 2935 O O . LEU A 1 362 ? -17.503 -11.367 5.955 1.00 79.12 362 LEU A O 1
ATOM 2939 N N . ILE A 1 363 ? -16.828 -12.956 4.522 1.00 74.19 363 ILE A N 1
ATOM 2940 C CA . ILE A 1 363 ? -15.466 -13.070 5.059 1.00 74.19 363 ILE A CA 1
ATOM 2941 C C . ILE A 1 363 ? -14.762 -11.713 4.966 1.00 74.19 363 ILE A C 1
ATOM 2943 O O . ILE A 1 363 ? -14.214 -11.230 5.961 1.00 74.19 363 ILE A O 1
ATOM 2947 N N . LYS A 1 364 ? -14.846 -11.042 3.808 1.00 70.75 364 LYS A N 1
ATOM 2948 C CA . LYS A 1 364 ? -14.284 -9.694 3.631 1.00 70.75 364 LYS A CA 1
ATOM 2949 C C . LYS A 1 364 ? -14.954 -8.655 4.536 1.00 70.75 364 LYS A C 1
ATOM 2951 O O . LYS A 1 364 ? -14.301 -7.714 4.976 1.00 70.75 364 LYS A O 1
ATOM 2956 N N . LEU A 1 365 ? -16.248 -8.765 4.795 1.00 74.44 365 LEU A N 1
ATOM 2957 C CA . LEU A 1 365 ? -16.977 -7.729 5.519 1.00 74.44 365 LEU A CA 1
ATOM 2958 C C . LEU A 1 365 ? -16.858 -7.903 7.045 1.00 74.44 365 LEU A C 1
ATOM 2960 O O . LEU A 1 365 ? -16.779 -6.914 7.770 1.00 74.44 365 LEU A O 1
ATOM 2964 N N . TRP A 1 366 ? -16.864 -9.147 7.532 1.00 67.69 366 TRP A N 1
ATOM 2965 C CA . TRP A 1 366 ? -17.057 -9.490 8.948 1.00 67.69 366 TRP A CA 1
ATOM 2966 C C . TRP A 1 366 ? -15.823 -10.067 9.636 1.00 67.69 366 TRP A C 1
ATOM 2968 O O . TRP A 1 366 ? -15.784 -10.101 10.864 1.00 67.69 366 TRP A O 1
ATOM 2978 N N . SER A 1 367 ? -14.772 -10.416 8.891 1.00 54.47 367 SER A N 1
ATOM 2979 C CA . SER A 1 367 ? -13.459 -10.720 9.469 1.00 54.47 367 SER A CA 1
ATOM 2980 C C . SER A 1 367 ? -12.429 -9.624 9.165 1.00 54.47 367 SER A C 1
ATOM 2982 O O . SER A 1 367 ? -11.493 -9.858 8.397 1.00 54.47 367 SER A O 1
ATOM 2984 N N . PRO A 1 368 ? -12.517 -8.424 9.783 1.00 52.75 368 PRO A N 1
ATOM 2985 C CA . PRO A 1 368 ? -11.487 -7.397 9.634 1.00 52.75 368 PRO A CA 1
ATOM 2986 C C . PRO A 1 368 ? -10.074 -7.900 9.963 1.00 52.75 368 PRO A C 1
ATOM 2988 O O . PRO A 1 368 ? -9.120 -7.454 9.336 1.00 52.75 368 PRO A O 1
ATOM 2991 N N . SER A 1 369 ? -9.942 -8.843 10.905 1.00 47.47 369 SER A N 1
ATOM 2992 C CA . SER A 1 369 ? -8.675 -9.466 11.319 1.00 47.47 369 SER A CA 1
ATOM 2993 C C . SER A 1 369 ? -8.127 -10.493 10.322 1.00 47.47 369 SER A C 1
ATOM 2995 O O . SER A 1 369 ? -6.918 -10.683 10.252 1.00 47.47 369 SER A O 1
ATOM 2997 N N . LEU A 1 370 ? -8.973 -11.120 9.497 1.00 44.66 370 LEU A N 1
ATOM 2998 C CA . LEU A 1 370 ? -8.509 -11.922 8.353 1.00 44.66 370 LEU A CA 1
ATOM 2999 C C . LEU A 1 370 ? -8.222 -11.038 7.128 1.00 44.66 370 LEU A C 1
ATOM 3001 O O . LEU A 1 370 ? -7.451 -11.417 6.250 1.00 44.66 370 LEU A O 1
ATOM 3005 N N . ASN A 1 371 ? -8.754 -9.813 7.122 1.00 43.19 371 ASN A N 1
ATOM 3006 C CA . ASN A 1 371 ? -8.430 -8.755 6.168 1.00 43.19 371 ASN A CA 1
ATOM 3007 C C . ASN A 1 371 ? -7.211 -7.901 6.547 1.00 43.19 371 ASN A C 1
ATOM 3009 O O . ASN A 1 371 ? -6.821 -7.021 5.776 1.00 43.19 371 ASN A O 1
ATOM 3013 N N . THR A 1 372 ? -6.531 -8.157 7.670 1.00 42.84 372 THR A N 1
ATOM 3014 C CA . THR A 1 372 ? -5.239 -7.517 7.960 1.00 42.84 372 THR A CA 1
ATOM 3015 C C . THR A 1 372 ? -4.086 -8.214 7.239 1.00 42.84 372 THR A C 1
ATOM 3017 O O . THR A 1 372 ? -3.093 -8.609 7.841 1.00 42.84 372 THR A O 1
ATOM 3020 N N . ARG A 1 373 ? -4.136 -8.254 5.906 1.00 43.78 373 ARG A N 1
ATOM 3021 C CA . ARG A 1 373 ? -2.922 -7.952 5.140 1.00 43.78 373 ARG A CA 1
ATOM 3022 C C . ARG A 1 373 ? -2.900 -6.446 4.902 1.00 43.78 373 ARG A C 1
ATOM 3024 O O . ARG A 1 373 ? -3.341 -5.963 3.872 1.00 43.78 373 ARG A O 1
ATOM 3031 N N . TYR A 1 374 ? -2.401 -5.728 5.912 1.00 41.91 374 TYR A N 1
ATOM 3032 C CA . TYR A 1 374 ? -1.804 -4.392 5.817 1.00 41.91 374 TYR A CA 1
ATOM 3033 C C . TYR A 1 374 ? -2.386 -3.454 4.747 1.00 41.91 374 TYR A C 1
ATOM 3035 O O . TYR A 1 374 ? -1.720 -3.114 3.772 1.00 41.91 374 TYR A O 1
ATOM 3043 N N . THR A 1 375 ? -3.581 -2.919 4.976 1.00 39.69 375 THR A N 1
ATOM 3044 C CA . THR A 1 375 ? -3.914 -1.603 4.421 1.00 39.69 375 THR A CA 1
ATOM 3045 C C . THR A 1 375 ? -3.632 -0.566 5.496 1.00 39.69 375 THR A C 1
ATOM 3047 O O . THR A 1 375 ? -4.401 -0.420 6.447 1.00 39.69 375 THR A O 1
ATOM 3050 N N . GLY A 1 376 ? -2.500 0.128 5.369 1.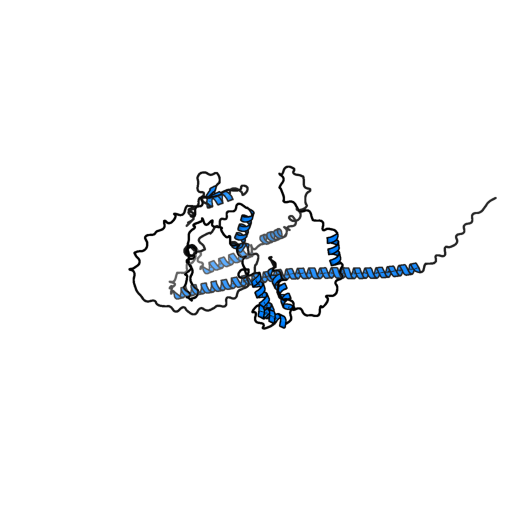00 47.94 376 GLY A N 1
ATOM 3051 C CA . GLY A 1 376 ? -2.165 1.275 6.205 1.00 47.94 376 GLY A CA 1
ATOM 3052 C C . GLY A 1 376 ? -3.302 2.294 6.186 1.00 47.94 376 GLY A C 1
ATOM 3053 O O . GLY A 1 376 ? -3.605 2.894 5.152 1.00 47.94 376 GLY A O 1
ATOM 3054 N N . ARG A 1 377 ? -3.955 2.490 7.335 1.00 40.12 377 ARG A N 1
ATOM 3055 C CA . ARG A 1 377 ? -4.921 3.573 7.511 1.00 40.12 377 ARG A CA 1
ATOM 3056 C C . ARG A 1 377 ? -4.160 4.884 7.653 1.00 40.12 377 ARG A C 1
ATOM 3058 O O . ARG A 1 377 ? -3.602 5.189 8.704 1.00 40.12 377 ARG A O 1
ATOM 3065 N N . LYS A 1 378 ? -4.202 5.685 6.587 1.00 44.81 378 LYS A N 1
ATOM 3066 C CA . LYS A 1 378 ? -3.955 7.125 6.649 1.00 44.81 378 LYS A CA 1
ATOM 3067 C C . LYS A 1 378 ? -4.900 7.747 7.683 1.00 44.81 378 LYS A C 1
ATOM 3069 O O . LYS A 1 378 ? -6.115 7.555 7.641 1.00 44.81 378 LYS A O 1
ATOM 3074 N N . LYS A 1 379 ? -4.302 8.501 8.602 1.00 41.28 379 LYS A N 1
ATOM 3075 C CA . LYS A 1 379 ? -4.950 9.399 9.558 1.00 41.28 379 LYS A CA 1
ATOM 3076 C C . LYS A 1 379 ? -5.802 10.417 8.790 1.00 41.28 379 LYS A C 1
ATOM 3078 O O . LYS A 1 379 ? -5.260 11.308 8.147 1.00 41.28 379 LYS A O 1
ATOM 3083 N N . THR A 1 380 ? -7.125 10.336 8.886 1.00 40.00 380 THR A N 1
ATOM 3084 C CA . THR A 1 380 ? -7.969 11.514 8.658 1.00 40.00 380 THR A CA 1
ATOM 3085 C C . THR A 1 380 ? -7.918 12.353 9.928 1.00 40.00 380 THR A C 1
ATOM 3087 O O . THR A 1 380 ? -8.445 11.951 10.968 1.00 40.00 380 THR A O 1
ATOM 3090 N N . SER A 1 381 ? -7.253 13.501 9.861 1.00 44.22 381 SER A N 1
ATOM 3091 C CA . SER A 1 381 ? -7.253 14.517 10.909 1.00 44.22 381 SER A CA 1
ATOM 3092 C C . SER A 1 381 ? -8.685 14.993 11.175 1.00 44.22 381 SER A C 1
ATOM 3094 O O . SER A 1 381 ? -9.216 15.838 10.452 1.00 44.22 381 SER A O 1
ATOM 3096 N N . LYS A 1 382 ? -9.323 14.474 12.229 1.00 46.78 382 LYS A N 1
ATOM 3097 C CA . LYS A 1 382 ? -10.502 15.117 12.815 1.00 46.78 382 LYS A CA 1
ATOM 3098 C C . LYS A 1 382 ? -10.034 16.394 13.505 1.00 46.78 382 LYS A C 1
ATOM 3100 O O . LYS A 1 382 ? -9.592 16.377 14.649 1.00 46.78 382 LYS A O 1
ATOM 3105 N N . LYS A 1 383 ? -10.126 17.503 12.772 1.00 46.62 383 LYS A N 1
ATOM 3106 C CA . LYS A 1 383 ? -10.093 18.857 13.322 1.00 46.62 383 LYS A CA 1
ATOM 3107 C C . LYS A 1 383 ? -11.282 18.967 14.280 1.00 46.62 383 LYS A C 1
ATOM 3109 O O . LYS A 1 383 ? -12.434 18.813 13.874 1.00 46.62 383 LYS A O 1
ATOM 3114 N N . GLY A 1 384 ? -10.987 19.118 15.566 1.00 45.47 384 GLY A N 1
ATOM 3115 C CA . GLY A 1 384 ? -11.987 19.243 16.613 1.00 45.47 384 GLY A CA 1
ATOM 3116 C C . GLY A 1 384 ? -12.765 20.543 16.462 1.00 45.47 384 GLY A C 1
ATOM 3117 O O . GLY A 1 384 ? -12.284 21.598 16.864 1.00 45.47 384 GLY A O 1
ATOM 3118 N N . ASN A 1 385 ? -13.991 20.462 15.946 1.00 39.97 385 ASN A N 1
ATOM 3119 C CA . ASN A 1 385 ? -14.990 21.479 16.241 1.00 39.97 385 ASN A CA 1
ATOM 3120 C C . ASN A 1 385 ? -15.462 21.256 17.677 1.00 39.97 385 ASN A C 1
ATOM 3122 O O . ASN A 1 385 ? -16.295 20.392 17.959 1.00 39.97 385 ASN A O 1
ATOM 3126 N N . ARG A 1 386 ? -14.883 22.045 18.586 1.00 43.78 386 ARG A N 1
ATOM 3127 C CA . ARG A 1 386 ? -15.420 22.315 19.918 1.00 43.78 386 ARG A CA 1
ATOM 3128 C C . ARG A 1 386 ? -16.866 22.792 19.749 1.00 43.78 386 ARG A C 1
ATOM 3130 O O . ARG A 1 386 ? -17.100 23.930 19.359 1.00 43.78 386 ARG A O 1
ATOM 3137 N N . ARG A 1 387 ? -17.842 21.920 20.013 1.00 43.91 387 ARG A N 1
ATOM 3138 C CA . ARG A 1 387 ? -19.215 22.367 20.267 1.00 43.91 387 ARG A CA 1
ATOM 3139 C C . ARG A 1 387 ? -19.195 23.116 21.595 1.00 43.91 387 ARG A C 1
ATOM 3141 O O . ARG A 1 387 ? -18.812 22.542 22.611 1.00 43.91 387 ARG A O 1
ATOM 3148 N N . SER A 1 388 ? -19.553 24.397 21.554 1.00 46.38 388 SER A N 1
ATOM 3149 C CA . SER A 1 388 ? -19.759 25.210 22.746 1.00 46.38 388 SER A CA 1
ATOM 3150 C C . SER A 1 388 ? -20.874 24.609 23.605 1.00 46.38 388 SER A C 1
ATOM 3152 O O . SER A 1 388 ? -21.778 23.930 23.107 1.00 46.38 388 SER A O 1
ATOM 3154 N N . GLY A 1 389 ? -20.743 24.810 24.917 1.00 43.97 389 GLY A N 1
ATOM 3155 C CA . GLY A 1 389 ? -21.586 24.220 25.946 1.00 43.97 389 GLY A CA 1
ATOM 3156 C C . GLY A 1 389 ? -23.073 24.376 25.650 1.00 43.97 389 GLY A C 1
ATOM 3157 O O . GLY A 1 389 ? -23.584 25.471 25.408 1.00 43.97 389 GLY A O 1
ATOM 3158 N N . LYS A 1 390 ? -23.779 23.248 25.690 1.00 44.62 390 LYS A N 1
ATOM 3159 C CA . LYS A 1 390 ? -25.232 23.219 25.612 1.00 44.62 390 LYS A CA 1
ATOM 3160 C C . LYS A 1 390 ? -25.764 23.721 26.953 1.00 44.62 390 LYS A C 1
ATOM 3162 O O . LYS A 1 390 ? -25.756 22.997 27.940 1.00 44.62 390 LYS A O 1
ATOM 3167 N N . ARG A 1 391 ? -26.169 24.992 26.956 1.00 47.06 391 ARG A N 1
ATOM 3168 C CA . ARG A 1 391 ? -26.866 25.686 28.041 1.00 47.06 391 ARG A CA 1
ATOM 3169 C C . ARG A 1 391 ? -28.011 24.813 28.552 1.00 47.06 391 ARG A C 1
ATOM 3171 O O . ARG A 1 391 ? -28.950 24.505 27.816 1.00 47.06 391 ARG A O 1
ATOM 3178 N N . GLU A 1 392 ? -27.886 24.417 29.808 1.00 42.53 392 GLU A N 1
ATOM 3179 C CA . GLU A 1 392 ? -28.881 23.709 30.595 1.00 42.53 392 GLU A CA 1
ATOM 3180 C C . GLU A 1 392 ? -30.184 24.520 30.605 1.00 42.53 392 GLU A C 1
ATOM 3182 O O . GLU A 1 392 ? -30.303 25.560 31.252 1.00 42.53 392 GLU A O 1
ATOM 3187 N N . ARG A 1 393 ? -31.164 24.089 29.804 1.00 43.22 393 ARG A N 1
ATOM 3188 C CA . ARG A 1 393 ? -32.526 24.612 29.889 1.00 43.22 393 ARG A CA 1
ATOM 3189 C C . ARG A 1 393 ? -33.235 23.846 30.993 1.00 43.22 393 ARG A C 1
ATOM 3191 O O . ARG A 1 393 ? -33.752 22.757 30.761 1.00 43.22 393 ARG A O 1
ATOM 3198 N N . ARG A 1 394 ? -33.288 24.459 32.176 1.00 45.94 394 ARG A N 1
ATOM 3199 C CA . ARG A 1 394 ? -34.334 24.190 33.164 1.00 45.94 394 ARG A CA 1
ATOM 3200 C C . ARG A 1 394 ? -35.687 24.347 32.465 1.00 45.94 394 ARG A C 1
ATOM 3202 O O . ARG A 1 394 ? -36.054 25.456 32.084 1.00 45.94 394 ARG A O 1
ATOM 3209 N N . ARG A 1 395 ? -36.412 23.247 32.265 1.00 45.06 395 ARG A N 1
ATOM 3210 C CA . ARG A 1 395 ? -37.854 23.296 32.018 1.00 45.06 395 ARG A CA 1
ATOM 3211 C C . ARG A 1 395 ? -38.552 23.006 33.334 1.00 45.06 395 ARG A C 1
ATOM 3213 O O . ARG A 1 395 ? -38.578 21.876 33.807 1.00 45.06 395 ARG A O 1
ATOM 3220 N N . ASN A 1 396 ? -39.064 24.084 33.910 1.00 38.62 396 ASN A N 1
ATOM 3221 C CA . ASN A 1 396 ? -40.132 24.049 34.886 1.00 38.62 396 ASN A CA 1
ATOM 3222 C C . ASN A 1 396 ? -41.386 23.432 34.253 1.00 38.62 396 ASN A C 1
ATOM 3224 O O . ASN A 1 396 ? -41.746 23.794 33.138 1.00 38.62 396 ASN A O 1
ATOM 3228 N N . ARG A 1 397 ? -42.002 22.545 35.040 1.00 44.09 397 ARG A N 1
ATOM 3229 C CA . ARG A 1 397 ? -43.438 22.386 35.319 1.00 44.09 397 ARG A CA 1
ATOM 3230 C C . ARG A 1 397 ? -44.441 22.353 34.160 1.00 44.09 397 ARG A C 1
ATOM 3232 O O . ARG A 1 397 ? -44.654 23.353 33.491 1.00 44.09 397 ARG A O 1
ATOM 3239 N N . GLY A 1 398 ? -45.225 21.274 34.191 1.00 40.62 398 GLY A N 1
ATOM 3240 C CA . GLY A 1 398 ? -46.667 21.377 34.434 1.00 40.62 398 GLY A CA 1
ATOM 3241 C C . GLY A 1 398 ? -47.544 21.289 33.193 1.00 40.62 398 GLY A C 1
ATOM 3242 O O . GLY A 1 398 ? -47.323 22.022 32.237 1.00 40.62 398 GLY A O 1
ATOM 3243 N N . GLY A 1 399 ? -48.562 20.432 33.263 1.00 43.47 399 GLY A N 1
ATOM 3244 C CA . GLY A 1 399 ? -49.722 20.497 32.377 1.00 43.47 399 GLY A CA 1
ATOM 3245 C C . GLY A 1 399 ? -50.085 19.169 31.728 1.00 43.47 399 GLY A C 1
ATOM 3246 O O . GLY A 1 399 ? -49.444 18.764 30.765 1.00 43.47 399 GLY A O 1
ATOM 3247 N N . ASP A 1 400 ? -51.156 18.585 32.260 1.00 40.88 400 ASP A N 1
ATOM 3248 C CA . ASP A 1 400 ? -52.195 17.824 31.556 1.00 40.88 400 ASP A CA 1
ATOM 3249 C C . ASP A 1 400 ? -51.927 16.361 31.187 1.00 40.88 400 ASP A C 1
ATOM 3251 O O . ASP A 1 400 ? -51.474 16.001 30.101 1.00 40.88 400 ASP A O 1
ATOM 3255 N N . ASP A 1 401 ? -52.323 15.511 32.138 1.00 47.66 401 ASP A N 1
ATOM 3256 C CA . ASP A 1 401 ? -52.274 14.050 32.104 1.00 47.66 401 ASP A CA 1
ATOM 3257 C C . ASP A 1 401 ? -53.643 13.396 31.795 1.00 47.66 401 ASP A C 1
ATOM 3259 O O . ASP A 1 401 ? -53.802 12.196 31.994 1.00 47.66 401 ASP A O 1
ATOM 3263 N N . GLU A 1 402 ? -54.654 14.123 31.293 1.00 50.12 402 GLU A N 1
ATOM 3264 C CA . GLU A 1 402 ? -56.022 13.561 31.196 1.00 50.12 402 GLU A CA 1
ATOM 3265 C C . GLU A 1 402 ? -56.609 13.322 29.796 1.00 50.12 402 GLU A C 1
ATOM 3267 O O . GLU A 1 402 ? -57.643 12.665 29.688 1.00 50.12 402 GLU A O 1
ATOM 3272 N N . GLU A 1 403 ? -55.954 13.692 28.693 1.00 47.44 403 GLU A N 1
ATOM 3273 C CA . GLU A 1 403 ? -56.600 13.592 27.368 1.00 47.44 403 GLU A CA 1
ATOM 3274 C C . GLU A 1 403 ? -55.929 12.616 26.387 1.00 47.44 403 GLU A C 1
ATOM 3276 O O . GLU A 1 403 ? -55.655 12.923 25.225 1.00 47.44 403 GLU A O 1
ATOM 3281 N N . ARG A 1 404 ? -55.653 11.380 26.833 1.00 45.25 404 ARG A N 1
ATOM 3282 C CA . ARG A 1 404 ? -55.103 10.333 25.942 1.00 45.25 404 ARG A CA 1
ATOM 3283 C C . ARG A 1 404 ? -55.701 8.932 26.078 1.00 45.25 404 ARG A C 1
ATOM 3285 O O . ARG A 1 404 ? -55.060 7.951 25.699 1.00 45.25 404 ARG A O 1
ATOM 3292 N N . VAL A 1 405 ? -56.947 8.827 26.546 1.00 48.41 405 VAL A N 1
ATOM 3293 C CA . VAL A 1 405 ? -57.597 7.525 26.812 1.00 48.41 405 VAL A CA 1
ATOM 3294 C C . VAL A 1 405 ? -58.435 6.959 25.647 1.00 48.41 405 VAL A C 1
ATOM 3296 O O . VAL A 1 405 ? -58.696 5.763 25.636 1.00 48.41 405 VAL A O 1
ATOM 3299 N N . LYS A 1 406 ? -58.798 7.702 24.591 1.00 49.09 406 LYS A N 1
ATOM 3300 C CA . LYS A 1 406 ? -59.798 7.205 23.605 1.00 49.09 406 LYS A CA 1
ATOM 3301 C C . LYS A 1 406 ? -59.308 6.941 22.173 1.00 49.09 406 LYS A C 1
ATOM 3303 O O . LYS A 1 406 ? -59.998 7.264 21.213 1.00 49.09 406 LYS A O 1
ATOM 3308 N N . LYS A 1 407 ? -58.131 6.329 21.983 1.00 46.09 407 LYS A N 1
ATOM 3309 C CA . LYS A 1 407 ? -57.712 5.869 20.635 1.00 46.09 407 LYS A CA 1
ATOM 3310 C C . LYS A 1 407 ? -56.772 4.657 20.666 1.00 46.09 407 LYS A C 1
ATOM 3312 O O . LYS A 1 407 ? -55.611 4.745 20.272 1.00 46.09 407 LYS A O 1
ATOM 3317 N N . LYS A 1 408 ? -57.250 3.516 21.175 1.00 42.72 408 LYS A N 1
ATOM 3318 C CA . LYS A 1 408 ? -56.511 2.236 21.142 1.00 42.72 408 LYS A CA 1
ATOM 3319 C C . LYS A 1 408 ? -57.401 0.997 20.947 1.00 42.72 408 LYS A C 1
ATOM 3321 O O . LYS A 1 408 ? -57.047 -0.083 21.401 1.00 42.72 408 LYS A O 1
ATOM 3326 N N . GLU A 1 409 ? -58.498 1.115 20.209 1.00 40.47 409 GLU A N 1
ATOM 3327 C CA . GLU A 1 409 ? -59.237 -0.047 19.694 1.00 40.47 409 GLU A CA 1
ATOM 3328 C C . GLU A 1 409 ? -58.913 -0.216 18.212 1.00 40.47 409 GLU A C 1
ATOM 3330 O O . GLU A 1 409 ? -59.441 0.447 17.330 1.00 40.47 409 GLU A O 1
ATOM 3335 N N . GLY A 1 410 ? -57.889 -1.022 17.972 1.00 44.12 410 GLY A N 1
ATOM 3336 C CA . GLY A 1 410 ? -57.298 -1.266 16.660 1.00 44.12 410 GLY A CA 1
ATOM 3337 C C . GLY A 1 410 ? -55.968 -1.990 16.823 1.00 44.12 410 GLY A C 1
ATOM 3338 O O . GLY A 1 410 ? -54.981 -1.669 16.159 1.00 44.12 410 GLY A O 1
ATOM 3339 N N . ARG A 1 411 ? -55.892 -2.909 17.798 1.00 44.19 411 ARG A N 1
ATOM 3340 C CA . ARG A 1 411 ? -54.750 -3.808 17.949 1.00 44.19 411 ARG A CA 1
ATOM 3341 C C . ARG A 1 411 ? -54.813 -4.778 16.779 1.00 44.19 411 ARG A C 1
ATOM 3343 O O . ARG A 1 411 ? -55.552 -5.749 16.824 1.00 44.19 411 ARG A O 1
ATOM 3350 N N . LYS A 1 412 ? -54.033 -4.486 15.736 1.00 49.78 412 LYS A N 1
ATOM 3351 C CA . LYS A 1 412 ? -53.613 -5.495 14.764 1.00 49.78 412 LYS A CA 1
ATOM 3352 C C . LYS A 1 412 ? -53.094 -6.677 15.570 1.00 49.78 412 LYS A C 1
ATOM 3354 O O . LYS A 1 412 ? -52.146 -6.485 16.340 1.00 49.78 412 LYS A O 1
ATOM 3359 N N . GLU A 1 413 ? -53.749 -7.826 15.438 1.00 47.34 413 GLU A N 1
ATOM 3360 C CA . GLU A 1 413 ? -53.259 -9.097 15.954 1.00 47.34 413 GLU A CA 1
ATOM 3361 C C . GLU A 1 413 ? -51.769 -9.165 15.628 1.00 47.34 413 GLU A C 1
ATOM 3363 O O . GLU A 1 413 ? -51.351 -9.057 14.474 1.00 47.34 413 GLU A O 1
ATOM 3368 N N . HIS A 1 414 ? -50.942 -9.154 16.672 1.00 52.56 414 HIS A N 1
ATOM 3369 C CA . HIS A 1 414 ? -49.526 -9.392 16.493 1.00 52.56 414 HIS A CA 1
ATOM 3370 C C . HIS A 1 414 ? -49.435 -10.828 16.017 1.00 52.56 414 HIS A C 1
ATOM 3372 O O . HIS A 1 414 ? -49.723 -11.728 16.799 1.00 52.56 414 HIS A O 1
ATOM 3378 N N . GLU A 1 415 ? -49.099 -11.011 14.738 1.00 61.50 415 GLU A N 1
ATOM 3379 C CA . GLU A 1 415 ? -48.687 -12.298 14.192 1.00 61.50 415 GLU A CA 1
ATOM 3380 C C . GLU A 1 415 ? -47.726 -12.918 15.204 1.00 61.50 415 GLU A C 1
ATOM 3382 O O . GLU A 1 415 ? -46.612 -12.427 15.416 1.00 61.50 415 GLU A O 1
ATOM 3387 N N . ILE A 1 416 ? -48.217 -13.930 15.917 1.00 69.19 416 ILE A N 1
ATOM 3388 C CA . ILE A 1 416 ? -47.426 -14.698 16.863 1.00 69.19 416 ILE A CA 1
ATOM 3389 C C . ILE A 1 416 ? -46.346 -15.325 15.999 1.00 69.19 416 ILE A C 1
ATOM 3391 O O . ILE A 1 416 ? -46.644 -16.146 15.132 1.00 69.19 416 ILE A O 1
ATOM 3395 N N . GLY A 1 417 ? -45.117 -14.831 16.144 1.00 70.62 417 GLY A N 1
ATOM 3396 C CA . GLY A 1 417 ? -44.042 -15.207 15.245 1.00 70.62 417 GLY A CA 1
ATOM 3397 C C . GLY A 1 417 ? -43.876 -16.723 15.231 1.00 70.62 417 GLY A C 1
ATOM 3398 O O . GLY A 1 417 ? -43.734 -17.349 16.282 1.00 70.62 417 GLY A O 1
ATOM 3399 N N . ARG A 1 418 ? -43.959 -17.314 14.037 1.00 78.44 418 ARG A N 1
ATOM 3400 C CA . ARG A 1 418 ? -43.809 -18.752 13.831 1.00 78.44 418 ARG A CA 1
ATOM 3401 C C . ARG A 1 418 ? -42.365 -19.124 14.159 1.00 78.44 418 ARG A C 1
ATOM 3403 O O . ARG A 1 418 ? -41.437 -18.484 13.660 1.00 78.44 418 ARG A O 1
ATOM 3410 N N . ILE A 1 419 ? -42.175 -20.138 14.997 1.00 77.56 419 ILE A N 1
ATOM 3411 C CA . ILE A 1 419 ? -40.840 -20.609 15.367 1.00 77.56 419 ILE A CA 1
ATOM 3412 C C . ILE A 1 419 ? -40.176 -21.227 14.130 1.00 77.56 419 ILE A C 1
ATOM 3414 O O . ILE A 1 419 ? -40.788 -22.040 13.437 1.00 77.56 419 ILE A O 1
ATOM 3418 N N . LEU A 1 420 ? -38.951 -20.796 13.827 1.00 79.62 420 LEU A N 1
ATOM 3419 C CA . LEU A 1 420 ? -38.118 -21.367 12.779 1.00 79.62 420 LEU A CA 1
ATOM 3420 C C . LEU A 1 420 ? -37.689 -22.762 13.223 1.00 79.62 420 LEU A C 1
ATOM 3422 O O . LEU A 1 420 ? -36.897 -22.909 14.153 1.00 79.62 420 LEU A O 1
ATOM 3426 N N . GLU A 1 421 ? -38.208 -23.769 12.539 1.00 83.12 421 GLU A N 1
ATOM 3427 C CA . GLU A 1 421 ? -37.792 -25.153 12.710 1.00 83.12 421 GLU A CA 1
ATOM 3428 C C . GLU A 1 421 ? -36.930 -25.550 11.515 1.00 83.12 421 GLU A C 1
ATOM 3430 O O . GLU A 1 421 ? -37.256 -25.222 10.367 1.00 83.12 421 GLU A O 1
ATOM 3435 N N . ILE A 1 422 ? -35.815 -26.218 11.803 1.00 84.81 422 ILE A N 1
ATOM 3436 C CA . ILE A 1 422 ? -34.876 -26.740 10.814 1.00 84.81 422 ILE A CA 1
ATOM 3437 C C . ILE A 1 422 ? -34.830 -28.253 11.002 1.00 84.81 422 ILE A C 1
ATOM 3439 O O . ILE A 1 422 ? -34.539 -28.729 12.101 1.00 84.81 422 ILE A O 1
ATOM 3443 N N . HIS A 1 423 ? -35.105 -28.987 9.929 1.00 87.12 423 HIS A N 1
ATOM 3444 C CA . HIS A 1 423 ? -35.124 -30.451 9.904 1.00 87.12 423 HIS A CA 1
ATOM 3445 C C . HIS A 1 423 ? -34.184 -30.951 8.802 1.00 87.12 423 HIS A C 1
ATOM 3447 O O . HIS A 1 423 ? -33.944 -30.244 7.818 1.00 87.12 423 HIS A O 1
ATOM 3453 N N . ARG A 1 424 ? -33.624 -32.156 8.944 1.00 87.56 424 ARG A N 1
ATOM 3454 C CA . ARG A 1 424 ? -32.940 -32.814 7.821 1.00 87.56 424 ARG A CA 1
ATOM 3455 C C . ARG A 1 424 ? -33.972 -33.376 6.857 1.00 87.56 424 ARG A C 1
ATOM 3457 O O . ARG A 1 424 ? -34.998 -33.904 7.280 1.00 87.56 424 ARG A O 1
ATOM 3464 N N . VAL A 1 425 ? -33.668 -33.303 5.564 1.00 87.62 425 VAL A N 1
ATOM 3465 C CA . VAL A 1 425 ? -34.501 -33.928 4.528 1.00 87.62 425 VAL A CA 1
ATOM 3466 C C . VAL A 1 425 ? -34.604 -35.429 4.824 1.00 87.62 425 VAL A C 1
ATOM 3468 O O . VAL A 1 425 ? -33.597 -36.133 4.775 1.00 87.62 425 VAL A O 1
ATOM 3471 N N . GLY A 1 426 ? -35.810 -35.903 5.149 1.00 88.06 426 GLY A N 1
ATOM 3472 C CA . GLY A 1 426 ? -36.096 -37.306 5.478 1.00 88.06 426 GLY A CA 1
ATOM 3473 C C . GLY A 1 426 ? -36.312 -37.621 6.966 1.00 88.06 426 GLY A C 1
ATOM 3474 O O . GLY A 1 426 ? -36.699 -38.743 7.279 1.00 88.06 426 GLY A O 1
ATOM 3475 N N . GLU A 1 427 ? -36.119 -36.669 7.884 1.00 87.25 427 GLU A N 1
ATOM 3476 C CA . GLU A 1 427 ? -36.508 -36.832 9.292 1.00 87.25 427 GLU A CA 1
ATOM 3477 C C . GLU A 1 427 ? -37.916 -36.274 9.514 1.00 87.25 427 GLU A C 1
ATOM 3479 O O . GLU A 1 427 ? -38.146 -35.072 9.423 1.00 87.25 427 GLU A O 1
ATOM 3484 N N . GLU A 1 428 ? -38.885 -37.147 9.801 1.00 78.00 428 GLU A N 1
ATOM 3485 C CA . GLU A 1 428 ? -40.290 -36.731 9.795 1.00 78.00 428 GLU A CA 1
ATOM 3486 C C . GLU A 1 428 ? -40.691 -35.852 10.990 1.00 78.00 428 GLU A C 1
ATOM 3488 O O . GLU A 1 428 ? -41.665 -35.108 10.868 1.00 78.00 428 GLU A O 1
ATOM 3493 N N . LYS A 1 429 ? -40.017 -35.924 12.154 1.00 65.94 429 LYS A N 1
ATOM 3494 C CA . LYS A 1 429 ? -40.477 -35.238 13.383 1.00 65.94 429 LYS A CA 1
ATOM 3495 C C . LYS A 1 429 ? -39.354 -34.944 14.387 1.00 65.94 429 LYS A C 1
ATOM 3497 O O . LYS A 1 429 ? -39.096 -35.753 15.275 1.00 65.94 429 LYS A O 1
ATOM 3502 N N . GLY A 1 430 ? -38.758 -33.754 14.325 1.00 70.44 430 GLY A N 1
ATOM 3503 C CA . GLY A 1 430 ? -37.956 -33.230 15.435 1.00 70.44 430 GLY A CA 1
ATOM 3504 C C . GLY A 1 430 ? -37.278 -31.905 15.116 1.00 70.44 430 GLY A C 1
ATOM 3505 O O . GLY A 1 430 ? -36.321 -31.884 14.356 1.00 70.44 430 GLY A O 1
ATOM 3506 N N . SER A 1 431 ? -37.729 -30.802 15.726 1.00 65.94 431 SER A N 1
ATOM 3507 C CA . SER A 1 431 ? -37.040 -29.514 15.594 1.00 65.94 431 SER A CA 1
ATOM 3508 C C . SER A 1 431 ? -35.634 -29.642 16.178 1.00 65.94 431 SER A C 1
ATOM 3510 O O . SER A 1 431 ? -35.470 -29.702 17.400 1.00 65.94 431 SER A O 1
ATOM 3512 N N . MET A 1 432 ? -34.616 -29.706 15.325 1.00 69.81 432 MET A N 1
ATOM 3513 C CA . MET A 1 432 ? -33.241 -29.727 15.799 1.00 69.81 432 MET A CA 1
ATOM 3514 C C . MET A 1 432 ? -32.831 -28.322 16.225 1.00 69.81 432 MET A C 1
ATOM 3516 O O . MET A 1 432 ? -32.893 -27.375 15.439 1.00 69.81 432 MET A O 1
ATOM 3520 N N . GLY A 1 433 ? -32.363 -28.191 17.468 1.00 77.56 433 GLY A N 1
ATOM 3521 C CA . GLY A 1 433 ? -31.671 -26.982 17.899 1.00 77.56 433 GLY A CA 1
ATOM 3522 C C . GLY A 1 433 ? -30.445 -26.758 17.014 1.00 77.56 433 GLY A C 1
ATOM 3523 O O . GLY A 1 433 ? -29.662 -27.684 16.775 1.00 77.56 433 GLY A O 1
ATOM 3524 N N . ILE A 1 434 ? -30.255 -25.539 16.507 1.00 76.62 434 ILE A N 1
ATOM 3525 C CA . ILE A 1 434 ? -29.219 -25.248 15.502 1.00 76.62 434 ILE A CA 1
ATOM 3526 C C . ILE A 1 434 ? -27.815 -25.555 16.024 1.00 76.62 434 ILE A C 1
ATOM 3528 O O . ILE A 1 434 ? -26.933 -25.951 15.269 1.00 76.62 434 ILE A O 1
ATOM 3532 N N . VAL A 1 435 ? -27.608 -25.429 17.336 1.00 75.44 435 VAL A N 1
ATOM 3533 C CA . VAL A 1 435 ? -26.334 -25.767 17.978 1.00 75.44 435 VAL A CA 1
ATOM 3534 C C . VAL A 1 435 ? -26.087 -27.272 17.946 1.00 75.44 435 VAL A C 1
ATOM 3536 O O . VAL A 1 435 ? -24.965 -27.690 17.664 1.00 75.44 435 VAL A O 1
ATOM 3539 N N . HIS A 1 436 ? -27.114 -28.080 18.218 1.00 83.00 436 HIS A N 1
ATOM 3540 C CA . HIS A 1 436 ? -27.006 -29.535 18.150 1.00 83.00 436 HIS A CA 1
ATOM 3541 C C . HIS A 1 436 ? -26.711 -29.973 16.716 1.00 83.00 436 HIS A C 1
ATOM 3543 O O . HIS A 1 436 ? -25.761 -30.716 16.485 1.00 83.00 436 HIS A O 1
ATOM 3549 N N . LEU A 1 437 ? -27.440 -29.406 15.751 1.00 82.62 437 LEU A N 1
ATOM 3550 C CA . LEU A 1 437 ? -27.218 -29.646 14.330 1.00 82.62 437 LEU A CA 1
ATOM 3551 C C . LEU A 1 437 ? -25.778 -29.306 13.912 1.00 82.62 437 LEU A C 1
ATOM 3553 O O . LEU A 1 437 ? -25.108 -30.130 13.299 1.00 82.62 437 LEU A O 1
ATOM 3557 N N . LEU A 1 438 ? -25.271 -28.122 14.272 1.00 80.88 438 LEU A N 1
ATOM 3558 C CA . LEU A 1 438 ? -23.908 -27.699 13.930 1.00 80.88 438 LEU A CA 1
ATOM 3559 C C . LEU A 1 438 ? -22.829 -28.555 14.608 1.00 80.88 438 LEU A C 1
ATOM 3561 O O . LEU A 1 438 ? -21.785 -28.804 14.004 1.00 80.88 438 LEU A O 1
ATOM 3565 N N . ARG A 1 439 ? -23.053 -29.011 15.848 1.00 85.06 439 ARG A N 1
ATOM 3566 C CA . ARG A 1 439 ? -22.141 -29.948 16.527 1.00 85.06 439 ARG A CA 1
ATOM 3567 C C . ARG A 1 439 ? -22.113 -31.292 15.815 1.00 85.06 439 ARG A C 1
ATOM 3569 O O . ARG A 1 439 ? -21.031 -31.789 15.527 1.00 85.06 439 ARG A O 1
ATOM 3576 N N . GLU A 1 440 ? -23.275 -31.818 15.453 1.00 85.00 440 GLU A N 1
ATOM 3577 C CA . GLU A 1 440 ? -23.383 -33.098 14.762 1.00 85.00 440 GLU A CA 1
ATOM 3578 C C . GLU A 1 440 ? -22.751 -33.049 13.362 1.00 85.00 440 GLU A C 1
ATOM 3580 O O . GLU A 1 440 ? -22.021 -33.962 12.989 1.00 85.00 440 GLU A O 1
ATOM 3585 N N . VAL A 1 441 ? -22.956 -31.956 12.614 1.00 82.88 441 VAL A N 1
ATOM 3586 C CA . VAL A 1 441 ? -22.308 -31.712 11.307 1.00 82.88 441 VAL A CA 1
ATOM 3587 C C . VAL A 1 441 ? -20.790 -31.555 11.444 1.00 82.88 441 VAL A C 1
ATOM 3589 O O . VAL A 1 441 ? -20.048 -31.878 10.525 1.00 82.88 441 VAL A O 1
ATOM 3592 N N . ARG A 1 442 ? -20.298 -31.058 12.583 1.00 81.75 442 ARG A N 1
ATOM 3593 C CA . ARG A 1 442 ? -18.857 -30.955 12.847 1.00 81.75 442 ARG A CA 1
ATOM 3594 C C . ARG A 1 442 ? -18.239 -32.302 13.231 1.00 81.75 442 ARG A C 1
ATOM 3596 O O . ARG A 1 442 ? -17.099 -32.568 12.856 1.00 81.75 442 ARG A O 1
ATOM 3603 N N . GLU A 1 443 ? -18.949 -33.107 14.017 1.00 88.31 443 GLU A N 1
ATOM 3604 C CA . GLU A 1 443 ? -18.490 -34.419 14.492 1.00 88.31 443 GLU A CA 1
ATOM 3605 C C . GLU A 1 443 ? -18.534 -35.475 13.382 1.00 88.31 443 GLU A C 1
ATOM 3607 O O . GLU A 1 443 ? -17.609 -36.280 13.246 1.00 88.31 443 GLU A O 1
ATOM 3612 N N . LYS A 1 444 ? -19.566 -35.435 12.536 1.00 82.38 444 LYS A N 1
ATOM 3613 C CA . LYS A 1 444 ? -19.671 -36.262 11.333 1.00 82.38 444 LYS A CA 1
ATOM 3614 C C . LYS A 1 444 ? -18.870 -35.582 10.219 1.00 82.38 444 LYS A C 1
ATOM 3616 O O . LYS A 1 444 ? -19.278 -34.559 9.693 1.00 82.38 444 LYS A O 1
ATOM 3621 N N . GLN A 1 445 ? -17.681 -36.106 9.912 1.00 60.56 445 GLN A N 1
ATOM 3622 C CA . GLN A 1 445 ? -16.741 -35.536 8.931 1.00 60.56 445 GLN A CA 1
ATOM 3623 C C . GLN A 1 445 ? -17.394 -35.062 7.605 1.00 60.56 445 GLN A C 1
ATOM 3625 O O . GLN A 1 445 ? -18.365 -35.665 7.155 1.00 60.56 445 GLN A O 1
ATOM 3630 N N . PRO A 1 446 ? -16.810 -34.059 6.909 1.00 59.34 446 PRO A N 1
ATOM 3631 C CA . PRO A 1 446 ? -17.451 -33.251 5.853 1.00 59.34 446 PRO A CA 1
ATOM 3632 C C . PRO A 1 446 ? -17.642 -33.954 4.495 1.00 59.34 446 PRO A C 1
ATOM 3634 O O . PRO A 1 446 ? -17.606 -33.307 3.450 1.00 59.34 446 PRO A O 1
ATOM 3637 N N . LYS A 1 447 ? -17.773 -35.282 4.465 1.00 68.00 447 LYS A N 1
ATOM 3638 C CA . LYS A 1 447 ? -17.874 -36.026 3.202 1.00 68.00 447 LYS A CA 1
ATOM 3639 C C . LYS A 1 447 ? -19.285 -36.053 2.622 1.00 68.00 447 LYS A C 1
ATOM 3641 O O . LYS A 1 447 ? -19.415 -36.305 1.430 1.00 68.00 447 LYS A O 1
ATOM 3646 N N . GLU A 1 448 ? -20.309 -35.775 3.423 1.00 79.81 448 GLU A N 1
ATOM 3647 C CA . GLU A 1 448 ? -21.701 -35.829 2.981 1.00 79.81 448 GLU A CA 1
ATOM 3648 C C . GLU A 1 448 ? -22.342 -34.441 2.976 1.00 79.81 448 GLU A C 1
ATOM 3650 O O . GLU A 1 448 ? -22.222 -33.661 3.922 1.00 79.81 448 GLU A O 1
ATOM 3655 N N . GLU A 1 449 ? -23.009 -34.129 1.868 1.00 81.38 449 GLU A N 1
ATOM 3656 C CA . GLU A 1 449 ? -23.805 -32.920 1.702 1.00 81.38 449 GLU A CA 1
ATOM 3657 C C . GLU A 1 449 ? -25.055 -33.015 2.587 1.00 81.38 449 GLU A C 1
ATOM 3659 O O . GLU A 1 449 ? -25.920 -33.866 2.379 1.00 81.38 449 GLU A O 1
ATOM 3664 N N . VAL A 1 450 ? -25.158 -32.142 3.591 1.00 85.38 450 VAL A N 1
ATOM 3665 C CA . VAL A 1 450 ? -26.305 -32.116 4.508 1.00 85.38 450 VAL A CA 1
ATOM 3666 C C . VAL A 1 450 ? -27.369 -31.175 3.954 1.00 85.38 450 VAL A C 1
ATOM 3668 O O . VAL A 1 450 ? -27.176 -29.960 3.925 1.00 85.38 450 VAL A O 1
ATOM 3671 N N . LYS A 1 451 ? -28.511 -31.732 3.539 1.00 86.75 451 LYS A N 1
ATOM 3672 C CA . LYS A 1 451 ? -29.680 -30.957 3.102 1.00 86.75 451 LYS A CA 1
ATOM 3673 C C . LYS A 1 451 ? -30.592 -30.660 4.287 1.00 86.75 451 LYS A C 1
ATOM 3675 O O . LYS A 1 451 ? -30.970 -31.565 5.033 1.00 86.75 451 LYS A O 1
ATOM 3680 N N . LEU A 1 452 ? -30.940 -29.387 4.447 1.00 86.44 452 LEU A N 1
ATOM 3681 C CA . LEU A 1 452 ? -31.787 -28.888 5.525 1.00 86.44 452 LEU A CA 1
ATOM 3682 C C . LEU A 1 452 ? -33.038 -28.245 4.936 1.00 86.44 452 LEU A C 1
ATOM 3684 O O . LEU A 1 452 ? -32.945 -27.446 4.005 1.00 86.44 452 LEU A O 1
ATOM 3688 N N . GLU A 1 453 ? -34.188 -28.559 5.516 1.00 85.38 453 GLU A N 1
ATOM 3689 C CA . GLU A 1 453 ? -35.463 -27.921 5.212 1.00 85.38 453 GLU A CA 1
ATOM 3690 C C . GLU A 1 453 ? -35.879 -27.017 6.367 1.00 85.38 453 GLU A C 1
ATOM 3692 O O . GLU A 1 453 ? -35.657 -27.320 7.541 1.00 85.38 453 GLU A O 1
ATOM 3697 N N . SER A 1 454 ? -36.476 -25.879 6.021 1.00 85.06 454 SER A N 1
ATOM 3698 C CA . SER A 1 454 ? -36.992 -24.924 6.991 1.00 85.06 454 SER A CA 1
ATOM 3699 C C . SER A 1 454 ? -38.474 -24.668 6.763 1.00 85.06 454 SER A C 1
ATOM 3701 O O . SER A 1 454 ? -38.919 -24.493 5.631 1.00 85.06 454 SER A O 1
ATOM 3703 N N . ASN A 1 455 ? -39.228 -24.566 7.856 1.00 84.56 455 ASN A N 1
ATOM 3704 C CA . ASN A 1 455 ? -40.658 -24.246 7.840 1.00 84.56 455 ASN A CA 1
ATOM 3705 C C . ASN A 1 455 ? -40.973 -22.752 7.574 1.00 84.56 455 ASN A C 1
ATOM 3707 O O . ASN A 1 455 ? -42.142 -22.351 7.622 1.00 84.56 455 ASN A O 1
ATOM 3711 N N . GLY A 1 456 ? -39.950 -21.914 7.352 1.00 81.88 456 GLY A N 1
ATOM 3712 C CA . GLY A 1 456 ? -40.104 -20.479 7.093 1.00 81.88 456 GLY A CA 1
ATOM 3713 C C . GLY A 1 456 ? -40.518 -19.646 8.313 1.00 81.88 456 GLY A C 1
ATOM 3714 O O . GLY A 1 456 ? -41.080 -18.562 8.148 1.00 81.88 456 GLY A O 1
ATOM 3715 N N . GLY A 1 457 ? -40.289 -20.136 9.536 1.00 82.06 457 GLY A N 1
ATOM 3716 C CA . GLY A 1 457 ? -40.528 -19.366 10.758 1.00 82.06 457 GLY A CA 1
ATOM 3717 C C . GLY A 1 457 ? -39.693 -18.078 10.845 1.00 82.06 457 GLY A C 1
ATOM 3718 O O . GLY A 1 457 ? -38.620 -17.957 10.262 1.00 82.06 457 GLY A O 1
ATOM 3719 N N . ASN A 1 458 ? -40.191 -17.082 11.577 1.00 72.06 458 ASN A N 1
ATOM 3720 C CA . ASN A 1 458 ? -39.568 -15.763 11.735 1.00 72.06 458 ASN A CA 1
ATOM 3721 C C . ASN A 1 458 ? -39.053 -15.490 13.162 1.00 72.06 458 ASN A C 1
ATOM 3723 O O . ASN A 1 458 ? -38.526 -14.407 13.425 1.00 72.06 458 ASN A O 1
ATOM 3727 N N . VAL A 1 459 ? -39.180 -16.455 14.080 1.00 70.31 459 VAL A N 1
ATOM 3728 C CA . VAL A 1 459 ? -38.707 -16.364 15.470 1.00 70.31 459 VAL A CA 1
ATOM 3729 C C . VAL A 1 459 ? -37.868 -17.589 15.820 1.00 70.31 459 VAL A C 1
ATOM 3731 O O . VAL A 1 459 ? -38.228 -18.706 15.488 1.00 70.31 459 VAL A O 1
ATOM 3734 N N . TRP A 1 460 ? -36.751 -17.400 16.516 1.00 67.81 460 TRP A N 1
ATOM 3735 C CA . TRP A 1 460 ? -35.927 -18.505 17.012 1.00 67.81 460 TRP A CA 1
ATOM 3736 C C . TRP A 1 460 ? -36.329 -18.844 18.447 1.00 67.81 460 TRP A C 1
ATOM 3738 O O . TRP A 1 460 ? -36.400 -17.946 19.286 1.00 67.81 460 TRP A O 1
ATOM 3748 N N . ALA A 1 461 ? -36.550 -20.122 18.747 1.00 60.91 461 ALA A N 1
ATOM 3749 C CA . ALA A 1 461 ? -36.884 -20.591 20.092 1.00 60.91 461 ALA A CA 1
ATOM 3750 C C . ALA A 1 461 ? -35.899 -21.665 20.562 1.00 60.91 461 ALA A C 1
ATOM 3752 O O . ALA A 1 461 ? -36.303 -22.749 20.945 1.00 60.91 461 ALA A O 1
ATOM 3753 N N . ASP A 1 462 ? -34.600 -21.372 20.527 1.00 54.72 462 ASP A N 1
ATOM 3754 C CA . ASP A 1 462 ? -33.583 -22.360 20.921 1.00 54.72 462 ASP A CA 1
ATOM 3755 C C . ASP A 1 462 ? -32.900 -22.011 22.256 1.00 54.72 462 ASP A C 1
ATOM 3757 O O . ASP A 1 462 ? -31.726 -22.283 22.475 1.00 54.72 462 ASP A O 1
ATOM 3761 N N . GLY A 1 463 ? -33.613 -21.321 23.155 1.00 52.06 463 GLY A N 1
ATOM 3762 C CA . GLY A 1 463 ? -33.153 -21.128 24.534 1.00 52.06 463 GLY A CA 1
ATOM 3763 C C . GLY A 1 463 ? -31.816 -20.387 24.707 1.00 52.06 463 GLY A C 1
ATOM 3764 O O . GLY A 1 463 ? -31.193 -20.538 25.749 1.00 52.06 463 GLY A O 1
ATOM 3765 N N . TRP A 1 464 ? -31.381 -19.551 23.748 1.00 49.31 464 TRP A N 1
ATOM 3766 C CA . TRP A 1 464 ? -30.060 -18.873 23.715 1.00 49.31 464 TRP A CA 1
ATOM 3767 C C . TRP A 1 464 ? -29.770 -17.885 24.868 1.00 49.31 464 TRP A C 1
ATOM 3769 O O . TRP A 1 464 ? -28.801 -17.127 24.823 1.00 49.31 464 TRP A O 1
ATOM 3779 N N . ARG A 1 465 ? -30.565 -17.896 25.939 1.00 40.19 465 ARG A N 1
ATOM 3780 C CA . ARG A 1 465 ? -30.145 -17.361 27.235 1.00 40.19 465 ARG A CA 1
ATOM 3781 C C . ARG A 1 465 ? -29.374 -18.447 27.988 1.00 40.19 465 ARG A C 1
ATOM 3783 O O . ARG A 1 465 ? -29.897 -19.027 28.932 1.00 40.19 465 ARG A O 1
ATOM 3790 N N . LEU A 1 466 ? -28.130 -18.702 27.585 1.00 36.03 466 LEU A N 1
ATOM 3791 C CA . LEU A 1 466 ? -27.150 -19.182 28.559 1.00 36.03 466 LEU A CA 1
ATOM 3792 C C . LEU A 1 466 ? -26.859 -17.998 29.492 1.00 36.03 466 LEU A C 1
ATOM 3794 O O . LEU A 1 466 ? -26.417 -16.946 29.027 1.00 36.03 466 LEU A O 1
ATOM 3798 N N . VAL A 1 467 ? -27.246 -18.153 30.761 1.00 33.69 467 VAL A N 1
ATOM 3799 C CA . VAL A 1 467 ? -26.971 -17.219 31.865 1.00 33.69 467 VAL A CA 1
ATOM 3800 C C . VAL A 1 467 ? -25.473 -17.121 32.105 1.00 33.69 467 VAL A C 1
ATOM 3802 O O . VAL A 1 467 ? -24.817 -18.186 32.069 1.00 33.69 467 VAL A O 1
#

Organism: Chara braunii (NCBI:txid69332)

Foldseek 3Di:
DDDDDDDDDDDPPPPVPVVVVVVVVVVVVVVVVVVVVVVVVVVVVVVVVVVVVVVVVVVVVVVVVVVVVVVVVVVVVVVVVVVVVVVVVVVVVVVVVVVPPVPPCPDQPQPPVRDGPVVVVVVVVVVVVVVVVPPPDPPVVVVVVVVVVPPPPPVVPVPPDDDDDDDPDDDDDDDPDDPPPPPPPVVNVVVVVVVVPPPPPDPPPPPDPPPPPLPCVPQDQDPDDCSLVVSLVVLLVSLVPDDPVVLVVVCVVVVHDDDDSNVSSVVSSVVVSCCRPPPVNPPDPPPPPPPPPPVPDDDDDDDDDDDDDDDDDDDDDDDPPPDPPVVVVVVVCVVCDVVRDDDDDDDDDPDPVVVVVVVVVCCVPPPVVVVPPDPDDDDPDPPDPPDPDDPDDDDDDDDDDPPDDPPPPPPDPDPPFFEKFKDWVPDDDDRDQVVNVVVVCVVPDVPDDTDIDIPPTDDHDNPPPPD

Radius of gyration: 43.05 Å; chains: 1; bounding box: 135×81×138 Å

pLDDT: mean 71.68, std 20.4, range [31.86, 98.25]

Sequence (467 aa):
MRRSRSVESGGECERTDPDDTNTLMREYLLQLAEERRERMEREAQDERMRIEEAARLEKEKKRLERLREKQQYEEDRDARLLIMIDAKIQRDQEERRNRGEVVGKQGKKVNELGEPTEEEKERLRRTLALHESFQADEELLLVRKQAAGLRIHERIEKRKRGKEVAVENSPPMITPEKRSNMALSDESRRRIEELRSAPPGEPQTSSTPRRIDLTLKHISASCGPGGKERYEAEVREFYGAPTVEELKEVCKREKVNYDKREIAIKRLVIQRVAMAYDAVYIPLPATPKMTTRSAKAASENVKAEDTSEDSSETEEDEGGGGDKRRRTLYNWLGKVGAQKYVAIPIYFSSERCELEVVESTLIKLWSPSLNTRYTGRKKTSKKGNRRSGKRERRRNRGGDDEERVKKKEGRKEHEIGRILEIHRVGEEKGSMGIVHLLREVREKQPKEEVKLESNGGNVWADGWRLV

Secondary structure (DSSP, 8-state):
-----------------HHHHHHHHHHHHHHHHHHHHHHHHHHHHHHHHHHHHHHHHHHHHHHHHHHHHHHHHHHHHHHHHHHHHHHHHHHHHHHHHHTT-----------TTS--HHHHHHHHHHHHHHHHTTSSSHHHHHHHHHHHH--TTTTTTT-S---PPP---S---------------HHHHHHHHHHHHS--------SS-------GGG-----STTHHHHHHHHHHHHHHSS-HHHHHHHHHHHT---SSHHHHHHHHHHHHHHHHH-TTTS-----------------------------------------HHHHHHHHHHHHH-TTS---------S-HHHHHHHHHHHHHHH-TTTS-S-------------PPP------------SS--S----------PPB--EEETT--S----HHHHHHHHHHS-TTS---EEE---SB--S-----